Protein AF-A0A6P8ZLG2-F1 (afdb_monomer)

Solvent-accessible surface area (backbone atoms only — not comparable to full-atom values): 28778 Å² total; per-residue (Å²): 115,68,67,64,52,51,53,49,51,56,54,47,54,35,44,75,74,67,34,45,73,38,71,68,29,48,55,53,50,49,66,72,44,62,87,50,52,80,67,57,43,50,56,52,48,52,53,36,51,54,41,48,71,35,45,96,69,93,56,60,61,41,47,44,72,56,53,52,49,26,50,49,54,67,61,43,77,70,59,69,83,78,61,70,59,68,44,84,28,47,35,93,60,40,51,46,69,45,76,40,76,92,78,70,31,61,42,76,68,82,75,83,78,72,53,76,82,52,58,77,66,31,54,56,45,40,57,50,51,54,47,50,60,47,49,58,48,36,49,62,36,80,51,40,36,86,68,98,64,87,86,60,72,72,51,45,101,84,70,47,77,55,78,83,68,48,65,78,44,60,50,44,61,57,76,72,46,92,63,73,40,76,82,41,32,34,69,25,30,30,37,69,87,45,93,96,40,42,30,40,32,45,100,68,37,72,40,40,48,40,65,92,70,44,40,76,49,87,32,59,52,21,44,53,22,60,32,33,40,34,24,31,34,49,95,76,32,35,42,30,50,33,39,34,62,39,66,64,70,44,36,74,65,50,36,69,56,52,35,53,54,36,68,80,42,59,91,56,83,45,44,46,66,74,37,67,65,37,44,50,54,39,56,69,36,64,85,38,28,38,38,37,39,18,33,52,25,54,76,38,67,68,50,55,54,51,51,49,54,50,54,62,68,33,67,87,59,62,36,54,27,44,37,43,24,23,26,49,47,86,66,86,56,72,92,50,36,60,61,52,50,21,55,36,35,31,52,50,22,62,55,48,60,75,40,56,69,47,65,72,66,31,37,42,34,39,29,43,15,80,77,35,86,35,59,72,87,37,38,64,28,53,32,62,46,65,83,34,46,45,54,21,42,75,58,39,72,72,52,42,71,33,18,23,37,26,37,39,37,46,42,40,42,39,33,40,39,35,41,48,58,51,70,64,52,44,64,76,42,30,80,57,81,74,91,73,83,58,67,70,58,25,48,49,47,28,32,55,30,58,31,19,74,72,58,48,40,59,93,81,51,37,56,36,38,54,47,52,62,47,45,48,38,71,62,47,48,48,32,37,39,43,34,23,79,52,78,59,47,76,49,74,56,72,84,19,39,35,34,22,37,9,29,18,84,79,48,68,45,21,28,30,37,36,28,69,48,80,69,45,77,44,87,44,66,57,79,63,99,87,116

Structure (mmCIF, N/CA/C/O backbone):
data_AF-A0A6P8ZLG2-F1
#
_entry.id   AF-A0A6P8ZLG2-F1
#
loop_
_atom_site.group_PDB
_atom_site.id
_atom_site.type_symbol
_atom_site.label_atom_id
_atom_site.label_alt_id
_atom_site.label_comp_id
_atom_site.label_asym_id
_atom_site.label_entity_id
_atom_site.label_seq_id
_atom_site.pdbx_PDB_ins_code
_atom_site.Cartn_x
_atom_site.Cartn_y
_atom_site.Cartn_z
_atom_site.occupancy
_atom_site.B_iso_or_equiv
_atom_site.auth_seq_id
_atom_site.auth_comp_id
_atom_site.auth_asym_id
_atom_site.auth_atom_id
_atom_site.pdbx_PDB_model_num
ATOM 1 N N . MET A 1 1 ? 17.086 -54.831 17.178 1.00 48.56 1 MET A N 1
ATOM 2 C CA . MET A 1 1 ? 16.498 -54.840 15.813 1.00 48.56 1 MET A CA 1
ATOM 3 C C . MET A 1 1 ? 15.581 -53.644 15.550 1.00 48.56 1 MET A C 1
ATOM 5 O O . MET A 1 1 ? 15.692 -53.076 14.471 1.00 48.56 1 MET A O 1
ATOM 9 N N . ALA A 1 2 ? 14.731 -53.226 16.500 1.00 56.53 2 ALA A N 1
ATOM 10 C CA . ALA A 1 2 ? 13.844 -52.063 16.341 1.00 56.53 2 ALA A CA 1
ATOM 11 C C . ALA A 1 2 ? 14.592 -50.730 16.101 1.00 56.53 2 ALA A C 1
ATOM 13 O O . ALA A 1 2 ? 14.244 -49.990 15.185 1.00 56.53 2 ALA A O 1
ATOM 14 N N . ASP A 1 3 ? 15.687 -50.496 16.828 1.00 65.12 3 ASP A N 1
ATOM 15 C CA . ASP A 1 3 ? 16.512 -49.278 16.745 1.00 65.12 3 ASP A CA 1
ATOM 16 C C . ASP A 1 3 ? 17.126 -49.034 15.342 1.00 65.12 3 ASP A C 1
ATOM 18 O O . ASP A 1 3 ? 17.055 -47.950 14.763 1.00 65.12 3 ASP A O 1
ATOM 22 N N . LEU A 1 4 ? 17.613 -50.100 14.696 1.00 73.44 4 LEU A N 1
ATOM 23 C CA . LEU A 1 4 ? 18.131 -50.062 13.319 1.00 73.44 4 LEU A CA 1
ATOM 24 C C . LEU A 1 4 ? 17.042 -49.789 12.267 1.00 73.44 4 LEU A C 1
ATOM 26 O O . LEU A 1 4 ? 17.329 -49.188 11.229 1.00 73.44 4 LEU A O 1
ATOM 30 N N . LYS A 1 5 ? 15.804 -50.235 12.518 1.00 78.94 5 LYS A N 1
ATOM 31 C CA . LYS A 1 5 ? 14.656 -49.996 11.631 1.00 78.94 5 LYS A CA 1
ATOM 32 C C . LYS A 1 5 ? 14.221 -48.530 11.709 1.00 78.94 5 LYS A C 1
ATOM 34 O O . LYS A 1 5 ? 14.048 -47.904 10.665 1.00 78.94 5 LYS A O 1
ATOM 39 N N . LEU A 1 6 ? 14.145 -47.972 12.921 1.00 81.00 6 LEU A N 1
ATOM 40 C CA . LEU A 1 6 ? 13.813 -46.564 13.148 1.00 81.00 6 LEU A CA 1
ATOM 41 C C . LEU A 1 6 ? 14.874 -45.629 12.549 1.00 81.00 6 LEU A C 1
ATOM 43 O O . LEU A 1 6 ? 14.537 -44.699 11.818 1.00 81.00 6 LEU A O 1
ATOM 47 N N . ARG A 1 7 ? 16.165 -45.933 12.734 1.00 84.50 7 ARG A N 1
ATOM 48 C CA . ARG A 1 7 ? 17.264 -45.153 12.138 1.00 84.50 7 ARG A CA 1
ATOM 49 C C . ARG A 1 7 ? 17.200 -45.087 10.613 1.00 84.50 7 ARG A C 1
ATOM 51 O O . ARG A 1 7 ? 17.468 -44.038 10.021 1.00 84.50 7 ARG A O 1
ATOM 58 N N . ARG A 1 8 ? 16.851 -46.206 9.966 1.00 85.44 8 ARG A N 1
ATOM 59 C CA . ARG A 1 8 ? 16.664 -46.270 8.508 1.00 85.44 8 ARG A CA 1
ATOM 60 C C . ARG A 1 8 ? 15.456 -45.459 8.057 1.00 85.44 8 ARG A C 1
ATOM 62 O O . ARG A 1 8 ? 15.578 -44.770 7.050 1.00 85.44 8 ARG A O 1
ATOM 69 N N . LEU A 1 9 ? 14.343 -45.508 8.791 1.00 86.12 9 LEU A N 1
ATOM 70 C CA . LEU A 1 9 ? 13.144 -44.713 8.508 1.00 86.12 9 LEU A CA 1
ATOM 71 C C . LEU A 1 9 ? 13.467 -43.211 8.528 1.00 86.12 9 LEU A C 1
ATOM 73 O O . LEU A 1 9 ? 13.276 -42.537 7.520 1.00 86.12 9 LEU A O 1
ATOM 77 N N . VAL A 1 10 ? 14.058 -42.726 9.627 1.00 87.00 10 VAL A N 1
ATOM 78 C CA . VAL A 1 10 ? 14.466 -41.321 9.801 1.00 87.00 10 VAL A CA 1
ATOM 79 C C . VAL A 1 10 ? 15.423 -40.884 8.692 1.00 87.00 10 VAL A C 1
ATOM 81 O O . VAL A 1 10 ? 15.199 -39.881 8.020 1.00 87.00 10 VAL A O 1
ATOM 84 N N . SER A 1 11 ? 16.476 -41.669 8.449 1.00 85.81 11 SER A N 1
ATOM 85 C CA . SER A 1 11 ? 17.472 -41.330 7.426 1.00 85.81 11 SER A CA 1
ATOM 86 C C . SER A 1 11 ? 16.884 -41.332 6.013 1.00 85.81 11 SER A C 1
ATOM 88 O O . SER A 1 11 ? 17.329 -40.556 5.174 1.00 85.81 11 SER A O 1
ATOM 90 N N . SER A 1 12 ? 15.917 -42.209 5.732 1.00 86.44 12 SER A N 1
ATOM 91 C CA . SER A 1 12 ? 15.281 -42.295 4.413 1.00 86.44 12 SER A CA 1
ATOM 92 C C . SER A 1 12 ? 14.312 -41.140 4.187 1.00 86.44 12 SER A C 1
ATOM 94 O O . SER A 1 12 ? 14.366 -40.544 3.118 1.00 86.44 12 SER A O 1
ATOM 96 N N . ALA A 1 13 ? 13.500 -40.781 5.187 1.00 86.38 13 ALA A N 1
ATOM 97 C CA . ALA A 1 13 ? 12.575 -39.649 5.113 1.00 86.38 13 ALA A CA 1
ATOM 98 C C . ALA A 1 13 ? 13.320 -38.338 4.820 1.00 86.38 13 ALA A C 1
ATOM 100 O O . ALA A 1 13 ? 13.015 -37.639 3.861 1.00 86.38 13 ALA A O 1
ATOM 101 N N . PHE A 1 14 ? 14.395 -38.063 5.560 1.00 87.31 14 PHE A N 1
ATOM 102 C CA . PHE A 1 14 ? 15.182 -36.854 5.329 1.00 87.31 14 PHE A CA 1
ATOM 103 C C . PHE A 1 14 ? 15.941 -36.861 4.001 1.00 87.31 14 PHE A C 1
ATOM 105 O O . PHE A 1 14 ? 16.020 -35.820 3.354 1.00 87.31 14 PHE A O 1
ATOM 112 N N . LYS A 1 15 ? 16.447 -38.018 3.551 1.00 85.94 15 LYS A N 1
ATOM 113 C CA . LYS A 1 15 ? 17.071 -38.135 2.222 1.00 85.94 15 LYS A CA 1
ATOM 114 C C . LYS A 1 15 ? 16.070 -37.924 1.088 1.00 85.94 15 LYS A C 1
ATOM 116 O O . LYS A 1 15 ? 16.422 -37.269 0.112 1.00 85.94 15 LYS A O 1
ATOM 121 N N . LEU A 1 16 ? 14.851 -38.453 1.217 1.00 84.00 16 LEU A N 1
ATOM 122 C CA . LEU A 1 16 ? 13.754 -38.228 0.268 1.00 84.00 16 LEU A CA 1
ATOM 123 C C . LEU A 1 16 ? 13.415 -36.736 0.167 1.00 84.00 16 LEU A C 1
ATOM 125 O O . LEU A 1 16 ? 13.219 -36.232 -0.934 1.00 84.00 16 LEU A O 1
ATOM 129 N N . SER A 1 17 ? 13.459 -36.023 1.292 1.00 79.94 17 SER A N 1
ATOM 130 C CA . SER A 1 17 ? 13.238 -34.574 1.361 1.00 79.94 17 SER A CA 1
ATOM 131 C C . SER A 1 17 ? 14.482 -33.723 1.040 1.00 79.94 17 SER A C 1
ATOM 133 O O . SER A 1 17 ? 14.437 -32.504 1.199 1.00 79.94 17 SER A O 1
ATOM 135 N N . GLY A 1 18 ? 15.583 -34.332 0.572 1.00 82.81 18 GLY A N 1
ATOM 136 C CA . GLY A 1 18 ? 16.786 -33.633 0.092 1.00 82.81 18 GLY A CA 1
ATOM 137 C C . GLY A 1 18 ? 17.822 -33.254 1.160 1.00 82.81 18 GLY A C 1
ATOM 138 O O . GLY A 1 18 ? 18.724 -32.464 0.882 1.00 82.81 18 GLY A O 1
ATOM 139 N N . PHE A 1 19 ? 17.729 -33.811 2.369 1.00 87.38 19 PHE A N 1
ATOM 140 C CA . PHE A 1 19 ? 18.578 -33.472 3.512 1.00 87.38 19 PHE A CA 1
ATOM 141 C C . PHE A 1 19 ? 19.477 -34.619 3.974 1.00 87.38 19 PHE A C 1
ATOM 143 O O . PHE A 1 19 ? 19.161 -35.802 3.840 1.00 87.38 19 PHE A O 1
ATOM 150 N N . THR A 1 20 ? 20.596 -34.259 4.607 1.00 87.75 20 THR A N 1
ATOM 151 C CA . THR A 1 20 ? 21.478 -35.213 5.294 1.00 87.75 20 THR A CA 1
ATOM 152 C C . THR A 1 20 ? 21.537 -34.892 6.784 1.00 87.75 20 THR A C 1
ATOM 154 O O . THR A 1 20 ? 22.024 -33.833 7.167 1.00 87.75 20 THR A O 1
ATOM 157 N N . LEU A 1 21 ? 21.075 -35.800 7.649 1.00 88.00 21 LEU A N 1
ATOM 158 C CA . LEU A 1 21 ? 21.219 -35.626 9.099 1.00 88.00 21 LEU A CA 1
ATOM 159 C C . LEU A 1 21 ? 22.636 -35.944 9.575 1.00 88.00 21 LEU A C 1
ATOM 161 O O . LEU A 1 21 ? 23.194 -36.993 9.237 1.00 88.00 21 LEU A O 1
ATOM 165 N N . ARG A 1 22 ? 23.173 -35.104 10.468 1.00 89.25 22 ARG A N 1
ATOM 166 C CA . ARG A 1 22 ? 24.331 -35.490 11.286 1.00 89.25 22 ARG A CA 1
ATOM 167 C C . ARG A 1 22 ? 23.954 -36.564 12.307 1.00 89.25 22 ARG A C 1
ATOM 169 O O . ARG A 1 22 ? 22.810 -36.658 12.746 1.00 89.25 22 ARG A O 1
ATOM 176 N N . SER A 1 23 ? 24.950 -37.347 12.732 1.00 84.81 23 SER A N 1
ATOM 177 C CA . SER A 1 23 ? 24.742 -38.460 13.669 1.00 84.81 23 SER A CA 1
ATOM 178 C C . SER A 1 23 ? 24.074 -38.025 14.974 1.00 84.81 23 SER A C 1
ATOM 180 O O . SER A 1 23 ? 23.206 -38.735 15.464 1.00 84.81 23 SER A O 1
ATOM 182 N N . GLU A 1 24 ? 24.447 -36.867 15.519 1.00 85.75 24 GLU A N 1
ATOM 183 C CA . GLU A 1 24 ? 23.885 -36.364 16.776 1.00 85.75 24 GLU A CA 1
ATOM 184 C C . GLU A 1 24 ? 22.405 -35.977 16.640 1.00 85.75 24 GLU A C 1
ATOM 186 O O . GLU A 1 24 ? 21.582 -36.368 17.464 1.00 85.75 24 GLU A O 1
ATOM 191 N N . ALA A 1 25 ? 22.049 -35.293 15.550 1.00 85.94 25 ALA A N 1
ATOM 192 C CA . ALA A 1 25 ? 20.668 -34.945 15.227 1.00 85.94 25 ALA A CA 1
ATOM 193 C C . ALA A 1 25 ? 19.805 -36.201 15.007 1.00 85.94 25 ALA A C 1
ATOM 195 O O . ALA A 1 25 ? 18.656 -36.255 15.435 1.00 85.94 25 ALA A O 1
ATOM 196 N N . CYS A 1 26 ? 20.374 -37.233 14.372 1.00 86.94 26 CYS A N 1
ATOM 197 C CA . CYS A 1 26 ? 19.677 -38.490 14.112 1.00 86.94 26 CYS A CA 1
ATOM 198 C C . CYS A 1 26 ? 19.396 -39.244 15.412 1.00 86.94 26 CYS A C 1
ATOM 200 O O . CYS A 1 26 ? 18.277 -39.707 15.609 1.00 86.94 26 CYS A O 1
ATOM 202 N N . SER A 1 27 ? 20.388 -39.338 16.303 1.00 85.25 27 SER A N 1
ATOM 203 C CA . SER A 1 27 ? 20.208 -39.963 17.615 1.00 85.25 27 SER A CA 1
ATOM 204 C C . SER A 1 27 ? 19.171 -39.215 18.453 1.00 85.25 27 SER A C 1
ATOM 206 O O . SER A 1 27 ? 18.314 -39.846 19.061 1.00 85.25 27 SER A O 1
ATOM 208 N N . PHE A 1 28 ? 19.202 -37.879 18.440 1.00 85.94 28 PHE A N 1
ATOM 209 C CA . PHE A 1 28 ? 18.218 -37.057 19.143 1.00 85.94 28 PHE A CA 1
ATOM 210 C C . PHE A 1 28 ? 16.790 -37.297 18.631 1.00 85.94 28 PHE A C 1
ATOM 212 O O . PHE A 1 28 ? 15.891 -37.559 19.428 1.00 85.94 28 PHE A O 1
ATOM 219 N N . LEU A 1 29 ? 16.587 -37.282 17.309 1.00 85.06 29 LEU A N 1
ATOM 220 C CA . LEU A 1 29 ? 15.271 -37.507 16.711 1.00 85.06 29 LEU A CA 1
ATOM 221 C C . LEU A 1 29 ? 14.721 -38.907 17.021 1.00 85.06 29 LEU A C 1
ATOM 223 O O . LEU A 1 29 ? 13.531 -39.069 17.274 1.00 85.06 29 LEU A O 1
ATOM 227 N N . MET A 1 30 ? 15.586 -39.923 17.018 1.00 83.19 30 MET A N 1
ATOM 228 C CA . MET A 1 30 ? 15.184 -41.297 17.316 1.00 83.19 30 MET A CA 1
ATOM 229 C C . MET A 1 30 ? 14.627 -41.442 18.733 1.00 83.19 30 MET A C 1
ATOM 231 O O . MET A 1 30 ? 13.602 -42.096 18.895 1.00 83.19 30 MET A O 1
ATOM 235 N N . VAL A 1 31 ? 15.239 -40.781 19.722 1.00 83.62 31 VAL A N 1
ATOM 236 C CA . VAL A 1 31 ? 14.747 -40.774 21.111 1.00 83.62 31 VAL A CA 1
ATOM 237 C C . VAL A 1 31 ? 13.359 -40.132 21.206 1.00 83.62 31 VAL A C 1
ATOM 239 O O . VAL A 1 31 ? 12.503 -40.629 21.929 1.00 83.62 31 VAL A O 1
ATOM 242 N N . GLN A 1 32 ? 13.105 -39.061 20.449 1.00 79.19 32 GLN A N 1
ATOM 243 C CA . GLN A 1 32 ? 11.803 -38.377 20.459 1.00 79.19 32 GLN A CA 1
ATOM 244 C C . GLN A 1 32 ? 10.694 -39.181 19.761 1.00 79.19 32 GLN A C 1
ATOM 246 O O . GLN A 1 32 ? 9.530 -39.080 20.133 1.00 79.19 32 GLN A O 1
ATOM 251 N N . LEU A 1 33 ? 11.045 -39.990 18.758 1.00 81.12 33 LEU A N 1
ATOM 252 C CA . LEU A 1 33 ? 10.097 -40.802 17.984 1.00 81.12 33 LEU A CA 1
ATOM 253 C C . LEU A 1 33 ? 9.872 -42.207 18.568 1.00 81.12 33 LEU A C 1
ATOM 255 O O . LEU A 1 33 ? 8.931 -42.895 18.164 1.00 81.12 33 LEU A O 1
ATOM 259 N N . GLU A 1 34 ? 10.720 -42.658 19.495 1.00 81.00 34 GLU A N 1
ATOM 260 C CA . GLU A 1 34 ? 10.618 -43.971 20.143 1.00 81.00 34 GLU A CA 1
ATOM 261 C C . GLU A 1 34 ? 9.255 -44.229 20.822 1.00 81.00 34 GLU A C 1
ATOM 263 O O . GLU A 1 34 ? 8.717 -45.320 20.612 1.00 81.00 34 GLU A O 1
ATOM 268 N N . PRO A 1 35 ? 8.625 -43.262 21.524 1.00 76.94 35 PRO A N 1
ATOM 269 C CA . PRO A 1 35 ? 7.333 -43.470 22.187 1.00 76.94 35 PRO A CA 1
ATOM 270 C C . PRO A 1 35 ? 6.136 -43.592 21.231 1.00 76.94 35 PRO A C 1
ATOM 272 O O . PRO A 1 35 ? 5.073 -44.042 21.650 1.00 76.94 35 PRO A O 1
ATOM 275 N N . LEU A 1 36 ? 6.284 -43.165 19.972 1.00 77.25 36 LEU A N 1
ATOM 276 C CA . LEU A 1 36 ? 5.188 -43.049 19.004 1.00 77.25 36 LEU A CA 1
ATOM 277 C C . LEU A 1 36 ? 4.950 -44.355 18.230 1.00 77.25 36 LEU A C 1
ATOM 279 O O . LEU A 1 36 ? 5.874 -45.147 18.015 1.00 77.25 36 LEU A O 1
ATOM 283 N N . SER A 1 37 ? 3.720 -44.565 17.756 1.00 80.38 37 SER A N 1
ATOM 284 C CA . SER A 1 37 ? 3.381 -45.679 16.860 1.00 80.38 37 SER A CA 1
ATOM 285 C C . SER A 1 37 ? 3.959 -45.486 15.449 1.00 80.38 37 SER A C 1
ATOM 287 O O . SER A 1 37 ? 4.308 -44.380 15.042 1.00 80.38 37 SER A O 1
ATOM 289 N N . ASP A 1 38 ? 4.060 -46.558 14.655 1.00 78.44 38 ASP A N 1
ATOM 290 C CA . ASP A 1 38 ? 4.648 -46.487 13.303 1.00 78.44 38 ASP A CA 1
ATOM 291 C C . ASP A 1 38 ? 3.886 -45.540 12.346 1.00 78.44 38 ASP A C 1
ATOM 293 O O . ASP A 1 38 ? 4.505 -44.953 11.458 1.00 78.44 38 ASP A O 1
ATOM 297 N N . GLY A 1 39 ? 2.571 -45.365 12.536 1.00 73.31 39 GLY A N 1
ATOM 298 C CA . GLY A 1 39 ? 1.761 -44.406 11.775 1.00 73.31 39 GLY A CA 1
ATOM 299 C C . GLY A 1 39 ? 2.067 -42.958 12.158 1.00 73.31 39 GLY A C 1
ATOM 300 O O . GLY A 1 39 ? 2.390 -42.148 11.290 1.00 73.31 39 GLY A O 1
ATOM 301 N N . GLU A 1 40 ? 2.074 -42.668 13.461 1.00 73.56 40 GLU A N 1
ATOM 302 C CA . GLU A 1 40 ? 2.394 -41.341 14.004 1.00 73.56 40 GLU A CA 1
ATOM 303 C C . GLU A 1 40 ? 3.825 -40.926 13.657 1.00 73.56 40 GLU A C 1
ATOM 305 O O . GLU A 1 40 ? 4.057 -39.789 13.266 1.00 73.56 40 GLU A O 1
ATOM 310 N N . ARG A 1 41 ? 4.792 -41.855 13.709 1.00 82.81 41 ARG A N 1
ATOM 311 C CA . ARG A 1 41 ? 6.188 -41.589 13.321 1.00 82.81 41 ARG A CA 1
ATOM 312 C C . ARG A 1 41 ? 6.313 -41.085 11.889 1.00 82.81 41 ARG A C 1
ATOM 314 O O . ARG A 1 41 ? 7.162 -40.238 11.628 1.00 82.81 41 ARG A O 1
ATOM 321 N N . LYS A 1 42 ? 5.518 -41.623 10.961 1.00 81.56 42 LYS A N 1
ATOM 322 C CA . LYS A 1 42 ? 5.561 -41.213 9.554 1.00 81.56 42 LYS A CA 1
ATOM 323 C C . LYS A 1 42 ? 4.992 -39.807 9.382 1.00 81.56 42 LYS A C 1
ATOM 325 O O . LYS A 1 42 ? 5.657 -38.968 8.792 1.00 81.56 42 LYS A O 1
ATOM 330 N N . GLU A 1 43 ? 3.829 -39.546 9.971 1.00 76.50 43 GLU A N 1
ATOM 331 C CA . GLU A 1 43 ? 3.198 -38.223 9.958 1.00 76.50 43 GLU A CA 1
ATOM 332 C C . GLU A 1 43 ? 4.104 -37.155 10.588 1.00 76.50 43 GLU A C 1
ATOM 334 O O . GLU A 1 43 ? 4.288 -36.071 10.038 1.00 76.50 43 GLU A O 1
ATOM 339 N N . TRP A 1 44 ? 4.751 -37.485 11.707 1.00 81.31 44 TRP A N 1
ATOM 340 C CA . TRP A 1 44 ? 5.682 -36.583 12.376 1.00 81.31 44 TRP A CA 1
ATOM 341 C C . TRP A 1 44 ? 6.951 -36.327 11.559 1.00 81.31 44 TRP A C 1
ATOM 343 O O . TRP A 1 44 ? 7.452 -35.206 11.541 1.00 81.31 44 TRP A O 1
ATOM 353 N N . LEU A 1 45 ? 7.472 -37.339 10.860 1.00 86.38 45 LEU A N 1
ATOM 354 C CA . LEU A 1 45 ? 8.614 -37.174 9.959 1.00 86.38 45 LEU A CA 1
ATOM 355 C C . LEU A 1 45 ? 8.268 -36.312 8.745 1.00 86.38 45 LEU A C 1
ATOM 357 O O . LEU A 1 45 ? 9.064 -35.442 8.397 1.00 86.38 45 LEU A O 1
ATOM 361 N N . ASP A 1 46 ? 7.093 -36.509 8.148 1.00 80.56 46 ASP A N 1
ATOM 362 C CA . ASP A 1 46 ? 6.617 -35.692 7.030 1.00 80.56 46 ASP A CA 1
ATOM 363 C C . ASP A 1 46 ? 6.487 -34.223 7.487 1.00 80.56 46 ASP A C 1
ATOM 365 O O . ASP A 1 46 ? 7.153 -33.346 6.930 1.00 80.56 46 ASP A O 1
ATOM 369 N N . ASN A 1 47 ? 5.796 -33.974 8.610 1.00 78.12 47 ASN A N 1
ATOM 370 C CA . ASN A 1 47 ? 5.654 -32.643 9.220 1.00 78.12 47 ASN A CA 1
ATOM 371 C C . ASN A 1 47 ? 6.998 -31.990 9.587 1.00 78.12 47 ASN A C 1
ATOM 373 O O . ASN A 1 47 ? 7.188 -30.786 9.398 1.00 78.12 47 ASN A O 1
ATOM 377 N N . LEU A 1 48 ? 7.950 -32.762 10.116 1.00 84.25 48 LEU A N 1
ATOM 378 C CA . LEU A 1 48 ? 9.278 -32.253 10.451 1.00 84.25 48 LEU A CA 1
ATOM 379 C C . LEU A 1 48 ? 10.084 -31.891 9.215 1.00 84.25 48 LEU A C 1
ATOM 381 O O . LEU A 1 48 ? 10.733 -30.847 9.205 1.00 84.25 48 LEU A O 1
ATOM 385 N N . THR A 1 49 ? 10.082 -32.743 8.189 1.00 84.62 49 THR A N 1
ATOM 386 C CA . THR A 1 49 ? 10.823 -32.442 6.961 1.00 84.62 49 THR A CA 1
ATOM 387 C C . THR A 1 49 ? 10.240 -31.225 6.251 1.00 84.62 49 THR A C 1
ATOM 389 O O . THR A 1 49 ? 11.013 -30.370 5.818 1.00 84.62 49 THR A O 1
ATOM 392 N N . ASP A 1 50 ? 8.915 -31.070 6.255 1.00 78.75 50 ASP A N 1
ATOM 393 C CA . ASP A 1 50 ? 8.224 -29.879 5.760 1.00 78.75 50 ASP A CA 1
ATOM 394 C C . ASP A 1 50 ? 8.600 -28.620 6.552 1.00 78.75 50 ASP A C 1
ATOM 396 O O . ASP A 1 50 ? 8.913 -27.584 5.960 1.00 78.75 50 ASP A O 1
ATOM 400 N N . ASN A 1 51 ? 8.626 -28.683 7.887 1.00 77.25 51 ASN A N 1
ATOM 401 C CA . ASN A 1 51 ? 9.036 -27.540 8.709 1.00 77.25 51 ASN A CA 1
ATOM 402 C C . ASN A 1 51 ? 10.517 -27.195 8.519 1.00 77.25 51 ASN A C 1
ATOM 404 O O . ASN A 1 51 ? 10.871 -26.025 8.388 1.00 77.25 51 ASN A O 1
ATOM 408 N N . ILE A 1 52 ? 11.391 -28.193 8.398 1.00 83.19 52 ILE A N 1
ATOM 409 C CA . ILE A 1 52 ? 12.820 -27.974 8.147 1.00 83.19 52 ILE A CA 1
ATOM 410 C C . ILE A 1 52 ? 13.045 -27.335 6.772 1.00 83.19 52 ILE A C 1
ATOM 412 O O . ILE A 1 52 ? 13.881 -26.440 6.653 1.00 83.19 52 ILE A O 1
ATOM 416 N N . GLN A 1 53 ? 12.258 -27.683 5.748 1.00 78.12 53 GLN A N 1
ATOM 417 C CA . GLN A 1 53 ? 12.292 -26.980 4.455 1.00 78.12 53 GLN A CA 1
ATOM 418 C C . GLN A 1 53 ? 11.928 -25.493 4.572 1.00 78.12 53 GLN A C 1
ATOM 420 O O . GLN A 1 53 ? 12.479 -24.666 3.834 1.00 78.12 53 GLN A O 1
ATOM 425 N N . ARG A 1 54 ? 11.031 -25.151 5.505 1.00 68.88 54 ARG A N 1
ATOM 426 C CA . ARG A 1 54 ? 10.563 -23.778 5.765 1.00 68.88 54 ARG A CA 1
ATOM 427 C C . ARG A 1 54 ? 11.522 -22.966 6.636 1.00 68.88 54 ARG A C 1
ATOM 429 O O . ARG A 1 54 ? 11.380 -21.745 6.698 1.00 68.88 54 ARG A O 1
ATOM 436 N N . GLN A 1 55 ? 12.512 -23.599 7.263 1.00 74.50 55 GLN A N 1
ATOM 437 C CA . GLN A 1 55 ? 13.490 -22.918 8.105 1.00 74.50 55 GLN A CA 1
ATOM 438 C C . GLN A 1 55 ? 14.611 -22.230 7.306 1.00 74.50 55 GLN A C 1
ATOM 440 O O . GLN A 1 55 ? 14.964 -22.634 6.189 1.00 74.50 55 GLN A O 1
ATOM 445 N N . PRO A 1 56 ? 15.242 -21.191 7.885 1.00 60.50 56 PRO A N 1
ATOM 446 C CA . PRO A 1 56 ? 16.435 -20.572 7.321 1.00 60.50 56 PRO A CA 1
ATOM 447 C C . PRO A 1 56 ? 17.659 -21.483 7.533 1.00 60.50 56 PRO A C 1
ATOM 449 O O . PRO A 1 56 ? 18.440 -21.315 8.470 1.00 60.50 56 PRO A O 1
ATOM 452 N N . LEU A 1 57 ? 17.825 -22.480 6.662 1.00 75.06 57 LEU A N 1
ATOM 453 C CA . LEU A 1 57 ? 18.955 -23.411 6.709 1.00 75.06 57 LEU A CA 1
ATOM 454 C C . LEU A 1 57 ? 20.211 -22.808 6.066 1.00 75.06 57 LEU A C 1
ATOM 456 O O . LEU A 1 57 ? 20.148 -22.175 5.009 1.00 75.06 57 LEU A O 1
ATOM 460 N N . ASN A 1 58 ? 21.373 -23.054 6.679 1.00 70.19 58 ASN A N 1
ATOM 461 C CA . ASN A 1 58 ? 22.664 -22.645 6.123 1.00 70.19 58 ASN A CA 1
ATOM 462 C C . ASN A 1 58 ? 23.314 -23.699 5.219 1.00 70.19 58 ASN A C 1
ATOM 464 O O . ASN A 1 58 ? 24.198 -23.356 4.434 1.00 70.19 58 ASN A O 1
ATOM 468 N N . SER A 1 59 ? 22.876 -24.955 5.312 1.00 79.56 59 SER A N 1
ATOM 469 C CA . SER A 1 59 ? 23.354 -26.071 4.497 1.00 79.56 59 SER A CA 1
ATOM 470 C C . SER A 1 59 ? 22.275 -27.155 4.381 1.00 79.56 59 SER A C 1
ATOM 472 O O . SER A 1 59 ? 21.332 -27.164 5.168 1.00 79.56 59 SER A O 1
ATOM 474 N N . ALA A 1 60 ? 22.424 -28.084 3.430 1.00 79.69 60 ALA A N 1
ATOM 475 C CA . ALA A 1 60 ? 21.575 -29.282 3.333 1.00 79.69 60 ALA A CA 1
ATOM 476 C C . ALA A 1 60 ? 21.888 -30.335 4.421 1.00 79.69 60 ALA A C 1
ATOM 478 O O . ALA A 1 60 ? 21.212 -31.364 4.519 1.00 79.69 60 ALA A O 1
ATOM 479 N N . THR A 1 61 ? 22.921 -30.087 5.231 1.00 86.88 61 THR A N 1
ATOM 480 C CA . THR A 1 61 ? 23.268 -30.894 6.395 1.00 86.88 61 THR A CA 1
ATOM 481 C C . THR A 1 61 ? 22.516 -30.359 7.606 1.00 86.88 61 THR A C 1
ATOM 483 O O . THR A 1 61 ? 22.735 -29.224 8.028 1.00 86.88 61 THR A O 1
ATOM 486 N N . ILE A 1 62 ? 21.639 -31.187 8.167 1.00 87.44 62 ILE A N 1
ATOM 487 C CA . ILE A 1 62 ? 20.788 -30.819 9.295 1.00 87.44 62 ILE A CA 1
ATOM 488 C C . ILE A 1 62 ? 21.494 -31.182 10.600 1.00 87.44 62 ILE A C 1
ATOM 490 O O . ILE A 1 62 ? 21.861 -32.339 10.843 1.00 87.44 62 ILE A O 1
ATOM 494 N N . GLU A 1 63 ? 21.684 -30.163 11.431 1.00 89.06 63 GLU A N 1
ATOM 495 C CA . GLU A 1 63 ? 22.280 -30.264 12.760 1.00 89.06 63 GLU A CA 1
ATOM 496 C C . GLU A 1 63 ? 21.194 -30.303 13.840 1.00 89.06 63 GLU A C 1
ATOM 498 O O . GLU A 1 63 ? 20.021 -30.018 13.581 1.00 89.06 63 GLU A O 1
ATOM 503 N N . LYS A 1 64 ? 21.581 -30.699 15.057 1.00 84.81 64 LYS A N 1
ATOM 504 C CA . LYS A 1 64 ? 20.649 -30.963 16.161 1.00 84.81 64 LYS A CA 1
ATOM 505 C C . LYS A 1 64 ? 19.761 -29.754 16.463 1.00 84.81 64 LYS A C 1
ATOM 507 O O . LYS A 1 64 ? 18.554 -29.913 16.584 1.00 84.81 64 LYS A O 1
ATOM 512 N N . GLU A 1 65 ? 20.340 -28.557 16.462 1.00 83.12 65 GLU A N 1
ATOM 513 C CA . GLU A 1 65 ? 19.629 -27.298 16.715 1.00 83.12 65 GLU A CA 1
ATOM 514 C C . GLU A 1 65 ? 18.464 -27.057 15.743 1.00 83.12 65 GLU A C 1
ATOM 516 O O . GLU A 1 65 ? 17.439 -26.497 16.120 1.00 83.12 65 GLU A O 1
ATOM 521 N N . GLN A 1 66 ? 18.599 -27.470 14.479 1.00 82.00 66 GLN A N 1
ATOM 522 C CA . GLN A 1 66 ? 17.554 -27.262 13.469 1.00 82.00 66 GLN A CA 1
ATOM 523 C C . GLN A 1 66 ? 16.423 -28.275 13.617 1.00 82.00 66 GLN A C 1
ATOM 525 O O . GLN A 1 66 ? 15.253 -27.929 13.469 1.00 82.00 66 GLN A O 1
ATOM 530 N N . VAL A 1 67 ? 16.764 -29.507 14.003 1.00 83.56 67 VAL A N 1
ATOM 531 C CA . VAL A 1 67 ? 15.771 -30.507 14.402 1.00 83.56 67 VAL A CA 1
ATOM 532 C C . VAL A 1 67 ? 15.017 -30.047 15.648 1.00 83.56 67 VAL A C 1
ATOM 534 O O . VAL A 1 67 ? 13.795 -30.104 15.664 1.00 83.56 67 VAL A O 1
ATOM 537 N N . GLU A 1 68 ? 15.711 -29.536 16.665 1.00 80.62 68 GLU A N 1
ATOM 538 C CA . GLU A 1 68 ? 15.085 -29.003 17.881 1.00 80.62 68 GLU A CA 1
ATOM 539 C C . GLU A 1 68 ? 14.135 -27.844 17.578 1.00 80.62 68 GLU A C 1
ATOM 541 O O . GLU A 1 68 ? 13.011 -27.846 18.073 1.00 80.62 68 GLU A O 1
ATOM 546 N N . ARG A 1 69 ? 14.531 -26.900 16.713 1.00 74.00 69 ARG A N 1
ATOM 547 C CA . ARG A 1 69 ? 13.640 -25.818 16.263 1.00 74.00 69 ARG A CA 1
ATOM 548 C C . ARG A 1 69 ? 12.431 -26.352 15.510 1.00 74.00 69 ARG A C 1
ATOM 550 O O . ARG A 1 69 ? 11.328 -25.898 15.77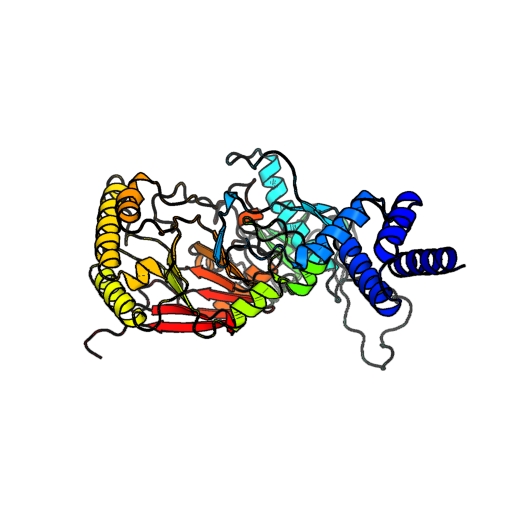0 1.00 74.00 69 ARG A O 1
ATOM 557 N N . ALA A 1 70 ? 12.617 -27.324 14.616 1.00 78.19 70 ALA A N 1
ATOM 558 C CA . ALA A 1 70 ? 11.513 -27.909 13.855 1.00 78.19 70 ALA A CA 1
ATOM 559 C C . ALA A 1 70 ? 10.529 -28.657 14.751 1.00 78.19 70 ALA A C 1
ATOM 561 O O . ALA A 1 70 ? 9.324 -28.537 14.567 1.00 78.19 70 ALA A O 1
ATOM 562 N N . ILE A 1 71 ? 11.039 -29.373 15.752 1.00 76.12 71 ILE A N 1
ATOM 563 C CA . ILE A 1 71 ? 10.235 -30.014 16.792 1.00 76.12 71 ILE A CA 1
ATOM 564 C C . ILE A 1 71 ? 9.486 -28.964 17.605 1.00 76.12 71 ILE A C 1
ATOM 566 O O . ILE A 1 71 ? 8.279 -29.083 17.782 1.00 76.12 71 ILE A O 1
ATOM 570 N N . GLN A 1 72 ? 10.173 -27.921 18.072 1.00 68.94 72 GLN A N 1
ATOM 571 C CA . GLN A 1 72 ? 9.539 -26.828 18.803 1.00 68.94 72 GLN A CA 1
ATOM 572 C C . GLN A 1 72 ? 8.460 -26.148 17.964 1.00 68.94 72 GLN A C 1
ATOM 574 O O . GLN A 1 72 ? 7.418 -25.826 18.506 1.00 68.94 72 GLN A O 1
ATOM 579 N N . GLU A 1 73 ? 8.667 -25.970 16.664 1.00 67.25 73 GLU A N 1
ATOM 580 C CA . GLU A 1 73 ? 7.702 -25.383 15.733 1.00 67.25 73 GLU A CA 1
ATOM 581 C C . GLU A 1 73 ? 6.496 -26.309 15.497 1.00 67.25 73 GLU A C 1
ATOM 583 O O . GLU A 1 73 ? 5.357 -25.856 15.580 1.00 67.25 73 GLU A O 1
ATOM 588 N N . CYS A 1 74 ? 6.720 -27.622 15.348 1.00 67.00 74 CYS A N 1
ATOM 589 C CA . CYS A 1 74 ? 5.649 -28.628 15.326 1.00 67.00 74 CYS A CA 1
ATOM 590 C C . CYS A 1 74 ? 4.844 -28.630 16.640 1.00 67.00 74 CYS A C 1
ATOM 592 O O . CYS A 1 74 ? 3.621 -28.772 16.627 1.00 67.00 74 CYS A O 1
ATOM 594 N N . CYS A 1 75 ? 5.513 -28.439 17.779 1.00 57.31 75 CYS A N 1
ATOM 595 C CA . CYS A 1 75 ? 4.889 -28.376 19.102 1.00 57.31 75 CYS A CA 1
ATOM 596 C C . CYS A 1 75 ? 4.255 -27.003 19.412 1.00 57.31 75 CYS A C 1
ATOM 598 O O . CYS A 1 75 ? 3.310 -26.929 20.195 1.00 57.31 75 CYS A O 1
ATOM 600 N N . ARG A 1 76 ? 4.730 -25.916 18.786 1.00 55.31 76 ARG A N 1
ATOM 601 C CA . ARG A 1 76 ? 4.203 -24.542 18.908 1.00 55.31 76 ARG A CA 1
ATOM 602 C C . ARG A 1 76 ? 2.859 -24.351 18.212 1.00 55.31 76 ARG A C 1
ATOM 604 O O . ARG A 1 76 ? 2.261 -23.299 18.387 1.00 55.31 76 ARG A O 1
ATOM 611 N N . SER A 1 77 ? 2.314 -25.384 17.572 1.00 50.47 77 SER A N 1
ATOM 612 C CA . SER A 1 77 ? 0.891 -25.475 17.209 1.00 50.47 77 SER A CA 1
ATOM 613 C C . SER A 1 77 ? -0.071 -25.138 18.371 1.00 50.47 77 SER A C 1
ATOM 615 O O . SER A 1 77 ? -1.249 -24.897 18.132 1.00 50.47 77 SER A O 1
ATOM 617 N N . GLY A 1 78 ? 0.412 -25.132 19.626 1.00 43.16 78 GLY A N 1
ATOM 618 C CA . GLY A 1 78 ? -0.309 -24.685 20.826 1.00 43.16 78 GLY A CA 1
ATOM 619 C C . GLY A 1 78 ? 0.156 -23.361 21.467 1.00 43.16 78 GLY A C 1
ATOM 620 O O . GLY A 1 78 ? -0.297 -23.058 22.563 1.00 43.16 78 GLY A O 1
ATOM 621 N N . ALA A 1 79 ? 1.049 -22.575 20.849 1.00 44.41 79 ALA A N 1
ATOM 622 C CA . ALA A 1 79 ? 1.481 -21.262 21.364 1.00 44.41 79 ALA A CA 1
ATOM 623 C C . ALA A 1 79 ? 0.526 -20.104 20.988 1.00 44.41 79 ALA A C 1
ATOM 625 O O . ALA A 1 79 ? 0.696 -18.981 21.457 1.00 44.41 79 ALA A O 1
ATOM 626 N N . ASP A 1 80 ? -0.516 -20.386 20.201 1.00 52.97 80 ASP A N 1
ATOM 627 C CA . ASP A 1 80 ? -1.497 -19.415 19.691 1.00 52.97 80 ASP A CA 1
ATOM 628 C C . ASP A 1 80 ? -2.441 -18.825 20.772 1.00 52.97 80 ASP A C 1
ATOM 630 O O . ASP A 1 80 ? -3.388 -18.103 20.451 1.00 52.97 80 ASP A O 1
ATOM 634 N N . ASP A 1 81 ? -2.272 -19.150 22.058 1.00 53.12 81 ASP A N 1
ATOM 635 C CA . ASP A 1 81 ? -3.105 -18.613 23.151 1.00 53.12 81 ASP A CA 1
ATOM 636 C C . ASP A 1 81 ? -2.757 -17.171 23.537 1.00 53.12 81 ASP A C 1
ATOM 638 O O . ASP A 1 81 ? -3.623 -16.461 24.045 1.00 53.12 81 ASP A O 1
ATOM 642 N N . SER A 1 82 ? -1.537 -16.711 23.246 1.00 66.12 82 SER A N 1
ATOM 643 C CA . SER A 1 82 ? -1.100 -15.335 23.520 1.00 66.12 82 SER A CA 1
ATOM 644 C C . SER A 1 82 ? -1.134 -14.403 22.307 1.00 66.12 82 SER A C 1
ATOM 646 O O . SER A 1 82 ? -0.805 -13.227 22.450 1.00 66.12 82 SER A O 1
ATOM 648 N N . GLU A 1 83 ? -1.483 -14.904 21.118 1.00 81.50 83 GLU A N 1
ATOM 649 C CA . GLU A 1 83 ? -1.469 -14.089 19.901 1.00 81.50 83 GLU A CA 1
ATOM 650 C C . GLU A 1 83 ? -2.679 -13.138 19.859 1.00 81.50 83 GLU A C 1
ATOM 652 O O . GLU A 1 83 ? -3.824 -13.574 20.033 1.00 81.50 83 GLU A O 1
ATOM 657 N N . PRO A 1 84 ? -2.467 -11.831 19.627 1.00 83.62 84 PRO A N 1
ATOM 658 C CA . PRO A 1 84 ? -3.559 -10.872 19.542 1.00 83.62 84 PRO A CA 1
ATOM 659 C C . PRO A 1 84 ? -4.414 -11.108 18.290 1.00 83.62 84 PRO A C 1
ATOM 661 O O . PRO A 1 84 ? -3.900 -11.279 17.185 1.00 83.62 84 PRO A O 1
ATOM 664 N N . ILE A 1 85 ? -5.738 -11.036 18.460 1.00 91.38 85 ILE A N 1
ATOM 665 C CA . ILE A 1 85 ? -6.711 -11.161 17.361 1.00 91.38 85 ILE A CA 1
ATOM 666 C C . ILE A 1 85 ? -6.555 -10.010 16.359 1.00 91.38 85 ILE A C 1
ATOM 668 O O . ILE A 1 85 ? -6.591 -10.245 15.155 1.00 91.38 85 ILE A O 1
ATOM 672 N N . LEU A 1 86 ? -6.364 -8.781 16.850 1.00 94.88 86 LEU A N 1
ATOM 673 C CA . LEU A 1 86 ? -6.093 -7.594 16.042 1.00 94.88 86 LEU A CA 1
ATOM 674 C C . LEU A 1 86 ? -4.787 -6.941 16.501 1.00 94.88 86 LEU A C 1
ATOM 676 O O . LEU A 1 86 ? -4.634 -6.615 17.677 1.00 94.88 86 LEU A O 1
ATOM 680 N N . SER A 1 87 ? -3.876 -6.695 15.562 1.00 95.88 87 SER A N 1
ATOM 681 C CA . SER A 1 87 ? -2.659 -5.907 15.777 1.00 95.88 87 SER A CA 1
ATOM 682 C C . SER A 1 87 ? -2.560 -4.763 14.780 1.00 95.88 87 SER A C 1
ATOM 684 O O . SER A 1 87 ? -2.765 -4.952 13.581 1.00 95.88 87 SER A O 1
ATOM 686 N N . VAL A 1 88 ? -2.187 -3.582 15.274 1.00 97.75 88 VAL A N 1
ATOM 687 C CA . VAL A 1 88 ? -1.865 -2.407 14.455 1.00 97.75 88 VAL A CA 1
ATOM 688 C C . VAL A 1 88 ? -0.353 -2.241 14.444 1.00 97.75 88 VAL A C 1
ATOM 690 O O . VAL A 1 88 ? 0.257 -1.941 15.467 1.00 97.75 88 VAL A O 1
ATOM 693 N N . ILE A 1 89 ? 0.251 -2.458 13.285 1.00 97.50 89 ILE A N 1
ATOM 694 C CA . ILE A 1 89 ? 1.695 -2.543 13.102 1.00 97.50 89 ILE A CA 1
ATOM 695 C C . ILE A 1 89 ? 2.195 -1.237 12.488 1.00 97.50 89 ILE A C 1
ATOM 697 O O . ILE A 1 89 ? 1.714 -0.777 11.442 1.00 97.50 89 ILE A O 1
ATOM 701 N N . SER A 1 90 ? 3.189 -0.650 13.150 1.00 96.75 90 SER A N 1
ATOM 702 C CA . SER A 1 90 ? 3.862 0.565 12.709 1.00 96.75 90 SER A CA 1
ATOM 703 C C . SER A 1 90 ? 4.673 0.319 11.435 1.00 96.75 90 SER A C 1
ATOM 705 O O . SER A 1 90 ? 5.414 -0.660 11.313 1.00 96.75 90 SER A O 1
ATOM 707 N N . ALA A 1 91 ? 4.625 1.266 10.500 1.00 96.06 91 ALA A N 1
ATOM 708 C CA . ALA A 1 91 ? 5.503 1.263 9.332 1.00 96.06 91 ALA A CA 1
ATOM 709 C C . ALA A 1 91 ? 6.996 1.273 9.713 1.00 96.06 91 ALA A C 1
ATOM 711 O O . ALA A 1 91 ? 7.817 0.703 8.998 1.00 96.06 91 ALA A O 1
ATOM 712 N N . PHE A 1 92 ? 7.356 1.860 10.859 1.00 93.50 92 PHE A N 1
ATOM 713 C CA . PHE A 1 92 ? 8.742 1.904 11.346 1.00 93.50 92 PHE A CA 1
ATOM 714 C C . PHE A 1 92 ? 9.223 0.573 11.943 1.00 93.50 92 PHE A C 1
ATOM 716 O O . PHE A 1 92 ? 10.417 0.404 12.174 1.00 93.50 92 PHE A O 1
ATOM 723 N N . GLU A 1 93 ? 8.310 -0.375 12.161 1.00 91.00 93 GLU A N 1
ATOM 724 C CA . GLU A 1 93 ? 8.581 -1.704 12.726 1.00 91.00 93 GLU A CA 1
ATOM 725 C C . GLU A 1 93 ? 8.461 -2.810 11.670 1.00 91.00 93 GLU A C 1
ATOM 727 O O . GLU A 1 93 ? 8.581 -3.996 11.974 1.00 91.00 93 GLU A O 1
ATOM 732 N N . THR A 1 94 ? 8.231 -2.437 10.408 1.00 91.62 94 THR A N 1
ATOM 733 C CA . THR A 1 94 ? 8.090 -3.403 9.320 1.00 91.62 94 THR A CA 1
ATOM 734 C C . THR A 1 94 ? 9.399 -4.182 9.114 1.00 91.62 94 THR A C 1
ATOM 736 O O . THR A 1 94 ? 10.451 -3.560 8.908 1.00 91.62 94 THR A O 1
ATOM 739 N N . PRO A 1 95 ? 9.362 -5.530 9.114 1.00 89.94 95 PRO A N 1
ATOM 740 C CA . PRO A 1 95 ? 10.544 -6.350 8.889 1.00 89.94 95 PRO A CA 1
ATOM 741 C C . PRO A 1 95 ? 11.202 -6.049 7.541 1.00 89.94 95 PRO A C 1
ATOM 743 O O . PRO A 1 95 ? 10.539 -5.861 6.520 1.00 89.94 95 PRO A O 1
ATOM 746 N N . ARG A 1 96 ? 12.537 -6.011 7.534 1.00 89.56 96 ARG A N 1
ATOM 747 C CA . ARG A 1 96 ? 13.335 -5.699 6.344 1.00 89.56 96 ARG A CA 1
ATOM 748 C C . ARG A 1 96 ? 13.993 -6.953 5.811 1.00 89.56 96 ARG A C 1
ATOM 750 O O . ARG A 1 96 ? 14.689 -7.643 6.551 1.00 89.56 96 ARG A O 1
ATOM 757 N N . PHE A 1 97 ? 13.856 -7.193 4.516 1.00 86.81 97 PHE A N 1
ATOM 758 C CA . PHE A 1 97 ? 14.456 -8.345 3.856 1.00 86.81 97 PHE A CA 1
ATOM 759 C C . PHE A 1 97 ? 15.410 -7.908 2.755 1.00 86.81 97 PHE A C 1
ATOM 761 O O . PHE A 1 97 ? 15.216 -6.883 2.104 1.00 86.81 97 PHE A O 1
ATOM 768 N N . THR A 1 98 ? 16.433 -8.723 2.534 1.00 84.94 98 THR A N 1
ATOM 769 C CA . THR A 1 98 ? 17.288 -8.644 1.351 1.00 84.94 98 THR A CA 1
ATOM 770 C C . THR A 1 98 ? 17.216 -9.961 0.596 1.00 84.94 98 THR A C 1
ATOM 772 O O . THR A 1 98 ? 17.100 -11.027 1.208 1.00 84.94 98 THR A O 1
ATOM 775 N N . TYR A 1 99 ? 17.248 -9.901 -0.731 1.00 84.69 99 TYR A N 1
ATOM 776 C CA . TYR A 1 99 ? 17.256 -11.100 -1.553 1.00 84.69 99 TYR A CA 1
ATOM 777 C C . TYR A 1 99 ? 18.693 -11.573 -1.765 1.00 84.69 99 TYR A C 1
ATOM 779 O O . TYR A 1 99 ? 19.529 -10.857 -2.321 1.00 84.69 99 TYR A O 1
ATOM 787 N N . ASN A 1 100 ? 18.981 -12.800 -1.339 1.00 80.06 100 ASN A N 1
ATOM 788 C CA . ASN A 1 100 ? 20.248 -13.454 -1.615 1.00 80.06 100 ASN A CA 1
ATOM 789 C C . ASN A 1 100 ? 20.145 -14.181 -2.964 1.00 80.06 100 ASN A C 1
ATOM 791 O O . ASN A 1 100 ? 19.387 -15.145 -3.098 1.00 80.06 100 ASN A O 1
ATOM 795 N N . VAL A 1 101 ? 20.897 -13.700 -3.957 1.00 79.38 101 VAL A N 1
ATOM 796 C CA . VAL A 1 101 ? 20.860 -14.213 -5.336 1.00 79.38 101 VAL A CA 1
ATOM 797 C C . VAL A 1 101 ? 21.342 -15.663 -5.407 1.00 79.38 101 VAL A C 1
ATOM 799 O O . VAL A 1 101 ? 20.689 -16.478 -6.057 1.00 79.38 101 VAL A O 1
ATOM 802 N N . ASP A 1 102 ? 22.408 -16.007 -4.681 1.00 77.25 102 ASP A N 1
ATOM 803 C CA . ASP A 1 102 ? 23.004 -17.351 -4.693 1.00 77.25 102 ASP A CA 1
ATOM 804 C C . ASP A 1 102 ? 22.051 -18.396 -4.103 1.00 77.25 102 ASP A C 1
ATOM 806 O O . ASP A 1 102 ? 21.832 -19.466 -4.670 1.00 77.25 102 ASP A O 1
ATOM 810 N N . ARG A 1 103 ? 21.427 -18.062 -2.968 1.00 72.44 103 ARG A N 1
ATOM 811 C CA . ARG A 1 103 ? 20.457 -18.923 -2.275 1.00 72.44 103 ARG A CA 1
ATOM 812 C C . ARG A 1 103 ? 19.065 -18.871 -2.886 1.00 72.44 103 ARG A C 1
ATOM 814 O O . ARG A 1 103 ? 18.218 -19.684 -2.527 1.00 72.44 103 ARG A O 1
ATOM 821 N N . LYS A 1 104 ? 18.806 -17.884 -3.743 1.00 74.94 104 LYS A N 1
ATOM 822 C CA . LYS A 1 104 ? 17.485 -17.543 -4.271 1.00 74.94 104 LYS A CA 1
ATOM 823 C C . LYS A 1 104 ? 16.410 -17.373 -3.185 1.00 74.94 104 LYS A C 1
ATOM 825 O O . LYS A 1 104 ? 15.235 -17.633 -3.441 1.00 74.94 104 LYS A O 1
ATOM 830 N N . LYS A 1 105 ? 16.791 -16.907 -1.992 1.00 74.69 105 LYS A N 1
ATOM 831 C CA . LYS A 1 105 ? 15.908 -16.745 -0.823 1.00 74.69 105 LYS A CA 1
ATOM 832 C C . LYS A 1 105 ? 15.998 -15.335 -0.252 1.00 74.69 105 LYS A C 1
ATOM 834 O O . LYS A 1 105 ? 17.032 -14.678 -0.356 1.00 74.69 105 LYS A O 1
ATOM 839 N N . PHE A 1 106 ? 14.916 -14.894 0.382 1.00 80.06 106 PHE A N 1
ATOM 840 C CA . PHE A 1 106 ? 14.921 -13.674 1.179 1.00 80.06 106 PHE A CA 1
ATOM 841 C C . PHE A 1 106 ? 15.458 -13.971 2.574 1.00 80.06 106 PHE A C 1
ATOM 843 O O . PHE A 1 106 ? 15.081 -14.957 3.203 1.00 80.06 106 PHE A O 1
ATOM 850 N N . THR A 1 107 ? 16.346 -13.111 3.053 1.00 80.94 107 THR A N 1
ATOM 851 C CA . THR A 1 107 ? 16.907 -13.192 4.400 1.00 80.94 107 THR A CA 1
ATOM 852 C C . THR A 1 107 ? 16.554 -11.933 5.167 1.00 80.94 107 THR A C 1
ATOM 854 O O . THR A 1 107 ? 16.687 -10.826 4.635 1.00 80.94 107 THR A O 1
ATOM 857 N N . LEU A 1 108 ? 16.107 -12.108 6.411 1.00 84.19 108 LEU A N 1
ATOM 858 C CA . LEU A 1 108 ? 15.833 -11.004 7.322 1.00 84.19 108 LEU A CA 1
ATOM 859 C C . LEU A 1 108 ? 17.123 -10.216 7.571 1.00 84.19 108 LEU A C 1
ATOM 861 O O . LEU A 1 108 ? 18.171 -10.794 7.863 1.00 84.19 108 LEU A O 1
ATOM 865 N N . ILE A 1 109 ? 17.046 -8.894 7.457 1.00 84.62 109 ILE A N 1
ATOM 866 C CA . ILE A 1 109 ? 18.143 -7.999 7.814 1.00 84.62 109 ILE A CA 1
ATOM 867 C C . ILE A 1 109 ? 18.126 -7.843 9.334 1.00 84.62 109 ILE A C 1
ATOM 869 O O . ILE A 1 109 ? 17.341 -7.074 9.887 1.00 84.62 109 ILE A O 1
ATOM 873 N N . THR A 1 110 ? 18.999 -8.590 10.005 1.00 77.19 110 THR A N 1
ATOM 874 C CA . THR A 1 110 ? 19.224 -8.505 11.451 1.00 77.19 110 THR A CA 1
ATOM 875 C C . THR A 1 110 ? 20.294 -7.461 11.758 1.00 77.19 110 THR A C 1
ATOM 877 O O . THR A 1 110 ? 21.338 -7.447 11.105 1.00 77.19 110 THR A O 1
ATOM 880 N N . GLY A 1 111 ? 20.074 -6.602 12.752 1.00 73.25 111 GLY A N 1
ATOM 881 C CA . GLY A 1 111 ? 21.051 -5.591 13.160 1.00 73.25 111 GLY A CA 1
ATOM 882 C C . GLY A 1 111 ? 20.392 -4.308 13.652 1.00 73.25 111 GLY A C 1
ATOM 883 O O . GLY A 1 111 ? 19.258 -4.330 14.126 1.00 73.25 111 GLY A O 1
ATOM 884 N N . GLN A 1 112 ? 21.110 -3.189 13.535 1.00 71.19 112 GLN A N 1
ATOM 885 C CA . GLN A 1 112 ? 20.610 -1.888 13.974 1.00 71.19 112 GLN A CA 1
ATOM 886 C C . GLN A 1 112 ? 19.363 -1.449 13.178 1.00 71.19 112 GLN A C 1
ATOM 888 O O . GLN A 1 112 ? 19.267 -1.707 11.965 1.00 71.19 112 GLN A O 1
ATOM 893 N N . PRO A 1 113 ? 18.396 -0.796 13.851 1.00 78.94 113 PRO A N 1
ATOM 894 C CA . PRO A 1 113 ? 17.207 -0.262 13.200 1.00 78.94 113 PRO A CA 1
ATOM 895 C C . PRO A 1 113 ? 17.596 0.763 12.122 1.00 78.94 113 PRO A C 1
ATOM 897 O O . PRO A 1 113 ? 18.653 1.388 12.222 1.00 78.94 113 PRO A O 1
ATOM 900 N N . PRO A 1 114 ? 16.784 0.923 11.061 1.00 83.94 114 PRO A N 1
ATOM 901 C CA . PRO A 1 114 ? 17.066 1.912 10.030 1.00 83.94 114 PRO A CA 1
ATOM 902 C C . PRO A 1 114 ? 17.050 3.321 10.626 1.00 83.94 114 PRO A C 1
ATOM 904 O O . PRO A 1 114 ? 16.099 3.706 11.305 1.00 83.94 114 PRO A O 1
ATOM 907 N N . GLU A 1 115 ? 18.074 4.110 10.322 1.00 87.38 115 GLU A N 1
ATOM 908 C CA . GLU A 1 115 ? 18.059 5.538 10.619 1.00 87.38 115 GLU A CA 1
ATOM 909 C C . GLU A 1 115 ? 17.103 6.262 9.663 1.00 87.38 115 GLU A C 1
ATOM 911 O O . GLU A 1 115 ? 16.994 5.919 8.487 1.00 87.38 115 GLU A O 1
ATOM 916 N N . ILE A 1 116 ? 16.404 7.285 10.156 1.00 87.69 116 ILE A N 1
ATOM 917 C CA . ILE A 1 116 ? 15.518 8.113 9.319 1.00 87.69 116 ILE A CA 1
ATOM 918 C C . ILE A 1 116 ? 16.342 8.881 8.271 1.00 87.69 116 ILE A C 1
ATOM 920 O O . ILE A 1 116 ? 15.925 9.032 7.121 1.00 87.69 116 ILE A O 1
ATOM 924 N N . LEU A 1 117 ? 17.531 9.351 8.662 1.00 90.94 117 LEU A N 1
ATOM 925 C CA . LEU A 1 117 ? 18.448 10.112 7.817 1.00 90.94 117 LEU A CA 1
ATOM 926 C C . LEU A 1 117 ? 19.498 9.181 7.201 1.00 90.94 117 LEU A C 1
ATOM 928 O O . LEU A 1 117 ? 20.621 9.085 7.680 1.00 90.94 117 LEU A O 1
ATOM 932 N N . GLY A 1 118 ? 19.109 8.484 6.134 1.00 90.56 118 GLY A N 1
ATOM 933 C CA . GLY A 1 118 ? 20.003 7.581 5.410 1.00 90.56 118 GLY A CA 1
ATOM 934 C C . GLY A 1 118 ? 21.155 8.280 4.680 1.00 90.56 118 GLY A C 1
ATOM 935 O O . GLY A 1 118 ? 21.104 9.464 4.342 1.00 90.56 118 GLY A O 1
ATOM 936 N N . CYS A 1 119 ? 22.188 7.506 4.365 1.00 94.00 119 CYS A N 1
ATOM 937 C CA . CYS A 1 119 ? 23.304 7.914 3.522 1.00 94.00 119 CYS A CA 1
ATOM 938 C C . CYS A 1 119 ? 22.972 7.764 2.023 1.00 94.00 119 CYS A C 1
ATOM 940 O O . CYS A 1 119 ? 21.988 7.134 1.630 1.00 94.00 119 CYS A O 1
ATOM 942 N N . ALA A 1 120 ? 23.832 8.289 1.142 1.00 95.69 120 ALA A N 1
ATOM 943 C CA . ALA A 1 120 ? 23.634 8.198 -0.310 1.00 95.69 120 ALA A CA 1
ATOM 944 C C . ALA A 1 120 ? 23.507 6.748 -0.829 1.00 95.69 120 ALA A C 1
ATOM 946 O O . ALA A 1 120 ? 22.776 6.493 -1.788 1.00 95.69 120 ALA A O 1
ATOM 947 N N . ALA A 1 121 ? 24.173 5.788 -0.176 1.00 94.69 121 ALA A N 1
ATOM 948 C CA . ALA A 1 121 ? 24.072 4.374 -0.534 1.00 94.69 121 ALA A CA 1
ATOM 949 C C . ALA A 1 121 ? 22.661 3.811 -0.298 1.00 94.69 121 ALA A C 1
ATOM 951 O O . ALA A 1 121 ? 22.219 2.937 -1.046 1.00 94.69 121 ALA A O 1
ATOM 952 N N . ASP A 1 122 ? 21.925 4.336 0.685 1.00 94.50 122 ASP A N 1
ATOM 953 C CA . ASP A 1 122 ? 20.560 3.898 0.977 1.00 94.50 122 ASP A CA 1
ATOM 954 C C . ASP A 1 122 ? 19.601 4.293 -0.150 1.00 94.50 122 ASP A C 1
ATOM 956 O O . ASP A 1 122 ? 18.745 3.494 -0.531 1.00 94.50 122 ASP A O 1
ATOM 960 N N . LYS A 1 123 ? 19.805 5.468 -0.766 1.00 96.12 123 LYS A N 1
ATOM 961 C CA . LYS A 1 123 ? 19.045 5.898 -1.951 1.00 96.12 123 LYS A CA 1
ATOM 962 C C . LYS A 1 123 ? 19.242 4.947 -3.130 1.00 96.12 123 LYS A C 1
ATOM 964 O O . LYS A 1 123 ? 18.277 4.573 -3.787 1.00 96.12 123 LYS A O 1
ATOM 969 N N . ALA A 1 124 ? 20.483 4.542 -3.400 1.00 95.19 124 ALA A N 1
ATOM 970 C CA . ALA A 1 124 ? 20.771 3.588 -4.471 1.00 95.19 124 ALA A CA 1
ATOM 971 C C . ALA A 1 124 ? 20.195 2.196 -4.156 1.00 95.19 124 ALA A C 1
ATOM 973 O O . ALA A 1 124 ? 19.636 1.533 -5.032 1.00 95.19 124 ALA A O 1
ATOM 974 N N . ARG A 1 125 ? 20.302 1.758 -2.895 1.00 93.75 125 ARG A N 1
ATOM 975 C CA . ARG A 1 125 ? 19.775 0.467 -2.441 1.00 93.75 125 ARG A CA 1
ATOM 976 C C . ARG A 1 125 ? 18.251 0.394 -2.544 1.00 93.75 125 ARG A C 1
ATOM 978 O O . ARG A 1 125 ? 17.750 -0.668 -2.888 1.00 93.75 125 ARG A O 1
ATOM 985 N N . LEU A 1 126 ? 17.536 1.499 -2.326 1.00 95.25 126 LEU A N 1
ATOM 986 C CA . LEU A 1 126 ? 16.082 1.584 -2.507 1.00 95.25 126 LEU A CA 1
ATOM 987 C C . LEU A 1 126 ? 15.653 1.089 -3.897 1.00 95.25 126 LEU A C 1
ATOM 989 O O . LEU A 1 126 ? 14.909 0.115 -4.003 1.00 95.25 126 LEU A O 1
ATOM 993 N N . PHE A 1 127 ? 16.175 1.695 -4.969 1.00 95.94 127 PHE A N 1
ATOM 994 C CA . PHE A 1 127 ? 15.796 1.320 -6.338 1.00 95.94 127 PHE A CA 1
ATOM 995 C C . PHE A 1 127 ? 16.271 -0.087 -6.711 1.00 95.94 127 PHE A C 1
ATOM 997 O O . PHE A 1 127 ? 15.529 -0.846 -7.335 1.00 95.94 127 PHE A O 1
ATOM 1004 N N . ARG A 1 128 ? 17.471 -0.477 -6.259 1.00 95.31 128 ARG A N 1
ATOM 1005 C CA . ARG A 1 128 ? 17.988 -1.840 -6.457 1.00 95.31 128 ARG A CA 1
ATOM 1006 C C . ARG A 1 128 ? 17.098 -2.890 -5.800 1.00 95.31 128 ARG A C 1
ATOM 1008 O O . ARG A 1 128 ? 16.816 -3.901 -6.428 1.00 95.31 128 ARG A O 1
ATOM 1015 N N . ASN A 1 129 ? 16.623 -2.642 -4.580 1.00 94.00 129 ASN A N 1
ATOM 1016 C CA . ASN A 1 129 ? 15.744 -3.563 -3.865 1.00 94.00 129 ASN A CA 1
ATOM 1017 C C . ASN A 1 129 ? 14.389 -3.704 -4.570 1.00 94.00 129 ASN A C 1
ATOM 1019 O O . ASN A 1 129 ? 13.927 -4.829 -4.763 1.00 94.00 129 ASN A O 1
ATOM 1023 N N . ARG A 1 130 ? 13.782 -2.586 -5.003 1.00 96.25 130 ARG A N 1
ATOM 1024 C CA . ARG A 1 130 ? 12.537 -2.606 -5.793 1.00 96.25 130 ARG A CA 1
ATOM 1025 C C . ARG A 1 130 ? 12.705 -3.439 -7.066 1.00 96.25 130 ARG A C 1
ATOM 1027 O O . ARG A 1 130 ? 11.922 -4.356 -7.307 1.00 96.25 130 ARG A O 1
ATOM 1034 N N . PHE A 1 131 ? 13.777 -3.191 -7.823 1.00 96.94 131 PHE A N 1
ATOM 1035 C CA . PHE A 1 131 ? 14.101 -3.972 -9.018 1.00 96.94 131 PHE A CA 1
ATOM 1036 C C . PHE A 1 131 ? 14.313 -5.451 -8.701 1.00 96.94 131 PHE A C 1
ATOM 1038 O O . PHE A 1 131 ? 13.738 -6.310 -9.361 1.00 96.94 131 PHE A O 1
ATOM 1045 N N . GLN A 1 132 ? 15.093 -5.770 -7.670 1.00 94.69 132 GLN A N 1
ATOM 1046 C CA . GLN A 1 132 ? 15.456 -7.144 -7.339 1.00 94.69 132 GLN A CA 1
ATOM 1047 C C . GLN A 1 132 ? 14.237 -7.996 -6.959 1.00 94.69 132 GLN A C 1
ATOM 1049 O O . GLN A 1 132 ? 14.162 -9.146 -7.395 1.00 94.69 132 GLN A O 1
ATOM 1054 N N . ILE A 1 133 ? 13.273 -7.439 -6.211 1.00 94.12 133 ILE A N 1
ATOM 1055 C CA . ILE A 1 133 ? 12.008 -8.113 -5.855 1.00 94.12 133 ILE A CA 1
ATOM 1056 C C . ILE A 1 133 ? 11.195 -8.451 -7.108 1.00 94.12 133 ILE A C 1
ATOM 1058 O O . ILE A 1 133 ? 10.684 -9.567 -7.233 1.00 94.12 133 ILE A O 1
ATOM 1062 N N . ILE A 1 134 ? 11.092 -7.519 -8.052 1.00 96.69 134 ILE A N 1
ATOM 1063 C CA . ILE A 1 134 ? 10.322 -7.730 -9.280 1.00 96.69 134 ILE A CA 1
ATOM 1064 C C . ILE A 1 134 ? 11.063 -8.659 -10.244 1.00 96.69 134 ILE A C 1
ATOM 1066 O O . ILE A 1 134 ? 10.452 -9.552 -10.830 1.00 96.69 134 ILE A O 1
ATOM 1070 N N . HIS A 1 135 ? 12.379 -8.505 -10.376 1.00 95.50 135 HIS A N 1
ATOM 1071 C CA . HIS A 1 135 ? 13.213 -9.324 -11.247 1.00 95.50 135 HIS A CA 1
ATOM 1072 C C . HIS A 1 135 ? 13.168 -10.799 -10.850 1.00 95.50 135 HIS A C 1
ATOM 1074 O O . HIS A 1 135 ? 12.889 -11.651 -11.692 1.00 95.50 135 HIS A O 1
ATOM 1080 N N . GLN A 1 136 ? 13.362 -11.120 -9.565 1.00 92.25 136 GLN A N 1
ATOM 1081 C CA . GLN A 1 136 ? 13.291 -12.511 -9.102 1.00 92.25 136 GLN A CA 1
ATOM 1082 C C . GLN A 1 136 ? 11.898 -13.124 -9.296 1.00 92.25 136 GLN A C 1
ATOM 1084 O O . GLN A 1 136 ? 11.806 -14.298 -9.645 1.00 92.25 136 GLN A O 1
ATOM 1089 N N . ARG A 1 137 ? 10.830 -12.334 -9.130 1.00 92.56 137 ARG A N 1
ATOM 1090 C CA . ARG A 1 137 ? 9.444 -12.777 -9.341 1.00 92.56 137 ARG A CA 1
ATOM 1091 C C . ARG A 1 137 ? 9.174 -13.041 -10.822 1.00 92.56 137 ARG A C 1
ATOM 1093 O O . ARG A 1 137 ? 8.661 -14.091 -11.190 1.00 92.56 137 ARG A O 1
ATOM 1100 N N . THR A 1 138 ? 9.612 -12.123 -11.680 1.00 94.94 138 THR A N 1
ATOM 1101 C CA . THR A 1 138 ? 9.471 -12.229 -13.137 1.00 94.94 138 THR A CA 1
ATOM 1102 C C . THR A 1 138 ? 10.241 -13.427 -13.680 1.00 94.94 138 THR A C 1
ATOM 1104 O O . THR A 1 138 ? 9.680 -14.217 -14.429 1.00 94.94 138 THR A O 1
ATOM 1107 N N . ALA A 1 139 ? 11.486 -13.633 -13.243 1.00 91.12 139 ALA A N 1
ATOM 1108 C CA . ALA A 1 139 ? 12.324 -14.750 -13.682 1.00 91.12 139 ALA A CA 1
ATOM 1109 C C . ALA A 1 139 ? 11.771 -16.138 -13.295 1.00 91.12 139 ALA A C 1
ATOM 1111 O O . ALA A 1 139 ? 12.151 -17.142 -13.896 1.00 91.12 139 ALA A O 1
ATOM 1112 N N . ARG A 1 140 ? 10.892 -16.212 -12.288 1.00 87.38 140 ARG A N 1
ATOM 1113 C CA . ARG A 1 140 ? 10.218 -17.453 -11.865 1.00 87.38 140 ARG A CA 1
ATOM 1114 C C . ARG A 1 140 ? 8.922 -17.716 -12.608 1.00 87.38 140 ARG A C 1
ATOM 1116 O O . ARG A 1 140 ? 8.458 -18.853 -12.624 1.00 87.38 140 ARG A O 1
ATOM 1123 N N . HIS A 1 141 ? 8.326 -16.682 -13.189 1.00 90.62 141 HIS A N 1
ATOM 1124 C CA . HIS A 1 141 ? 7.065 -16.821 -13.889 1.00 90.62 141 HIS A CA 1
ATOM 1125 C C . HIS A 1 141 ? 7.231 -17.798 -15.074 1.00 90.62 141 HIS A C 1
ATOM 1127 O O . HIS A 1 141 ? 8.236 -17.706 -15.786 1.00 90.62 141 HIS A O 1
ATOM 1133 N N . PRO A 1 142 ? 6.278 -18.719 -15.334 1.00 88.81 142 PRO A N 1
ATOM 1134 C CA . PRO A 1 142 ? 6.439 -19.793 -16.326 1.00 88.81 142 PRO A CA 1
ATOM 1135 C C . PRO A 1 142 ? 6.856 -19.338 -17.735 1.00 88.81 142 PRO A C 1
ATOM 1137 O O . PRO A 1 142 ? 7.575 -20.059 -18.431 1.00 88.81 142 PRO A O 1
ATOM 1140 N N . LEU A 1 143 ? 6.447 -18.125 -18.128 1.00 89.94 143 LEU A N 1
ATOM 1141 C CA . LEU A 1 143 ? 6.811 -17.492 -19.402 1.00 89.94 143 LEU A CA 1
ATOM 1142 C C . LEU A 1 143 ? 8.304 -17.138 -19.526 1.00 89.94 143 LEU A C 1
ATOM 1144 O O . LEU A 1 143 ? 8.800 -17.052 -20.645 1.00 89.94 143 LEU A O 1
ATOM 1148 N N . PHE A 1 144 ? 9.007 -16.934 -18.410 1.00 90.19 144 PHE A N 1
ATOM 1149 C CA . PHE A 1 144 ? 10.417 -16.514 -18.370 1.00 90.19 144 PHE A CA 1
ATOM 1150 C C . PHE A 1 144 ? 11.345 -17.570 -17.759 1.00 90.19 144 PHE A C 1
ATOM 1152 O O . PHE A 1 144 ? 12.562 -17.504 -17.934 1.00 90.19 144 PHE A O 1
ATOM 1159 N N . ALA A 1 145 ? 10.786 -18.543 -17.037 1.00 84.38 145 ALA A N 1
ATOM 1160 C CA . ALA A 1 145 ? 11.558 -19.608 -16.422 1.00 84.38 145 ALA A CA 1
ATOM 1161 C C . ALA A 1 145 ? 12.227 -20.500 -17.493 1.00 84.38 145 ALA A C 1
ATOM 1163 O O . ALA A 1 145 ? 11.561 -20.912 -18.458 1.00 84.38 145 ALA A O 1
ATOM 1164 N N . PRO A 1 146 ? 13.518 -20.849 -17.325 1.00 72.00 146 PRO A N 1
ATOM 1165 C CA . PRO A 1 146 ? 14.227 -21.716 -18.261 1.00 72.00 146 PRO A CA 1
ATOM 1166 C C . PRO A 1 146 ? 13.547 -23.090 -18.336 1.00 72.00 146 PRO A C 1
ATOM 1168 O O . PRO A 1 146 ? 13.260 -23.707 -17.310 1.00 72.00 146 PRO A O 1
ATOM 1171 N N . SER A 1 147 ? 13.265 -23.566 -19.551 1.00 60.53 147 SER A N 1
ATOM 1172 C CA . SER A 1 147 ? 12.770 -24.930 -19.768 1.00 60.53 147 SER A CA 1
ATOM 1173 C C . SER A 1 147 ? 13.931 -25.919 -19.758 1.00 60.53 147 SER A C 1
ATOM 1175 O O . SER A 1 147 ? 14.938 -25.689 -20.413 1.00 60.53 147 SER A O 1
ATOM 1177 N N . LEU A 1 148 ? 13.758 -27.071 -19.108 1.00 51.94 148 LEU A N 1
ATOM 1178 C CA . LEU A 1 148 ? 14.699 -28.202 -19.199 1.00 51.94 148 LEU A CA 1
ATOM 1179 C C . LEU A 1 148 ? 14.704 -28.881 -20.590 1.00 51.94 148 LEU A C 1
ATOM 1181 O O . LEU A 1 148 ? 15.505 -29.776 -20.828 1.00 51.94 148 LEU A O 1
ATOM 1185 N N . SER A 1 149 ? 13.813 -28.469 -21.501 1.00 49.19 149 SER A N 1
ATOM 1186 C CA . SER A 1 149 ? 13.558 -29.085 -22.810 1.00 49.19 149 SER A CA 1
ATOM 1187 C C . SER A 1 149 ? 13.632 -28.048 -23.941 1.00 49.19 149 SER A C 1
ATOM 1189 O O . SER A 1 149 ? 12.652 -27.781 -24.633 1.00 49.19 149 SER A O 1
ATOM 1191 N N . GLU A 1 150 ? 14.791 -27.408 -24.111 1.00 51.53 150 GLU A N 1
ATOM 1192 C CA . GLU A 1 150 ? 15.095 -26.597 -25.309 1.00 51.53 150 GLU A CA 1
ATOM 1193 C C . GLU A 1 150 ? 15.505 -27.471 -26.522 1.00 51.53 150 GLU A C 1
ATOM 1195 O O . GLU A 1 150 ? 15.826 -26.948 -27.583 1.00 51.53 150 GLU A O 1
ATOM 1200 N N . THR A 1 151 ? 15.472 -28.805 -26.400 1.00 45.78 151 THR A N 1
ATOM 1201 C CA . THR A 1 151 ? 15.937 -29.768 -27.421 1.00 45.78 151 THR A CA 1
ATOM 1202 C C . THR A 1 151 ? 14.839 -30.512 -28.192 1.00 45.78 151 THR A C 1
ATOM 1204 O O . THR A 1 151 ? 15.162 -31.341 -29.039 1.00 45.78 151 THR A O 1
ATOM 1207 N N . LEU A 1 152 ? 13.552 -30.241 -27.958 1.00 46.06 152 LEU A N 1
ATOM 1208 C CA . LEU A 1 152 ? 12.435 -30.888 -28.669 1.00 46.06 152 LEU A CA 1
ATOM 1209 C C . LEU A 1 152 ? 11.481 -29.806 -29.197 1.00 46.06 152 LEU A C 1
ATOM 1211 O O . LEU A 1 152 ? 11.204 -28.867 -28.459 1.00 46.06 152 LEU A O 1
ATOM 1215 N N . GLY A 1 153 ? 11.067 -29.921 -30.467 1.00 54.47 153 GLY A N 1
ATOM 1216 C CA . GLY A 1 153 ? 10.455 -28.872 -31.308 1.00 54.47 153 GLY A CA 1
ATOM 1217 C C . GLY A 1 153 ? 9.163 -28.193 -30.815 1.00 54.47 153 GLY A C 1
ATOM 1218 O O . GLY A 1 153 ? 8.753 -28.333 -29.669 1.00 54.47 153 GLY A O 1
ATOM 1219 N N . ASP A 1 154 ? 8.525 -27.433 -31.712 1.00 54.78 154 ASP A N 1
ATOM 1220 C CA . ASP A 1 154 ? 7.460 -26.440 -31.435 1.00 54.78 154 ASP A CA 1
ATOM 1221 C C . ASP A 1 154 ? 6.124 -26.983 -30.882 1.00 54.78 154 ASP A C 1
ATOM 1223 O O . ASP A 1 154 ? 5.207 -26.207 -30.604 1.00 54.78 154 ASP A O 1
ATOM 1227 N N . LEU A 1 155 ? 6.007 -28.295 -30.681 1.00 56.94 155 LEU A N 1
ATOM 1228 C CA . LEU A 1 155 ? 4.806 -28.958 -30.173 1.00 56.94 155 LEU A CA 1
ATOM 1229 C C . LEU A 1 155 ? 5.038 -29.456 -28.741 1.00 56.94 155 LEU A C 1
ATOM 1231 O O . LEU A 1 155 ? 6.137 -29.898 -28.376 1.00 56.94 155 LEU A O 1
ATOM 1235 N N . ASP A 1 156 ? 4.025 -29.340 -27.889 1.00 61.34 156 ASP A N 1
ATOM 1236 C CA . ASP A 1 156 ? 4.024 -30.003 -26.586 1.00 61.34 156 ASP A CA 1
ATOM 1237 C C . ASP A 1 156 ? 3.737 -31.517 -26.722 1.00 61.34 156 ASP A C 1
ATOM 1239 O O . ASP A 1 156 ? 3.534 -32.030 -27.824 1.00 61.34 156 ASP A O 1
ATOM 1243 N N . GLU A 1 157 ? 3.753 -32.262 -25.610 1.00 60.00 157 GLU A N 1
ATOM 1244 C CA . GLU A 1 157 ? 3.458 -33.710 -25.604 1.00 60.00 157 GLU A CA 1
ATOM 1245 C C . GLU A 1 157 ? 2.030 -34.044 -26.090 1.00 60.00 157 GLU A C 1
ATOM 1247 O O . GLU A 1 157 ? 1.751 -35.199 -26.410 1.00 60.00 157 GLU A O 1
ATOM 1252 N N . ASN A 1 158 ? 1.151 -33.039 -26.199 1.00 64.00 158 ASN A N 1
ATOM 1253 C CA . ASN A 1 158 ? -0.243 -33.154 -26.625 1.00 64.00 158 ASN A CA 1
ATOM 1254 C C . ASN A 1 158 ? -0.489 -32.637 -28.059 1.00 64.00 158 ASN A C 1
ATOM 1256 O O . ASN A 1 158 ? -1.618 -32.717 -28.540 1.00 64.00 158 ASN A O 1
ATOM 1260 N N . GLY A 1 159 ? 0.538 -32.139 -28.759 1.00 59.25 159 GLY A N 1
ATOM 1261 C CA . GLY A 1 159 ? 0.409 -31.585 -30.110 1.00 59.25 159 GLY A CA 1
ATOM 1262 C C . GLY A 1 159 ? -0.126 -30.148 -30.175 1.00 59.25 159 GLY A C 1
ATOM 1263 O O . GLY A 1 159 ? -0.459 -29.687 -31.266 1.00 59.25 159 GLY A O 1
ATOM 1264 N N . GLU A 1 160 ? -0.188 -29.434 -29.051 1.00 62.12 160 GLU A N 1
ATOM 1265 C CA . GLU A 1 160 ? -0.545 -28.015 -28.982 1.00 62.12 160 GLU A CA 1
ATOM 1266 C C . GLU A 1 160 ? 0.698 -27.125 -29.205 1.00 62.12 160 GLU A C 1
ATOM 1268 O O . GLU A 1 160 ? 1.824 -27.505 -28.843 1.00 62.12 160 GLU A O 1
ATOM 1273 N N . PRO A 1 161 ? 0.533 -25.924 -29.796 1.00 57.75 161 PRO A N 1
ATOM 1274 C CA . PRO A 1 161 ? 1.629 -24.981 -29.972 1.00 57.75 161 PRO A CA 1
ATOM 1275 C C . PRO A 1 161 ? 2.186 -24.559 -28.608 1.00 57.75 161 PRO A C 1
ATOM 1277 O O . PRO A 1 161 ? 1.469 -24.021 -27.758 1.00 57.75 161 PRO A O 1
ATOM 1280 N N . ARG A 1 162 ? 3.490 -24.778 -28.395 1.00 63.50 162 ARG A N 1
ATOM 1281 C CA . ARG A 1 162 ? 4.150 -24.396 -27.140 1.00 63.50 162 ARG A CA 1
ATOM 1282 C C . ARG A 1 162 ? 3.982 -22.899 -26.881 1.00 63.50 162 ARG A C 1
ATOM 1284 O O . ARG A 1 162 ? 4.266 -22.064 -27.738 1.00 63.50 162 ARG A O 1
ATOM 1291 N N . VAL A 1 163 ? 3.573 -22.557 -25.659 1.00 65.12 163 VAL A N 1
ATOM 1292 C CA . VAL A 1 163 ? 3.453 -21.165 -25.201 1.00 65.12 163 VAL A CA 1
ATOM 1293 C C . VAL A 1 163 ? 4.774 -20.423 -25.444 1.00 65.12 163 VAL A C 1
ATOM 1295 O O . VAL A 1 163 ? 5.824 -20.869 -24.974 1.00 65.12 163 VAL A O 1
ATOM 1298 N N . LYS A 1 164 ? 4.720 -19.283 -26.156 1.00 72.19 164 LYS A N 1
ATOM 1299 C CA . LYS A 1 164 ? 5.885 -18.424 -26.444 1.00 72.19 164 LYS A CA 1
ATOM 1300 C C . LYS A 1 164 ? 6.602 -18.093 -25.131 1.00 72.19 164 LYS A C 1
ATOM 1302 O O . LYS A 1 164 ? 6.050 -17.412 -24.266 1.00 72.19 164 LYS A O 1
ATOM 1307 N N . LYS A 1 165 ? 7.829 -18.594 -24.980 1.00 82.56 165 LYS A N 1
ATOM 1308 C CA . LYS A 1 165 ? 8.713 -18.254 -23.861 1.00 82.56 165 LYS A CA 1
ATOM 1309 C C . LYS A 1 165 ? 9.534 -17.022 -24.198 1.00 82.56 165 LYS A C 1
ATOM 1311 O O . LYS A 1 165 ? 9.973 -16.843 -25.332 1.00 82.56 165 LYS A O 1
ATOM 1316 N N . TYR A 1 166 ? 9.779 -16.205 -23.188 1.00 88.00 166 TYR A N 1
ATOM 1317 C CA . TYR A 1 166 ? 10.534 -14.969 -23.310 1.00 88.00 166 TYR A CA 1
ATOM 1318 C C . TYR A 1 166 ? 11.829 -15.072 -22.514 1.00 88.00 166 TYR A C 1
ATOM 1320 O O . TYR A 1 166 ? 11.844 -15.517 -21.367 1.00 88.00 166 TYR A O 1
ATOM 1328 N N . LYS A 1 167 ? 12.932 -14.624 -23.114 1.00 91.50 167 LYS A N 1
ATOM 1329 C CA . LYS A 1 167 ? 14.233 -14.563 -22.447 1.00 91.50 167 LYS A CA 1
ATOM 1330 C C . LYS A 1 167 ? 14.551 -13.121 -22.084 1.00 91.50 167 LYS A C 1
ATOM 1332 O O . LYS A 1 167 ? 14.828 -12.312 -22.969 1.00 91.50 167 LYS A O 1
ATOM 1337 N N . LEU A 1 168 ? 14.560 -12.829 -20.783 1.00 94.69 168 LEU A N 1
ATOM 1338 C CA . LEU A 1 168 ? 15.001 -11.530 -20.281 1.00 94.69 168 LEU A CA 1
ATOM 1339 C C . LEU A 1 168 ? 16.451 -11.277 -20.709 1.00 94.69 168 LEU A C 1
ATOM 1341 O O . LEU A 1 168 ? 17.326 -12.133 -20.546 1.00 94.69 168 LEU A O 1
ATOM 1345 N N . SER A 1 169 ? 16.692 -10.105 -21.280 1.00 95.38 169 SER A N 1
ATOM 1346 C CA . SER A 1 169 ? 18.016 -9.625 -21.656 1.00 95.38 169 SER A CA 1
ATOM 1347 C C . SER A 1 169 ? 18.371 -8.428 -20.773 1.00 95.38 169 SER A C 1
ATOM 1349 O O . SER A 1 169 ? 17.604 -7.466 -20.762 1.00 95.38 169 SER A O 1
ATOM 1351 N N . PRO A 1 170 ? 19.495 -8.472 -20.033 1.00 96.50 170 PRO A N 1
ATOM 1352 C CA . PRO A 1 170 ? 19.952 -7.316 -19.273 1.00 96.50 170 PRO A CA 1
ATOM 1353 C C . PRO A 1 170 ? 20.398 -6.203 -20.227 1.00 96.50 170 PRO A C 1
ATOM 1355 O O . PRO A 1 170 ? 20.783 -6.473 -21.373 1.00 96.50 170 PRO A O 1
ATOM 1358 N N . VAL A 1 171 ? 20.372 -4.959 -19.756 1.00 97.56 171 VAL A N 1
ATOM 1359 C CA . VAL A 1 171 ? 20.705 -3.781 -20.570 1.00 97.56 171 VAL A CA 1
ATOM 1360 C C . VAL A 1 171 ? 22.139 -3.856 -21.098 1.00 97.56 171 VAL A C 1
ATOM 1362 O O . VAL A 1 171 ? 22.369 -3.572 -22.273 1.00 97.56 171 VAL A O 1
ATOM 1365 N N . GLU A 1 172 ? 23.098 -4.331 -20.299 1.00 97.19 172 GLU A N 1
ATOM 1366 C CA . GLU A 1 172 ? 24.489 -4.518 -20.738 1.00 97.19 172 GLU A CA 1
ATOM 1367 C C . GLU A 1 172 ? 24.609 -5.408 -21.980 1.00 97.19 172 GLU A C 1
ATOM 1369 O O . GLU A 1 172 ? 25.414 -5.126 -22.865 1.00 97.19 172 GLU A O 1
ATOM 1374 N N . LYS A 1 173 ? 23.768 -6.443 -22.109 1.00 96.19 173 LYS A N 1
ATOM 1375 C CA . LYS A 1 173 ? 23.807 -7.348 -23.263 1.00 96.19 173 LYS A CA 1
ATOM 1376 C C . LYS A 1 173 ? 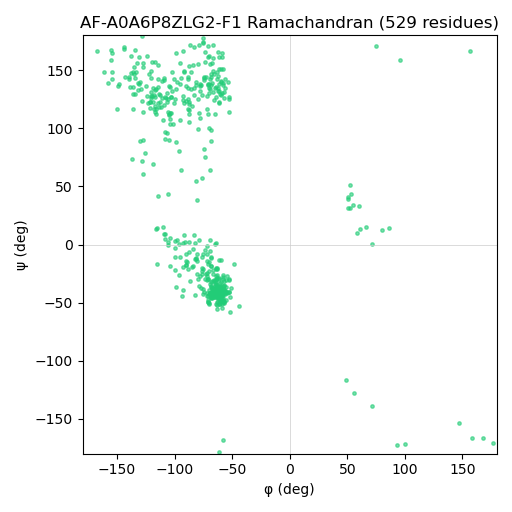23.442 -6.609 -24.547 1.00 96.19 173 LYS A C 1
ATOM 1378 O O . LYS A 1 173 ? 24.055 -6.863 -25.581 1.00 96.19 173 LYS A O 1
ATOM 1383 N N . LEU A 1 174 ? 22.467 -5.702 -24.486 1.00 96.12 174 LEU A N 1
ATOM 1384 C CA . LEU A 1 174 ? 22.109 -4.849 -25.620 1.00 96.12 174 LEU A CA 1
ATOM 1385 C C . LEU A 1 174 ? 23.281 -3.928 -25.965 1.00 96.12 174 LEU A C 1
ATOM 1387 O O . LEU A 1 174 ? 23.748 -3.939 -27.098 1.00 96.12 174 LEU A O 1
ATOM 1391 N N . LEU A 1 175 ? 23.826 -3.225 -24.970 1.00 95.50 175 LEU A N 1
ATOM 1392 C CA . LEU A 1 175 ? 24.922 -2.266 -25.155 1.00 95.50 175 LEU A CA 1
ATOM 1393 C C . LEU A 1 175 ? 26.227 -2.900 -25.669 1.00 95.50 175 LEU A C 1
ATOM 1395 O O . LEU A 1 175 ? 26.998 -2.232 -26.359 1.00 95.50 175 LEU A O 1
ATOM 1399 N N . CYS A 1 176 ? 26.478 -4.171 -25.351 1.00 94.12 176 CYS A N 1
ATOM 1400 C CA . CYS A 1 176 ? 27.622 -4.931 -25.857 1.00 94.12 176 CYS A CA 1
ATOM 1401 C C . CYS A 1 176 ? 27.400 -5.518 -27.259 1.00 94.12 176 CYS A C 1
ATOM 1403 O O . CYS A 1 176 ? 28.359 -5.983 -27.877 1.00 94.12 176 CYS A O 1
ATOM 1405 N N . THR A 1 177 ? 26.167 -5.527 -27.769 1.00 91.81 177 THR A N 1
ATOM 1406 C CA . THR A 1 177 ? 25.855 -6.111 -29.076 1.00 91.81 177 THR A CA 1
ATOM 1407 C C . THR A 1 177 ? 25.980 -5.053 -30.170 1.00 91.81 177 THR A C 1
ATOM 1409 O O . THR A 1 177 ? 25.331 -4.014 -30.125 1.00 91.81 177 THR A O 1
ATOM 1412 N N . SER A 1 178 ? 26.814 -5.320 -31.180 1.00 88.50 178 SER A N 1
ATOM 1413 C CA . SER A 1 178 ? 26.990 -4.422 -32.335 1.00 88.50 178 SER A CA 1
ATOM 1414 C C . SER A 1 178 ? 26.021 -4.698 -33.489 1.00 88.50 178 SER A C 1
ATOM 1416 O O . SER A 1 178 ? 25.898 -3.876 -34.388 1.00 88.50 178 SER A O 1
ATOM 1418 N N . SER A 1 179 ? 25.359 -5.856 -33.494 1.00 92.38 179 SER A N 1
ATOM 1419 C CA . SER A 1 179 ? 24.348 -6.229 -34.486 1.00 92.38 179 SER A CA 1
ATOM 1420 C C . SER A 1 179 ? 22.934 -5.917 -34.002 1.00 92.38 179 SER A C 1
ATOM 1422 O O . SER A 1 179 ? 22.658 -5.944 -32.803 1.00 92.38 179 SER A O 1
ATOM 1424 N N . ARG A 1 180 ? 22.004 -5.738 -34.940 1.00 94.56 180 ARG A N 1
ATOM 1425 C CA . ARG A 1 180 ? 20.578 -5.635 -34.628 1.00 94.56 180 ARG A CA 1
ATOM 1426 C C . ARG A 1 180 ? 20.081 -6.855 -33.844 1.00 94.56 180 ARG A C 1
ATOM 1428 O O . ARG A 1 180 ? 20.349 -7.998 -34.220 1.00 94.56 180 ARG A O 1
ATOM 1435 N N . ILE A 1 181 ? 19.306 -6.615 -32.789 1.00 95.00 181 ILE A N 1
ATOM 1436 C CA . ILE A 1 181 ? 18.560 -7.647 -32.057 1.00 95.00 181 ILE A CA 1
ATOM 1437 C C . ILE A 1 181 ? 17.089 -7.493 -32.434 1.00 95.00 181 ILE A C 1
ATOM 1439 O O . ILE A 1 181 ? 16.476 -6.478 -32.123 1.00 95.00 181 ILE A O 1
ATOM 1443 N N . ALA A 1 182 ? 16.521 -8.490 -33.115 1.00 92.88 182 ALA A N 1
ATOM 1444 C CA . ALA A 1 182 ? 15.144 -8.412 -33.604 1.00 92.88 182 ALA A CA 1
ATOM 1445 C C . ALA A 1 182 ? 14.100 -8.477 -32.479 1.00 92.88 182 ALA A C 1
ATOM 1447 O O . ALA A 1 182 ? 13.156 -7.705 -32.503 1.00 92.88 182 ALA A O 1
ATOM 1448 N N . ASN A 1 183 ? 14.295 -9.371 -31.503 1.00 92.69 183 ASN A N 1
ATOM 1449 C CA . ASN A 1 183 ? 13.356 -9.608 -30.405 1.00 92.69 183 ASN A CA 1
ATOM 1450 C C . ASN A 1 183 ? 14.097 -9.504 -29.067 1.00 92.69 183 ASN A C 1
ATOM 1452 O O . ASN A 1 183 ? 14.663 -10.485 -28.571 1.00 92.69 183 ASN A O 1
ATOM 1456 N N . ALA A 1 184 ? 14.142 -8.302 -28.506 1.00 95.69 184 ALA A N 1
ATOM 1457 C CA . ALA A 1 184 ? 14.662 -8.030 -27.177 1.00 95.69 184 ALA A CA 1
ATOM 1458 C C . ALA A 1 184 ? 13.507 -7.933 -26.178 1.00 95.69 184 ALA A C 1
ATOM 1460 O O . ALA A 1 184 ? 12.524 -7.244 -26.426 1.00 95.69 184 ALA A O 1
ATOM 1461 N N . VAL A 1 185 ? 13.654 -8.597 -25.029 1.00 96.88 185 VAL A N 1
ATOM 1462 C CA . VAL A 1 185 ? 12.744 -8.444 -23.889 1.00 96.88 185 VAL A CA 1
ATOM 1463 C C . VAL A 1 185 ? 13.550 -7.986 -22.690 1.00 96.88 185 VAL A C 1
ATOM 1465 O O . VAL A 1 185 ? 14.445 -8.704 -22.235 1.00 96.88 185 VAL A O 1
ATOM 1468 N N . VAL A 1 186 ? 13.247 -6.795 -22.190 1.00 97.94 186 VAL A N 1
ATOM 1469 C CA . VAL A 1 186 ? 13.994 -6.137 -21.115 1.00 97.94 186 VAL A CA 1
ATOM 1470 C C . VAL A 1 186 ? 13.058 -5.883 -19.947 1.00 97.94 186 VAL A C 1
ATOM 1472 O O . VAL A 1 186 ? 11.963 -5.358 -20.124 1.00 97.94 186 VAL A O 1
ATOM 1475 N N . LEU A 1 187 ? 13.500 -6.252 -18.748 1.00 98.44 187 LEU A N 1
ATOM 1476 C CA . LEU A 1 187 ? 12.887 -5.800 -17.507 1.00 98.44 187 LEU A CA 1
ATOM 1477 C C . LEU A 1 187 ? 13.743 -4.662 -16.961 1.00 98.44 187 LEU A C 1
ATOM 1479 O O . LEU A 1 187 ? 14.935 -4.858 -16.736 1.00 98.44 187 LEU A O 1
ATOM 1483 N N . GLY A 1 188 ? 13.143 -3.508 -16.703 1.00 98.12 188 GLY A N 1
ATOM 1484 C CA . GLY A 1 188 ? 13.878 -2.354 -16.200 1.00 98.12 188 GLY A CA 1
ATOM 1485 C C . GLY A 1 188 ? 12.965 -1.257 -15.688 1.00 98.12 188 GLY A C 1
ATOM 1486 O O . GLY A 1 188 ? 11.754 -1.283 -15.889 1.00 98.12 188 GLY A O 1
ATOM 1487 N N . MET A 1 189 ? 13.556 -0.311 -14.979 1.00 97.94 189 MET A N 1
ATOM 1488 C CA . MET A 1 189 ? 12.904 0.892 -14.493 1.00 97.94 189 MET A CA 1
ATOM 1489 C C . MET A 1 189 ? 12.814 1.911 -15.627 1.00 97.94 189 MET A C 1
ATOM 1491 O O . MET A 1 189 ? 13.825 2.254 -16.236 1.00 97.94 189 MET A O 1
ATOM 1495 N N . LEU A 1 190 ? 11.608 2.383 -15.910 1.00 96.88 190 LEU A N 1
ATOM 1496 C CA . LEU A 1 190 ? 11.365 3.457 -16.860 1.00 96.88 190 LEU A CA 1
ATOM 1497 C C . LEU A 1 190 ? 11.840 4.782 -16.255 1.00 96.88 190 LEU A C 1
ATOM 1499 O O . LEU A 1 190 ? 11.435 5.108 -15.142 1.00 96.88 190 LEU A O 1
ATOM 1503 N N . THR A 1 191 ? 12.674 5.537 -16.967 1.00 94.62 191 THR A N 1
ATOM 1504 C CA . THR A 1 191 ? 13.172 6.840 -16.502 1.00 94.62 191 THR A CA 1
ATOM 1505 C C . THR A 1 191 ? 13.127 7.892 -17.604 1.00 94.62 191 THR A C 1
ATOM 1507 O O . THR A 1 191 ? 13.344 7.606 -18.786 1.00 94.62 191 THR A O 1
ATOM 1510 N N . GLN A 1 192 ? 12.879 9.146 -17.226 1.00 92.88 192 GLN A N 1
ATOM 1511 C CA . GLN A 1 192 ? 13.010 10.295 -18.124 1.00 92.88 192 GLN A CA 1
ATOM 1512 C C . GLN A 1 192 ? 14.229 11.153 -17.748 1.00 92.88 192 GLN A C 1
ATOM 1514 O O . GLN A 1 192 ? 14.149 12.085 -16.952 1.00 92.88 192 GLN A O 1
ATOM 1519 N N . LEU A 1 193 ? 15.389 10.851 -18.343 1.00 86.75 193 LEU A N 1
ATOM 1520 C CA . LEU A 1 193 ? 16.648 11.562 -18.055 1.00 86.75 193 LEU A CA 1
ATOM 1521 C C . LEU A 1 193 ? 16.750 12.933 -18.739 1.00 86.75 193 LEU A C 1
ATOM 1523 O O . LEU A 1 193 ? 17.480 13.815 -18.284 1.00 86.75 193 LEU A O 1
ATOM 1527 N N . LYS A 1 194 ? 16.065 13.096 -19.872 1.00 89.62 194 LYS A N 1
ATOM 1528 C CA . LYS A 1 194 ? 15.955 14.354 -20.618 1.00 89.62 194 LYS A CA 1
ATOM 1529 C C . LYS A 1 194 ? 14.504 14.527 -21.030 1.00 89.62 194 LYS A C 1
ATOM 1531 O O . LYS A 1 194 ? 13.826 13.540 -21.306 1.00 89.62 194 LYS A O 1
ATOM 1536 N N . GLU A 1 195 ? 14.051 15.769 -21.117 1.00 88.25 195 GLU A N 1
ATOM 1537 C CA . GLU A 1 195 ? 12.691 16.074 -21.553 1.00 88.25 195 GLU A CA 1
ATOM 1538 C C . GLU A 1 195 ? 12.380 15.396 -22.898 1.00 88.25 195 GLU A C 1
ATOM 1540 O O . GLU A 1 195 ? 13.164 15.469 -23.849 1.00 88.25 195 GLU A O 1
ATOM 1545 N N . GLY A 1 196 ? 11.277 14.646 -22.933 1.00 87.00 196 GLY A N 1
ATOM 1546 C CA . GLY A 1 196 ? 10.834 13.890 -24.106 1.00 87.00 196 GLY A CA 1
ATOM 1547 C C . GLY A 1 196 ? 11.662 12.647 -24.460 1.00 87.00 196 GLY A C 1
ATOM 1548 O O . GLY A 1 196 ? 11.324 11.973 -25.428 1.00 87.00 196 GLY A O 1
ATOM 1549 N N . LYS A 1 197 ? 12.721 12.305 -23.708 1.00 93.81 197 LYS A N 1
ATOM 1550 C CA . LYS A 1 197 ? 13.545 11.109 -23.961 1.00 93.81 197 LYS A CA 1
ATOM 1551 C C . LYS A 1 197 ? 13.460 10.120 -22.809 1.00 93.81 197 LYS A C 1
ATOM 1553 O O . LYS A 1 197 ? 13.982 10.374 -21.722 1.00 93.81 197 LYS A O 1
ATOM 1558 N N . PHE A 1 198 ? 12.852 8.977 -23.097 1.00 96.38 198 PHE A N 1
ATOM 1559 C CA . PHE A 1 198 ? 12.696 7.879 -22.157 1.00 96.38 198 PHE A CA 1
ATOM 1560 C C . PHE A 1 198 ? 13.844 6.882 -22.268 1.00 96.38 198 PHE A C 1
ATOM 1562 O O . PHE A 1 198 ? 14.419 6.677 -23.339 1.00 96.38 198 PHE A O 1
ATOM 1569 N N . TYR A 1 199 ? 14.171 6.275 -21.138 1.00 97.75 199 TYR A N 1
ATOM 1570 C CA . TYR A 1 199 ? 15.186 5.248 -20.995 1.00 97.75 199 TYR A CA 1
ATOM 1571 C C . TYR A 1 199 ? 14.610 4.095 -20.181 1.00 97.75 199 TYR A C 1
ATOM 1573 O O . TYR A 1 199 ? 13.667 4.265 -19.406 1.00 97.75 199 TYR A O 1
ATOM 1581 N N . ILE A 1 200 ? 15.196 2.919 -20.366 1.00 97.75 200 ILE A N 1
ATOM 1582 C CA . ILE A 1 200 ? 15.011 1.785 -19.469 1.00 97.75 200 ILE A CA 1
ATOM 1583 C C . ILE A 1 200 ? 16.334 1.506 -18.760 1.00 97.75 200 ILE A C 1
ATOM 1585 O O . ILE A 1 200 ? 17.385 1.401 -19.399 1.00 97.75 200 ILE A O 1
ATOM 1589 N N . GLU A 1 201 ? 16.269 1.426 -17.435 1.00 97.69 201 GLU A N 1
ATOM 1590 C CA . GLU A 1 201 ? 17.414 1.239 -16.549 1.00 97.69 201 GLU A CA 1
ATOM 1591 C C . GLU A 1 201 ? 17.317 -0.085 -15.794 1.00 97.69 201 GLU A C 1
ATOM 1593 O O . GLU A 1 201 ? 16.292 -0.420 -15.201 1.00 97.69 201 GLU A O 1
ATOM 1598 N N . ASP A 1 202 ? 18.418 -0.823 -15.754 1.00 97.00 202 ASP A N 1
ATOM 1599 C CA . ASP A 1 202 ? 18.609 -1.941 -14.836 1.00 97.00 202 ASP A CA 1
ATOM 1600 C C . ASP A 1 202 ? 19.949 -1.754 -14.084 1.00 97.00 202 ASP A C 1
ATOM 1602 O O . ASP A 1 202 ? 20.660 -0.769 -14.307 1.00 97.00 202 ASP A O 1
ATOM 1606 N N . PRO A 1 203 ? 20.341 -2.652 -13.162 1.00 96.06 203 PRO A N 1
ATOM 1607 C CA . PRO A 1 203 ? 21.618 -2.524 -12.456 1.00 96.06 203 PRO A CA 1
ATOM 1608 C C . PRO A 1 203 ? 22.873 -2.522 -13.348 1.00 96.06 203 PRO A C 1
ATOM 1610 O O . PRO A 1 203 ? 23.953 -2.211 -12.843 1.00 96.06 203 PRO A O 1
ATOM 1613 N N . THR A 1 204 ? 22.750 -2.898 -14.622 1.00 96.75 204 THR A N 1
ATOM 1614 C CA . THR A 1 204 ? 23.847 -3.070 -15.585 1.00 96.75 204 THR A CA 1
ATOM 1615 C C . THR A 1 204 ? 24.007 -1.875 -16.530 1.00 96.75 204 THR A C 1
ATOM 1617 O O . THR A 1 204 ? 25.098 -1.654 -17.054 1.00 96.75 204 THR A O 1
ATOM 1620 N N . GLY A 1 205 ? 22.967 -1.057 -16.721 1.00 95.88 205 GLY A N 1
ATOM 1621 C CA . GLY A 1 205 ? 23.066 0.161 -17.523 1.00 95.88 205 GLY A CA 1
ATOM 1622 C C . GLY A 1 205 ? 21.726 0.810 -17.860 1.00 95.88 205 GLY A C 1
ATOM 1623 O O . GLY A 1 205 ? 20.686 0.476 -17.299 1.00 95.88 205 GLY A O 1
ATOM 1624 N N . ALA A 1 206 ? 21.776 1.743 -18.813 1.00 97.12 206 ALA A N 1
ATOM 1625 C CA . ALA A 1 206 ? 20.621 2.464 -19.339 1.00 97.12 206 ALA A CA 1
ATOM 1626 C C . ALA A 1 206 ? 20.636 2.446 -20.874 1.00 97.12 206 ALA A C 1
ATOM 1628 O O . ALA A 1 206 ? 21.687 2.662 -21.484 1.00 97.12 206 ALA A O 1
ATOM 1629 N N . VAL A 1 207 ? 19.478 2.240 -21.502 1.00 97.25 207 VAL A N 1
ATOM 1630 C CA . VAL A 1 207 ? 19.312 2.324 -22.963 1.00 97.25 207 VAL A CA 1
ATOM 1631 C C . VAL A 1 207 ? 18.122 3.212 -23.312 1.00 97.25 207 VAL A C 1
ATOM 1633 O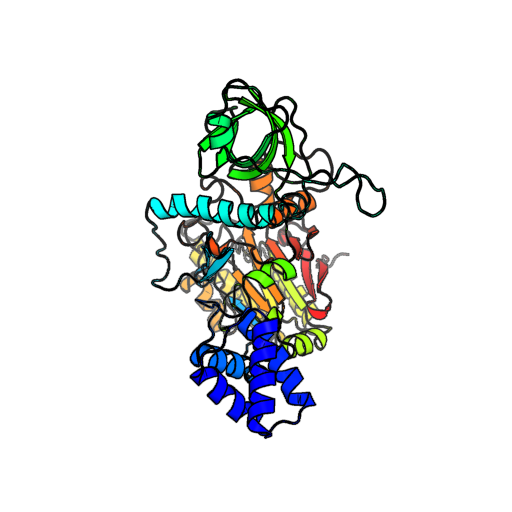 O . VAL A 1 207 ? 17.107 3.195 -22.618 1.00 97.25 207 VAL A O 1
ATOM 1636 N N . GLN A 1 208 ? 18.268 4.029 -24.358 1.00 97.81 208 GLN A N 1
ATOM 1637 C CA . GLN A 1 208 ? 17.210 4.932 -24.804 1.00 97.81 208 GLN A CA 1
ATOM 1638 C C . GLN A 1 208 ? 16.075 4.133 -25.454 1.00 97.81 208 GLN A C 1
ATOM 1640 O O . GLN A 1 208 ? 16.329 3.220 -26.242 1.00 97.81 208 GLN A O 1
ATOM 1645 N N . LEU A 1 209 ? 14.836 4.510 -25.144 1.00 97.94 209 LEU A N 1
ATOM 1646 C CA . LEU A 1 209 ? 13.629 3.958 -25.747 1.00 97.94 209 LEU A CA 1
ATOM 1647 C C . LEU A 1 209 ? 13.123 4.864 -26.872 1.00 97.94 209 LEU A C 1
ATOM 1649 O O . LEU A 1 209 ? 13.094 6.091 -26.727 1.00 97.94 209 LEU A O 1
ATOM 1653 N N . ASP A 1 210 ? 12.666 4.250 -27.957 1.00 97.38 210 ASP A N 1
ATOM 1654 C CA . ASP A 1 210 ? 11.746 4.873 -28.905 1.00 97.38 210 ASP A CA 1
ATOM 1655 C C . ASP A 1 210 ? 10.340 4.309 -28.671 1.00 97.38 210 ASP A C 1
ATOM 1657 O O . ASP A 1 210 ? 10.092 3.120 -28.867 1.00 97.38 210 ASP A O 1
ATOM 1661 N N . LEU A 1 211 ? 9.437 5.179 -28.210 1.00 96.38 211 LEU A N 1
ATOM 1662 C CA . LEU A 1 211 ? 8.060 4.844 -27.842 1.00 96.38 211 LEU A CA 1
ATOM 1663 C C . LEU A 1 211 ? 7.044 5.165 -28.946 1.00 96.38 211 LEU A C 1
ATOM 1665 O O . LEU A 1 211 ? 5.844 5.021 -28.718 1.00 96.38 211 LEU A O 1
ATOM 1669 N N . SER A 1 212 ? 7.494 5.619 -30.120 1.00 95.00 212 SER A N 1
ATOM 1670 C CA . SER A 1 212 ? 6.615 6.169 -31.164 1.00 95.00 212 SER A CA 1
ATOM 1671 C C . SER A 1 212 ? 5.556 5.174 -31.649 1.00 95.00 212 SER A C 1
ATOM 1673 O O . SER A 1 212 ? 4.446 5.582 -31.977 1.00 95.00 212 SER A O 1
ATOM 1675 N N . ASN A 1 213 ? 5.885 3.877 -31.654 1.00 94.81 213 ASN A N 1
ATOM 1676 C CA . ASN A 1 213 ? 5.000 2.788 -32.082 1.00 94.81 213 ASN A CA 1
ATOM 1677 C C . ASN A 1 213 ? 4.638 1.825 -30.937 1.00 94.81 213 ASN A C 1
ATOM 1679 O O . ASN A 1 213 ? 4.149 0.725 -31.192 1.00 94.81 213 ASN A O 1
ATOM 1683 N N . ALA A 1 214 ? 4.891 2.215 -29.685 1.00 96.44 214 ALA A N 1
ATOM 1684 C CA . ALA A 1 214 ? 4.709 1.329 -28.545 1.00 96.44 214 ALA A CA 1
ATOM 1685 C C . ALA A 1 214 ? 3.224 1.046 -28.281 1.00 96.44 214 ALA A C 1
ATOM 1687 O O . ALA A 1 214 ? 2.412 1.963 -28.143 1.00 96.44 214 ALA A O 1
ATOM 1688 N N . SER A 1 215 ? 2.885 -0.233 -28.131 1.00 95.94 215 SER A N 1
ATOM 1689 C CA . SER A 1 215 ? 1.604 -0.662 -27.572 1.00 95.94 215 SER A CA 1
ATOM 1690 C C . SER A 1 215 ? 1.691 -0.777 -26.046 1.00 95.94 215 SER A C 1
ATOM 1692 O O . SER A 1 215 ? 2.710 -1.194 -25.494 1.00 95.94 215 SER A O 1
ATOM 1694 N N . TYR A 1 216 ? 0.624 -0.402 -25.341 1.00 95.81 216 TYR A N 1
ATOM 1695 C CA . TYR A 1 216 ? 0.590 -0.408 -23.877 1.00 95.81 216 TYR A CA 1
ATOM 1696 C C . TYR A 1 216 ? -0.415 -1.437 -23.371 1.00 95.81 216 TYR A C 1
ATOM 1698 O O . TYR A 1 216 ? -1.607 -1.366 -23.667 1.00 95.81 216 TYR A O 1
ATOM 1706 N N . HIS A 1 217 ? 0.057 -2.384 -22.564 1.00 95.00 217 HIS A N 1
ATOM 1707 C CA . HIS A 1 217 ? -0.814 -3.331 -21.874 1.00 95.00 217 HIS A CA 1
ATOM 1708 C C . HIS A 1 217 ? -1.526 -2.674 -20.680 1.00 95.00 217 HIS A C 1
ATOM 1710 O O . HIS A 1 217 ? -1.259 -1.536 -20.300 1.00 95.00 217 HIS A O 1
ATOM 1716 N N . ARG A 1 218 ? -2.455 -3.394 -20.039 1.00 94.31 218 ARG A N 1
ATOM 1717 C CA . ARG A 1 218 ? -3.167 -2.859 -18.871 1.00 94.31 218 ARG A CA 1
ATOM 1718 C C . ARG A 1 218 ? -2.206 -2.542 -17.719 1.00 94.31 218 ARG A C 1
ATOM 1720 O O . ARG A 1 218 ? -1.550 -3.428 -17.179 1.00 94.31 218 ARG A O 1
ATOM 1727 N N . GLY A 1 219 ? -2.213 -1.283 -17.304 1.00 95.69 219 GLY A N 1
ATOM 1728 C CA . GLY A 1 219 ? -1.623 -0.755 -16.075 1.00 95.69 219 GLY A CA 1
ATOM 1729 C C . GLY A 1 219 ? -1.339 0.738 -16.241 1.00 95.69 219 GLY A C 1
ATOM 1730 O O . GLY A 1 219 ? -1.382 1.250 -17.356 1.00 95.69 219 GLY A O 1
ATOM 1731 N N . LEU A 1 220 ? -1.064 1.435 -15.145 1.00 96.88 220 LEU A N 1
ATOM 1732 C CA . LEU A 1 220 ? -0.438 2.758 -15.167 1.00 96.88 220 LEU A CA 1
ATOM 1733 C C . LEU A 1 220 ? 1.087 2.577 -15.240 1.00 96.88 220 LEU A C 1
ATOM 1735 O O . LEU A 1 220 ? 1.680 1.963 -14.348 1.00 96.88 220 LEU A O 1
ATOM 1739 N N . HIS A 1 221 ? 1.712 3.082 -16.303 1.00 96.00 221 HIS A N 1
ATOM 1740 C CA . HIS A 1 221 ? 3.155 3.020 -16.546 1.00 96.00 221 HIS A CA 1
ATOM 1741 C C . HIS A 1 221 ? 3.786 4.343 -16.125 1.00 96.00 221 HIS A C 1
ATOM 1743 O O . HIS A 1 221 ? 3.875 5.295 -16.898 1.00 96.00 221 HIS A O 1
ATOM 1749 N N . THR A 1 222 ? 4.162 4.426 -14.858 1.00 95.06 222 THR A N 1
ATOM 1750 C CA . THR A 1 222 ? 4.709 5.646 -14.271 1.00 95.06 222 THR A CA 1
ATOM 1751 C C . THR A 1 222 ? 6.205 5.788 -14.513 1.00 95.06 222 THR A C 1
ATOM 1753 O O . THR A 1 222 ? 6.921 4.793 -14.641 1.00 95.06 222 THR A O 1
ATOM 1756 N N . ASP A 1 223 ? 6.695 7.029 -14.510 1.00 92.75 223 ASP A N 1
ATOM 1757 C CA . ASP A 1 223 ? 8.126 7.298 -14.328 1.00 92.75 223 ASP A CA 1
ATOM 1758 C C . ASP A 1 223 ? 8.634 6.618 -13.036 1.00 92.75 223 ASP A C 1
ATOM 1760 O O . ASP A 1 223 ? 7.932 6.568 -12.020 1.00 92.75 223 ASP A O 1
ATOM 1764 N N . ASN A 1 224 ? 9.834 6.040 -13.082 1.00 94.44 224 ASN A N 1
ATOM 1765 C CA . ASN A 1 224 ? 10.406 5.109 -12.099 1.00 94.44 224 ASN A CA 1
ATOM 1766 C C . ASN A 1 224 ? 9.608 3.810 -11.837 1.00 94.44 224 ASN A C 1
ATOM 1768 O O . ASN A 1 224 ? 9.939 3.064 -10.907 1.00 94.44 224 ASN A O 1
ATOM 1772 N N . GLY A 1 225 ? 8.580 3.504 -12.631 1.00 96.56 225 GLY A N 1
ATOM 1773 C CA . GLY A 1 225 ? 7.918 2.200 -12.631 1.00 96.56 225 GLY A CA 1
ATOM 1774 C C . GLY A 1 225 ? 8.783 1.141 -13.317 1.00 96.56 225 GLY A C 1
ATOM 1775 O O . GLY A 1 225 ? 9.448 1.416 -14.314 1.00 96.56 225 GLY A O 1
ATOM 1776 N N . ILE A 1 226 ? 8.792 -0.085 -12.798 1.00 98.38 226 ILE A N 1
ATOM 1777 C CA . ILE A 1 226 ? 9.521 -1.201 -13.412 1.00 98.38 226 ILE A CA 1
ATOM 1778 C C . ILE A 1 226 ? 8.613 -1.874 -14.433 1.00 98.38 226 ILE A C 1
ATOM 1780 O O . ILE A 1 226 ? 7.529 -2.333 -14.090 1.00 98.38 226 ILE A O 1
ATOM 1784 N N . VAL A 1 227 ? 9.044 -1.954 -15.683 1.00 98.06 227 VAL A N 1
ATOM 1785 C CA . VAL A 1 227 ? 8.234 -2.427 -16.807 1.00 98.06 227 VAL A CA 1
ATOM 1786 C C . VAL A 1 227 ? 8.952 -3.525 -17.578 1.00 98.06 227 VAL A C 1
ATOM 1788 O O . VAL A 1 227 ? 10.180 -3.635 -17.553 1.00 98.06 227 VAL A O 1
ATOM 1791 N N . LEU A 1 228 ? 8.161 -4.345 -18.262 1.00 97.94 228 LEU A N 1
ATOM 1792 C CA . LEU A 1 228 ? 8.623 -5.229 -19.322 1.00 97.94 228 LEU A CA 1
ATOM 1793 C C . LEU A 1 228 ? 8.478 -4.506 -20.657 1.00 97.94 228 LEU A C 1
ATOM 1795 O O . LEU A 1 228 ? 7.398 -4.012 -20.974 1.00 97.94 228 LEU A O 1
ATOM 1799 N N . VAL A 1 229 ? 9.561 -4.476 -21.424 1.00 97.94 229 VAL A N 1
ATOM 1800 C CA . VAL A 1 229 ? 9.618 -3.888 -22.763 1.00 97.94 229 VAL A CA 1
ATOM 1801 C C . VAL A 1 229 ? 9.989 -4.980 -23.758 1.00 97.94 229 VAL A C 1
ATOM 1803 O O . VAL A 1 229 ? 11.034 -5.614 -23.604 1.00 97.94 229 VAL A O 1
ATOM 1806 N N . GLU A 1 230 ? 9.140 -5.194 -24.761 1.00 97.12 230 GLU A N 1
ATOM 1807 C CA . GLU A 1 230 ? 9.422 -6.008 -25.950 1.00 97.12 230 GLU A CA 1
ATOM 1808 C C . GLU A 1 230 ? 9.673 -5.075 -27.139 1.00 97.12 230 GLU A C 1
ATOM 1810 O O . GLU A 1 230 ? 8.971 -4.074 -27.313 1.00 97.12 230 GLU A O 1
ATOM 1815 N N . GLY A 1 231 ? 10.692 -5.378 -27.938 1.00 97.12 231 GLY A N 1
ATOM 1816 C CA . GLY A 1 231 ? 11.025 -4.566 -29.099 1.00 97.12 231 GLY A CA 1
ATOM 1817 C C . GLY A 1 231 ? 12.268 -5.025 -29.848 1.00 97.12 231 GLY A C 1
ATOM 1818 O O . GLY A 1 231 ? 12.864 -6.060 -29.534 1.00 97.12 231 GLY A O 1
ATOM 1819 N N . SER A 1 232 ? 12.706 -4.206 -30.800 1.00 97.56 232 SER A N 1
ATOM 1820 C CA . SER A 1 232 ? 13.947 -4.416 -31.548 1.00 97.56 232 SER A CA 1
ATOM 1821 C C . SER A 1 232 ? 15.013 -3.395 -31.157 1.00 97.56 232 SER A C 1
ATOM 1823 O O . SER A 1 232 ? 14.714 -2.240 -30.874 1.00 97.56 232 SER A O 1
ATOM 1825 N N . TYR A 1 233 ? 16.275 -3.814 -31.108 1.00 97.75 233 TYR A N 1
ATOM 1826 C CA . TYR A 1 233 ? 17.394 -2.957 -30.718 1.00 97.75 233 TYR A CA 1
ATOM 1827 C C . TYR A 1 233 ? 18.384 -2.789 -31.863 1.00 97.75 233 TYR A C 1
ATOM 1829 O O . TYR A 1 233 ? 18.873 -3.779 -32.417 1.00 97.75 233 TYR A O 1
ATOM 1837 N N . GLU A 1 234 ? 18.695 -1.538 -32.185 1.00 96.19 234 GLU A N 1
ATOM 1838 C CA . GLU A 1 234 ? 19.641 -1.139 -33.226 1.00 96.19 234 GLU A CA 1
ATOM 1839 C C . GLU A 1 234 ? 20.201 0.250 -32.884 1.00 96.19 234 GLU A C 1
ATOM 1841 O O . GLU A 1 234 ? 19.498 1.092 -32.326 1.00 96.19 234 GLU A O 1
ATOM 1846 N N . ASP A 1 235 ? 21.489 0.479 -33.149 1.00 92.50 235 ASP A N 1
ATOM 1847 C CA . ASP A 1 235 ? 22.152 1.779 -32.957 1.00 92.50 235 ASP A CA 1
ATOM 1848 C C . ASP A 1 235 ? 21.952 2.429 -31.573 1.00 92.50 235 ASP A C 1
ATOM 1850 O O . ASP A 1 235 ? 21.802 3.643 -31.438 1.00 92.50 235 ASP A O 1
ATOM 1854 N N . ARG A 1 236 ? 22.009 1.616 -30.508 1.00 93.75 236 ARG A N 1
ATOM 1855 C CA . ARG A 1 236 ? 21.845 2.046 -29.102 1.00 93.75 236 ARG A CA 1
ATOM 1856 C C . ARG A 1 236 ? 20.451 2.556 -28.734 1.00 93.75 236 ARG A C 1
ATOM 1858 O O . ARG A 1 236 ? 20.291 3.126 -27.652 1.00 93.75 236 ARG A O 1
ATOM 1865 N N . ILE A 1 237 ? 19.458 2.298 -29.577 1.00 96.94 237 ILE A N 1
ATOM 1866 C CA . ILE A 1 237 ? 18.052 2.615 -29.337 1.00 96.94 237 ILE A CA 1
ATOM 1867 C C . ILE A 1 237 ? 17.262 1.305 -29.304 1.00 96.94 237 ILE A C 1
ATOM 1869 O O . ILE A 1 237 ? 17.442 0.428 -30.150 1.00 96.94 237 ILE A O 1
ATOM 1873 N N . LEU A 1 238 ? 16.405 1.161 -28.296 1.00 98.12 238 LEU A N 1
ATOM 1874 C CA . LEU A 1 238 ? 15.416 0.091 -28.223 1.00 98.12 238 LEU A CA 1
ATOM 1875 C C . LEU A 1 238 ? 14.087 0.629 -28.769 1.00 98.12 238 LEU A C 1
ATOM 1877 O O . LEU A 1 238 ? 13.431 1.444 -28.119 1.00 98.12 238 LEU A O 1
ATOM 1881 N N . TYR A 1 239 ? 13.718 0.185 -29.967 1.00 98.12 239 TYR A N 1
ATOM 1882 C CA . TYR A 1 239 ? 12.444 0.479 -30.615 1.00 98.12 239 TYR A CA 1
ATOM 1883 C C . TYR A 1 239 ? 11.371 -0.415 -30.014 1.00 98.12 239 TYR A C 1
ATOM 1885 O O . TYR A 1 239 ? 11.435 -1.638 -30.150 1.00 98.12 239 TYR A O 1
ATOM 1893 N N . VAL A 1 240 ? 10.431 0.196 -29.300 1.00 98.06 240 VAL A N 1
ATOM 1894 C CA . VAL A 1 240 ? 9.480 -0.523 -28.458 1.00 98.06 240 VAL A CA 1
ATOM 1895 C C . VAL A 1 240 ? 8.241 -0.918 -29.248 1.00 98.06 240 VAL A C 1
ATOM 1897 O O . VAL A 1 240 ? 7.550 -0.058 -29.790 1.00 98.06 240 VAL A O 1
ATOM 1900 N N . ASP A 1 241 ? 7.930 -2.212 -29.226 1.00 97.62 241 ASP A N 1
ATOM 1901 C CA . ASP A 1 241 ? 6.692 -2.767 -29.773 1.00 97.62 241 ASP A CA 1
ATOM 1902 C C . ASP A 1 241 ? 5.612 -2.864 -28.683 1.00 97.62 241 ASP A C 1
ATOM 1904 O O . ASP A 1 241 ? 4.438 -2.572 -28.924 1.00 97.62 241 ASP A O 1
ATOM 1908 N N . GLY A 1 242 ? 5.999 -3.234 -27.455 1.00 96.88 242 GLY A N 1
ATOM 1909 C CA . GLY A 1 242 ? 5.068 -3.443 -26.346 1.00 96.88 242 GLY A CA 1
ATOM 1910 C C . GLY A 1 242 ? 5.651 -3.113 -24.975 1.00 96.88 242 GLY A C 1
ATOM 1911 O O . GLY A 1 242 ? 6.786 -3.476 -24.662 1.00 96.88 242 GLY A O 1
ATOM 1912 N N . ILE A 1 243 ? 4.847 -2.454 -24.137 1.00 97.44 243 ILE A N 1
ATOM 1913 C CA . ILE A 1 243 ? 5.143 -2.162 -22.729 1.00 97.44 243 ILE A CA 1
ATOM 1914 C C . ILE A 1 243 ? 4.079 -2.793 -21.844 1.00 97.44 243 ILE A C 1
ATOM 1916 O O . ILE A 1 243 ? 2.880 -2.564 -22.024 1.00 97.44 243 ILE A O 1
ATOM 1920 N N . GLY A 1 244 ? 4.520 -3.558 -20.849 1.00 96.44 244 GLY A N 1
ATOM 1921 C CA . GLY A 1 244 ? 3.635 -4.169 -19.870 1.00 96.44 244 GLY A CA 1
ATOM 1922 C C . GLY A 1 244 ? 4.154 -4.109 -18.444 1.00 96.44 244 GLY A C 1
ATOM 1923 O O . GLY A 1 244 ? 5.342 -3.928 -18.172 1.00 96.44 244 GLY A O 1
ATOM 1924 N N . GLN A 1 245 ? 3.229 -4.305 -17.509 1.00 96.69 245 GLN A N 1
ATOM 1925 C CA . GLN A 1 245 ? 3.566 -4.521 -16.110 1.00 96.69 245 GLN A CA 1
ATOM 1926 C C . GLN A 1 245 ? 4.272 -5.879 -15.938 1.00 96.69 245 GLN A C 1
ATOM 1928 O O . GLN A 1 245 ? 3.908 -6.851 -16.607 1.00 96.69 245 GLN A O 1
ATOM 1933 N N . PRO A 1 246 ? 5.252 -5.987 -15.028 1.00 96.69 246 PRO A N 1
ATOM 1934 C CA . PRO A 1 246 ? 5.858 -7.265 -14.688 1.00 96.69 246 PRO A CA 1
ATOM 1935 C C . PRO A 1 246 ? 4.801 -8.198 -14.080 1.00 96.69 246 PRO A C 1
ATOM 1937 O O . PRO A 1 246 ? 3.940 -7.734 -13.328 1.00 96.69 246 PRO A O 1
ATOM 1940 N N . PRO A 1 247 ? 4.859 -9.516 -14.337 1.00 95.12 247 PRO A N 1
ATOM 1941 C CA . PRO A 1 247 ? 3.857 -10.446 -13.840 1.00 95.12 247 PRO A CA 1
ATOM 1942 C C . PRO A 1 247 ? 3.806 -10.410 -12.312 1.00 95.12 247 PRO A C 1
ATOM 1944 O O . PRO A 1 247 ? 4.837 -10.505 -11.634 1.00 95.12 247 PRO A O 1
ATOM 1947 N N . ALA A 1 248 ? 2.599 -10.245 -11.779 1.00 95.06 248 ALA A N 1
ATOM 1948 C CA . ALA A 1 248 ? 2.318 -10.387 -10.361 1.00 95.06 248 ALA A CA 1
ATOM 1949 C C . ALA A 1 248 ? 2.341 -11.867 -9.940 1.00 95.06 248 ALA A C 1
ATOM 1951 O O . ALA A 1 248 ? 2.318 -12.771 -10.773 1.00 95.06 248 ALA A O 1
ATOM 1952 N N . GLU A 1 249 ? 2.389 -12.121 -8.634 1.00 91.56 249 GLU A N 1
ATOM 1953 C CA . GLU A 1 249 ? 2.442 -13.468 -8.063 1.00 91.56 249 GLU A CA 1
ATOM 1954 C C . GLU A 1 249 ? 1.456 -13.572 -6.895 1.00 91.56 249 GLU A C 1
ATOM 1956 O O . GLU A 1 249 ? 1.279 -12.609 -6.148 1.00 91.56 249 GLU A O 1
ATOM 1961 N N . LEU A 1 250 ? 0.805 -14.730 -6.748 1.00 92.62 250 LEU A N 1
ATOM 1962 C CA . LEU A 1 250 ? -0.114 -14.992 -5.638 1.00 92.62 250 LEU A CA 1
ATOM 1963 C C . LEU A 1 250 ? 0.639 -15.028 -4.303 1.00 92.62 250 LEU A C 1
ATOM 1965 O O . LEU A 1 250 ? 1.748 -15.560 -4.216 1.00 92.62 250 LEU A O 1
ATOM 1969 N N . SER A 1 251 ? -0.020 -14.574 -3.233 1.00 91.00 251 SER A N 1
ATOM 1970 C CA . SER A 1 251 ? 0.547 -14.565 -1.874 1.00 91.00 251 SER A CA 1
ATOM 1971 C C . SER A 1 251 ? 1.046 -15.951 -1.436 1.00 91.00 251 SER A C 1
ATOM 1973 O O . SER A 1 251 ? 2.140 -16.075 -0.883 1.00 91.00 251 SER A O 1
ATOM 1975 N N . LYS A 1 252 ? 0.286 -17.012 -1.750 1.00 85.94 252 LYS A N 1
ATOM 1976 C CA . LYS A 1 252 ? 0.649 -18.411 -1.461 1.00 85.94 252 LYS A CA 1
ATOM 1977 C C . LYS A 1 252 ? 1.963 -18.822 -2.135 1.00 85.94 252 LYS A C 1
ATOM 1979 O O . LYS A 1 252 ? 2.794 -19.473 -1.505 1.00 85.94 252 LYS A O 1
ATOM 1984 N N . THR A 1 253 ? 2.161 -18.417 -3.388 1.00 86.81 253 THR A N 1
ATOM 1985 C CA . THR A 1 253 ? 3.370 -18.727 -4.159 1.00 86.81 253 THR A CA 1
ATOM 1986 C C . THR A 1 253 ? 4.578 -17.988 -3.591 1.00 86.81 253 THR A C 1
ATOM 1988 O O . THR A 1 253 ? 5.608 -18.611 -3.341 1.00 86.81 253 THR A O 1
ATOM 1991 N N . SER A 1 254 ? 4.442 -16.693 -3.287 1.00 85.25 254 SER A N 1
ATOM 1992 C CA . SER A 1 254 ? 5.542 -15.898 -2.722 1.00 85.25 254 SER A CA 1
ATOM 1993 C C . SER A 1 254 ? 5.996 -16.424 -1.364 1.00 85.25 254 SER A C 1
ATOM 1995 O O . SER A 1 254 ? 7.197 -16.552 -1.118 1.00 85.25 254 SER A O 1
ATOM 1997 N N . ARG A 1 255 ? 5.049 -16.775 -0.486 1.00 82.44 255 ARG A N 1
ATOM 1998 C CA . ARG A 1 255 ? 5.338 -17.245 0.881 1.00 82.44 255 ARG A CA 1
ATOM 1999 C C . ARG A 1 255 ? 6.109 -18.556 0.924 1.00 82.44 255 ARG A C 1
ATOM 2001 O O . ARG A 1 255 ? 6.932 -18.716 1.820 1.00 82.44 255 ARG A O 1
ATOM 2008 N N . ALA A 1 256 ? 5.954 -19.433 -0.070 1.00 76.25 256 ALA A N 1
ATOM 2009 C CA . ALA A 1 256 ? 6.759 -20.653 -0.172 1.00 76.25 256 ALA A CA 1
ATOM 2010 C C . ALA A 1 256 ? 8.278 -20.368 -0.152 1.00 76.25 256 ALA A C 1
ATOM 2012 O O . ALA A 1 256 ? 9.061 -21.195 0.309 1.00 76.25 256 ALA A O 1
ATOM 2013 N N . TYR A 1 257 ? 8.699 -19.176 -0.589 1.00 73.31 257 TYR A N 1
ATOM 2014 C CA . TYR A 1 257 ? 10.104 -18.758 -0.599 1.00 73.31 257 TYR A CA 1
ATOM 2015 C C . TYR A 1 257 ? 10.568 -18.047 0.676 1.00 73.31 257 TYR A C 1
ATOM 2017 O O . TYR A 1 257 ? 11.776 -17.937 0.898 1.00 73.31 257 TYR A O 1
ATOM 2025 N N . PHE A 1 258 ? 9.633 -17.559 1.492 1.00 73.88 258 PHE A N 1
ATOM 2026 C CA . PHE A 1 258 ? 9.912 -16.973 2.806 1.00 73.88 258 PHE A CA 1
ATOM 2027 C C . PHE A 1 258 ? 9.820 -18.005 3.938 1.00 73.88 258 PHE A C 1
ATOM 2029 O O . PHE A 1 258 ? 10.386 -17.779 5.005 1.00 73.88 258 PHE A O 1
ATOM 2036 N N . GLY A 1 259 ? 9.141 -19.134 3.715 1.00 69.19 259 GLY A N 1
ATOM 2037 C CA . GLY A 1 259 ? 8.867 -20.117 4.761 1.00 69.19 259 GLY A CA 1
ATOM 2038 C C . GLY A 1 259 ? 7.834 -19.586 5.756 1.00 69.19 259 GLY A C 1
ATOM 2039 O O . GLY A 1 259 ? 6.863 -18.945 5.360 1.00 69.19 259 GLY A O 1
ATOM 2040 N N . ASN A 1 260 ? 8.053 -19.831 7.050 1.00 70.62 260 ASN A N 1
ATOM 2041 C CA . ASN A 1 260 ? 7.151 -19.390 8.125 1.00 70.62 260 ASN A CA 1
ATOM 2042 C C . ASN A 1 260 ? 7.524 -18.018 8.720 1.00 70.62 260 ASN A C 1
ATOM 2044 O O . ASN A 1 260 ? 6.948 -17.604 9.725 1.00 70.62 260 ASN A O 1
ATOM 2048 N N . ILE A 1 261 ? 8.486 -17.305 8.126 1.00 80.12 261 ILE A N 1
ATOM 2049 C CA . ILE A 1 261 ? 8.962 -16.021 8.649 1.00 80.12 261 ILE A CA 1
ATOM 2050 C C . ILE A 1 261 ? 7.833 -14.986 8.616 1.00 80.12 261 ILE A C 1
ATOM 2052 O O . ILE A 1 261 ? 7.141 -14.846 7.606 1.00 80.12 261 ILE A O 1
ATOM 2056 N N . ASN A 1 262 ? 7.682 -14.215 9.695 1.00 86.38 262 ASN A N 1
ATOM 2057 C CA . ASN A 1 262 ? 6.768 -13.081 9.708 1.00 86.38 262 ASN A CA 1
ATOM 2058 C C . ASN A 1 262 ? 7.274 -11.954 8.785 1.00 86.38 262 ASN A C 1
ATOM 2060 O O . ASN A 1 262 ? 8.137 -11.154 9.146 1.00 86.38 262 ASN A O 1
ATOM 2064 N N . THR A 1 263 ? 6.728 -11.890 7.571 1.00 89.69 263 THR A N 1
ATOM 2065 C CA . THR A 1 263 ? 7.018 -10.828 6.595 1.00 89.69 263 THR A CA 1
ATOM 2066 C C . THR A 1 263 ? 6.171 -9.573 6.801 1.00 89.69 263 THR A C 1
ATOM 2068 O O . THR A 1 263 ? 6.499 -8.506 6.275 1.00 89.69 263 THR A O 1
ATOM 2071 N N . PHE A 1 264 ? 5.063 -9.694 7.531 1.00 93.50 264 PHE A N 1
ATOM 2072 C CA . PHE A 1 264 ? 4.094 -8.618 7.698 1.00 93.50 264 PHE A CA 1
ATOM 2073 C C . PHE A 1 264 ? 4.461 -7.680 8.854 1.00 93.50 264 PHE A C 1
ATOM 2075 O O . PHE A 1 264 ? 4.251 -6.470 8.748 1.00 93.50 264 PHE A O 1
ATOM 2082 N N . GLY A 1 265 ? 5.110 -8.215 9.889 1.00 90.62 265 GLY A N 1
ATOM 2083 C CA . GLY A 1 265 ? 5.491 -7.503 11.107 1.00 90.62 265 GLY A CA 1
ATOM 2084 C C . GLY A 1 265 ? 4.528 -7.768 12.257 1.00 90.62 265 GLY A C 1
ATOM 2085 O O . GLY A 1 265 ? 3.655 -8.629 12.164 1.00 90.62 265 GLY A O 1
ATOM 2086 N N . GLY A 1 266 ? 4.698 -7.025 13.347 1.00 87.81 266 GLY A N 1
ATOM 2087 C CA . GLY A 1 266 ? 3.930 -7.223 14.573 1.00 87.81 266 GLY A CA 1
ATOM 2088 C C . GLY A 1 266 ? 4.616 -8.152 15.577 1.00 87.81 266 GLY A C 1
ATOM 2089 O O . GLY A 1 266 ? 5.785 -8.497 15.399 1.00 87.81 266 GLY A O 1
ATOM 2090 N N . PRO A 1 267 ? 3.910 -8.508 16.662 1.00 83.12 267 PRO A N 1
ATOM 2091 C CA . PRO A 1 267 ? 4.506 -9.176 17.816 1.00 83.12 267 PRO A CA 1
ATOM 2092 C C . PRO A 1 267 ? 4.866 -10.643 17.558 1.00 83.12 267 PRO A C 1
ATOM 2094 O O . PRO A 1 267 ? 5.766 -11.161 18.215 1.00 83.12 267 PRO A O 1
ATOM 2097 N N . SER A 1 268 ? 4.193 -11.307 16.612 1.00 85.50 268 SER A N 1
ATOM 2098 C CA . SER A 1 268 ? 4.440 -12.723 16.344 1.00 85.50 268 SER A CA 1
ATOM 2099 C C . SER A 1 268 ? 5.791 -12.949 15.666 1.00 85.50 268 SER A C 1
ATOM 2101 O O . SER A 1 268 ? 6.163 -12.259 14.712 1.00 85.50 268 SER A O 1
ATOM 2103 N N . GLU A 1 269 ? 6.509 -13.979 16.112 1.00 76.75 269 GLU A N 1
ATOM 2104 C CA . GLU A 1 269 ? 7.759 -14.426 15.484 1.00 76.75 269 GLU A CA 1
ATOM 2105 C C . GLU A 1 269 ? 7.515 -15.072 14.108 1.00 76.75 269 GLU A C 1
ATOM 2107 O O . GLU A 1 269 ? 8.414 -15.116 13.263 1.00 76.75 269 GLU A O 1
ATOM 2112 N N . THR A 1 270 ? 6.296 -15.569 13.871 1.00 82.56 270 THR A N 1
ATOM 2113 C CA . THR A 1 270 ? 5.942 -16.363 12.687 1.00 82.56 270 THR A CA 1
ATOM 2114 C C . THR A 1 270 ? 4.775 -15.760 11.913 1.00 82.56 270 THR A C 1
ATOM 2116 O O . THR A 1 270 ? 4.048 -14.894 12.392 1.00 82.56 270 THR A O 1
ATOM 2119 N N . CYS A 1 271 ? 4.617 -16.178 10.661 1.00 84.69 271 CYS A N 1
ATOM 2120 C CA . CYS A 1 271 ? 3.519 -15.722 9.822 1.00 84.69 271 CYS A CA 1
ATOM 2121 C C . CYS A 1 271 ? 2.180 -16.324 10.277 1.00 84.69 271 CYS A C 1
ATOM 2123 O O . CYS A 1 271 ? 1.947 -17.526 10.145 1.00 84.69 271 CYS A O 1
ATOM 2125 N N . LEU A 1 272 ? 1.259 -15.464 10.716 1.00 89.44 272 LEU A N 1
ATOM 2126 C CA . LEU A 1 272 ? -0.043 -15.877 11.250 1.00 89.44 272 LEU A CA 1
ATOM 2127 C C . LEU A 1 272 ? -1.062 -16.321 10.190 1.00 89.44 272 LEU A C 1
ATOM 2129 O O . LEU A 1 272 ? -2.078 -16.918 10.537 1.00 89.44 272 LEU A O 1
ATOM 2133 N N . LYS A 1 273 ? -0.766 -16.140 8.895 1.00 86.19 273 LYS A N 1
ATOM 2134 C CA . LYS A 1 273 ? -1.599 -16.631 7.779 1.00 86.19 273 LYS A CA 1
ATOM 2135 C C . LYS A 1 273 ? -1.922 -18.125 7.856 1.00 86.19 273 LYS A C 1
ATOM 2137 O O . LYS A 1 273 ? -2.950 -18.555 7.345 1.00 86.19 273 LYS A O 1
ATOM 2142 N N . ASN A 1 274 ? -1.030 -18.912 8.458 1.00 81.06 274 ASN A N 1
ATOM 2143 C CA . ASN A 1 274 ? -1.159 -20.365 8.548 1.00 81.06 274 ASN A CA 1
ATOM 2144 C C . ASN A 1 274 ? -1.703 -20.844 9.909 1.00 81.06 274 ASN A C 1
ATOM 2146 O O . ASN A 1 274 ? -1.791 -22.054 10.118 1.00 81.06 274 ASN A O 1
ATOM 2150 N N . SER A 1 275 ? -2.067 -19.943 10.833 1.00 86.56 275 SER A N 1
ATOM 2151 C CA . SER A 1 275 ? -2.627 -20.346 12.130 1.00 86.56 275 SER A CA 1
ATOM 2152 C C . SER A 1 275 ? -4.039 -20.911 11.950 1.00 86.56 275 SER A C 1
ATOM 2154 O O . SER A 1 275 ? -4.995 -20.197 11.639 1.00 86.56 275 SER A O 1
ATOM 2156 N N . ALA A 1 276 ? -4.185 -22.217 12.189 1.00 86.75 276 ALA A N 1
ATOM 2157 C CA . ALA A 1 276 ? -5.474 -22.901 12.122 1.00 86.75 276 ALA A CA 1
ATOM 2158 C C . ALA A 1 276 ? -6.465 -22.382 13.180 1.00 86.75 276 ALA A C 1
ATOM 2160 O O . ALA A 1 276 ? -7.674 -22.341 12.936 1.00 86.75 276 ALA A O 1
ATOM 2161 N N . LYS A 1 277 ? -5.964 -21.958 14.348 1.00 87.06 277 LYS A N 1
ATOM 2162 C CA . LYS A 1 277 ? -6.787 -21.401 15.424 1.00 87.06 277 LYS A CA 1
ATOM 2163 C C . LYS A 1 277 ? -7.335 -20.029 15.046 1.00 87.06 277 LYS A C 1
ATOM 2165 O O . LYS A 1 277 ? -8.546 -19.827 15.130 1.00 87.06 277 LYS A O 1
ATOM 2170 N N . LEU A 1 278 ? -6.472 -19.109 14.608 1.00 91.56 278 LEU A N 1
ATOM 2171 C CA . LEU A 1 278 ? -6.907 -17.779 14.177 1.00 91.56 278 LEU A CA 1
ATOM 2172 C C . LEU A 1 278 ? -7.870 -17.880 12.992 1.00 91.56 278 LEU A C 1
ATOM 2174 O O . LEU A 1 278 ? -8.865 -17.163 12.977 1.00 91.56 278 LEU A O 1
ATOM 2178 N N . LEU A 1 279 ? -7.653 -18.833 12.079 1.00 91.88 279 LEU A N 1
ATOM 2179 C CA . LEU A 1 279 ? -8.576 -19.097 10.974 1.00 91.88 279 LEU A CA 1
ATOM 2180 C C . LEU A 1 279 ? -9.959 -19.546 11.467 1.00 91.88 279 LEU A C 1
ATOM 2182 O O . LEU A 1 279 ? -10.978 -19.170 10.891 1.00 91.88 279 LEU A O 1
ATOM 2186 N N . LYS A 1 280 ? -10.018 -20.355 12.531 1.00 92.19 280 LYS A N 1
ATOM 2187 C CA . LYS A 1 280 ? -11.288 -20.774 13.136 1.00 92.19 280 LYS A CA 1
ATOM 2188 C C . LYS A 1 280 ? -12.018 -19.593 13.779 1.00 92.19 280 LYS A C 1
ATOM 2190 O O . LYS A 1 280 ? -13.226 -19.487 13.599 1.00 92.19 280 LYS A O 1
ATOM 2195 N N . ILE A 1 281 ? -11.297 -18.719 14.486 1.00 93.00 281 ILE A N 1
ATOM 2196 C CA . ILE A 1 281 ? -11.861 -17.500 15.094 1.00 93.00 281 ILE A CA 1
ATOM 2197 C C . ILE A 1 281 ? -12.411 -16.576 14.003 1.00 93.00 281 ILE A C 1
ATOM 2199 O O . ILE A 1 281 ? -13.565 -16.161 14.078 1.00 93.00 281 ILE A O 1
ATOM 2203 N N . GLU A 1 282 ? -11.616 -16.335 12.961 1.00 94.25 282 GLU A N 1
ATOM 2204 C CA . GLU A 1 282 ? -11.977 -15.516 11.801 1.00 94.25 282 GLU A CA 1
ATOM 2205 C C . GLU A 1 282 ? -13.264 -16.004 11.132 1.00 94.25 282 GLU A C 1
ATOM 2207 O O . GLU A 1 282 ? -14.176 -15.216 10.900 1.00 94.25 282 GLU A O 1
ATOM 2212 N N . LYS A 1 283 ? -13.374 -17.315 10.886 1.00 93.88 283 LYS A N 1
ATOM 2213 C CA . LYS A 1 283 ? -14.572 -17.917 10.285 1.00 93.88 283 LYS A CA 1
ATOM 2214 C C . LYS A 1 283 ? -15.777 -17.945 11.218 1.00 93.88 283 LYS A C 1
ATOM 2216 O O . LYS A 1 283 ? -16.896 -17.921 10.735 1.00 93.88 283 LYS A O 1
ATOM 2221 N N . SER A 1 284 ? -15.563 -18.032 12.531 1.00 94.38 284 SER A N 1
ATOM 2222 C CA . SER A 1 284 ? -16.661 -18.038 13.506 1.00 94.38 284 SER A CA 1
ATOM 2223 C C . SER A 1 284 ? -17.278 -16.659 13.738 1.00 94.38 284 SER A C 1
ATOM 2225 O O . SER A 1 284 ? -18.398 -16.571 14.229 1.00 94.38 284 SER A O 1
ATOM 2227 N N . ASN A 1 285 ? -16.549 -15.591 13.406 1.00 92.75 285 ASN A N 1
ATOM 2228 C CA . ASN A 1 285 ? -17.003 -14.216 13.557 1.00 92.75 285 ASN A CA 1
ATOM 2229 C C . ASN A 1 285 ? -17.618 -13.709 12.244 1.00 92.75 285 ASN A C 1
ATOM 2231 O O . ASN A 1 285 ? -17.068 -12.816 11.601 1.00 92.75 285 ASN A O 1
ATOM 2235 N N . GLU A 1 286 ? -18.725 -14.328 11.824 1.00 91.75 286 GLU A N 1
ATOM 2236 C CA . GLU A 1 286 ? -19.373 -14.041 10.535 1.00 91.75 286 GLU A CA 1
ATOM 2237 C C . GLU A 1 286 ? -19.825 -12.577 10.425 1.00 91.75 286 GLU A C 1
ATOM 2239 O O . GLU A 1 286 ? -19.581 -11.956 9.395 1.00 91.75 286 GLU A O 1
ATOM 2244 N N . ASP A 1 287 ? -20.341 -12.008 11.519 1.00 90.12 287 ASP A N 1
ATOM 2245 C CA . ASP A 1 287 ? -20.792 -10.609 11.618 1.00 90.12 287 ASP A CA 1
ATOM 2246 C C . ASP A 1 287 ? -19.649 -9.606 11.883 1.00 90.12 287 ASP A C 1
ATOM 2248 O O . ASP A 1 287 ? -19.869 -8.403 12.055 1.00 90.12 287 ASP A O 1
ATOM 2252 N N . GLY A 1 288 ? -18.407 -10.088 11.974 1.00 94.31 288 GLY A N 1
ATOM 2253 C CA . GLY A 1 288 ? -17.244 -9.253 12.229 1.00 94.31 288 GLY A CA 1
ATOM 2254 C C . GLY A 1 288 ? -16.977 -8.302 11.069 1.00 94.31 288 GLY A C 1
ATOM 2255 O O . GLY A 1 288 ? -16.753 -8.745 9.947 1.00 94.31 288 GLY A O 1
ATOM 2256 N N . MET A 1 289 ? -16.919 -6.999 11.342 1.00 96.94 289 MET A N 1
ATOM 2257 C CA . MET A 1 289 ? -16.689 -5.988 10.308 1.00 96.94 289 MET A CA 1
ATOM 2258 C C . MET A 1 289 ? -15.636 -4.949 10.712 1.00 96.94 289 MET A C 1
ATOM 2260 O O . MET A 1 289 ? -15.494 -4.613 11.889 1.00 96.94 289 MET A O 1
ATOM 2264 N N . ILE A 1 290 ? -14.895 -4.425 9.737 1.00 98.62 290 ILE A N 1
ATOM 2265 C CA . ILE A 1 290 ? -13.930 -3.330 9.902 1.00 98.62 290 ILE A CA 1
ATOM 2266 C C . ILE A 1 290 ? -14.362 -2.174 9.003 1.00 98.62 290 ILE A C 1
ATOM 2268 O O . ILE A 1 290 ? -14.538 -2.347 7.799 1.00 98.62 290 ILE A O 1
ATOM 2272 N N . ILE A 1 291 ? -14.512 -0.991 9.588 1.00 98.62 291 ILE A N 1
ATOM 2273 C CA . ILE A 1 291 ? -15.039 0.194 8.910 1.00 98.62 291 ILE A CA 1
ATOM 2274 C C . ILE A 1 291 ? -13.887 1.123 8.534 1.00 98.62 291 ILE A C 1
ATOM 2276 O O . ILE A 1 291 ? -13.047 1.440 9.374 1.00 98.62 291 ILE A O 1
ATOM 2280 N N . PHE A 1 292 ? -13.865 1.599 7.291 1.00 98.81 292 PHE A N 1
ATOM 2281 C CA . PHE A 1 292 ? -12.828 2.480 6.756 1.00 98.81 292 PHE A CA 1
ATOM 2282 C C . PHE A 1 292 ? -13.425 3.791 6.254 1.00 98.81 292 PHE A C 1
ATOM 2284 O O . PHE A 1 292 ? -14.283 3.799 5.370 1.00 98.81 292 PHE A O 1
ATOM 2291 N N . ILE A 1 293 ? -12.938 4.905 6.802 1.00 98.38 293 ILE A N 1
ATOM 2292 C CA . ILE A 1 293 ? -13.455 6.251 6.526 1.00 98.38 293 ILE A CA 1
ATOM 2293 C C . ILE A 1 293 ? -12.261 7.173 6.292 1.00 98.38 293 ILE A C 1
ATOM 2295 O O . ILE A 1 293 ? -11.334 7.183 7.102 1.00 98.38 293 ILE A O 1
ATOM 2299 N N . ALA A 1 294 ? -12.257 7.936 5.199 1.00 97.56 294 ALA A N 1
ATOM 2300 C CA . ALA A 1 294 ? -11.163 8.846 4.858 1.00 97.56 294 ALA A CA 1
ATOM 2301 C C . ALA A 1 294 ? -11.601 10.313 4.820 1.00 97.56 294 ALA A C 1
ATOM 2303 O O . ALA A 1 294 ? -12.774 10.605 4.604 1.00 97.56 294 ALA A O 1
ATOM 2304 N N . ASP A 1 295 ? -10.639 11.228 4.997 1.00 97.00 295 ASP A N 1
ATOM 2305 C CA . ASP A 1 295 ? -10.867 12.678 5.069 1.00 97.00 295 ASP A CA 1
ATOM 2306 C C . ASP A 1 295 ? -11.939 13.045 6.114 1.00 97.00 295 ASP A C 1
ATOM 2308 O O . ASP A 1 295 ? -12.912 13.750 5.840 1.00 97.00 295 ASP A O 1
ATOM 2312 N N . VAL A 1 296 ? -11.768 12.537 7.336 1.00 97.75 296 VAL A N 1
ATOM 2313 C CA . VAL A 1 296 ? -12.692 12.765 8.457 1.00 97.75 296 VAL A CA 1
ATOM 2314 C C . VAL A 1 296 ? -12.535 14.199 8.986 1.00 97.75 296 VAL A C 1
ATOM 2316 O O . VAL A 1 296 ? -11.932 14.423 10.033 1.00 97.75 296 VAL A O 1
ATOM 2319 N N . TRP A 1 297 ? -13.055 15.186 8.253 1.00 97.81 297 TRP A N 1
ATOM 2320 C CA . TRP A 1 297 ? -12.951 16.616 8.574 1.00 97.81 297 TRP A CA 1
ATOM 2321 C C . TRP A 1 297 ? -13.760 16.984 9.822 1.00 97.81 297 TRP A C 1
ATOM 2323 O O . TRP A 1 297 ? -14.931 17.364 9.748 1.00 97.81 297 TRP A O 1
ATOM 2333 N N . LEU A 1 298 ? -13.125 16.890 10.989 1.00 98.19 298 LEU A N 1
ATOM 2334 C CA . LEU A 1 298 ? -13.755 17.102 12.296 1.00 98.19 298 LEU A CA 1
ATOM 2335 C C . LEU A 1 298 ? -14.162 18.567 12.547 1.00 98.19 298 LEU A C 1
ATOM 2337 O O . LEU A 1 298 ? -14.848 18.880 13.522 1.00 98.19 298 LEU A O 1
ATOM 2341 N N . ASP A 1 299 ? -13.712 19.490 11.701 1.00 96.81 299 ASP A N 1
ATOM 2342 C CA . ASP A 1 299 ? -14.124 20.890 11.687 1.00 96.81 299 ASP A CA 1
ATOM 2343 C C . ASP A 1 299 ? -15.452 21.144 10.966 1.00 96.81 299 ASP A C 1
ATOM 2345 O O . ASP A 1 299 ? -16.032 22.216 11.152 1.00 96.81 299 ASP A O 1
ATOM 2349 N N . HIS A 1 300 ? -15.977 20.164 10.230 1.00 96.56 300 HIS A N 1
ATOM 2350 C CA . HIS A 1 300 ? -17.260 20.272 9.550 1.00 96.56 300 HIS A CA 1
ATOM 2351 C C . HIS A 1 300 ? -18.405 19.726 10.420 1.00 96.56 300 HIS A C 1
ATOM 2353 O O . HIS A 1 300 ? -18.389 18.568 10.834 1.00 96.56 300 HIS A O 1
ATOM 2359 N N . LEU A 1 301 ? -19.440 20.539 10.668 1.00 95.56 301 LEU A N 1
ATOM 2360 C CA . LEU A 1 301 ? -20.570 20.150 11.531 1.00 95.56 301 LEU A CA 1
ATOM 2361 C C . LEU A 1 301 ? -21.294 18.902 11.009 1.00 95.56 301 LEU A C 1
ATOM 2363 O O . LEU A 1 301 ? -21.458 17.945 11.761 1.00 95.56 301 LEU A O 1
ATOM 2367 N N . LYS A 1 302 ? -21.587 18.862 9.699 1.00 96.19 302 LYS A N 1
ATOM 2368 C CA . LYS A 1 302 ? -22.211 17.692 9.060 1.00 96.19 302 LYS A CA 1
ATOM 2369 C C . LYS A 1 302 ? -21.411 16.400 9.250 1.00 96.19 302 LYS A C 1
ATOM 2371 O O . LYS A 1 302 ? -21.999 15.346 9.425 1.00 96.19 302 LYS A O 1
ATOM 2376 N N . VAL A 1 303 ? -20.074 16.457 9.257 1.00 97.50 303 VAL A N 1
ATOM 2377 C CA . VAL A 1 303 ? -19.252 15.253 9.484 1.00 97.50 303 VAL A CA 1
ATOM 2378 C C . VAL A 1 303 ? -19.471 14.729 10.902 1.00 97.50 303 VAL A C 1
ATOM 2380 O O . VAL A 1 303 ? -19.663 13.533 11.082 1.00 97.50 303 VAL A O 1
ATOM 2383 N N . MET A 1 304 ? -19.514 15.608 11.906 1.00 97.69 304 MET A N 1
ATOM 2384 C CA . MET A 1 304 ? -19.784 15.213 13.294 1.00 97.69 304 MET A CA 1
ATOM 2385 C C . MET A 1 304 ? -21.203 14.658 13.492 1.00 97.69 304 MET A C 1
ATOM 2387 O O . MET A 1 304 ? -21.380 13.711 14.257 1.00 97.69 304 MET A O 1
ATOM 2391 N N . GLU A 1 305 ? -22.201 15.215 12.804 1.00 97.06 305 GLU A N 1
ATOM 2392 C CA . GLU A 1 305 ? -23.579 14.695 12.785 1.00 97.06 305 GLU A CA 1
ATOM 2393 C C . GLU A 1 305 ? -23.636 13.300 12.151 1.00 97.06 305 GLU A C 1
ATOM 2395 O O . GLU A 1 305 ? -24.203 12.374 12.724 1.00 97.06 305 GLU A O 1
ATOM 2400 N N . LYS A 1 306 ? -22.960 13.104 11.018 1.00 97.75 306 LYS A N 1
ATOM 2401 C CA . LYS A 1 306 ? -22.926 11.814 10.319 1.00 97.75 306 LYS A CA 1
ATOM 2402 C C . LYS A 1 306 ? -22.139 10.753 11.081 1.00 97.75 306 LYS A C 1
ATOM 2404 O O . LYS A 1 306 ? -22.537 9.596 11.086 1.00 97.75 306 LYS A O 1
ATOM 2409 N N . LEU A 1 307 ? -21.078 11.132 11.794 1.00 98.06 307 LEU A N 1
ATOM 2410 C CA . LEU A 1 307 ? -20.392 10.229 12.723 1.00 98.06 307 LEU A CA 1
ATOM 2411 C C . LEU A 1 307 ? -21.307 9.797 13.877 1.00 98.06 307 LEU A C 1
ATOM 2413 O O . LEU A 1 307 ? -21.277 8.634 14.262 1.00 98.06 307 LEU A O 1
ATOM 2417 N N . ARG A 1 308 ? -22.149 10.697 14.403 1.00 97.94 308 ARG A N 1
ATOM 2418 C CA . ARG A 1 308 ? -23.162 10.343 15.411 1.00 97.94 308 ARG A CA 1
ATOM 2419 C C . ARG A 1 308 ? -24.144 9.303 14.861 1.00 97.94 308 ARG A C 1
ATOM 2421 O O . ARG A 1 308 ? -24.296 8.251 15.474 1.00 97.94 308 ARG A O 1
ATOM 2428 N N . ALA A 1 309 ? -24.725 9.563 13.688 1.00 97.19 309 ALA A N 1
ATOM 2429 C CA . ALA A 1 309 ? -25.642 8.633 13.025 1.00 97.19 309 ALA A CA 1
ATOM 2430 C C . ALA A 1 309 ? -24.980 7.271 12.736 1.00 97.19 309 ALA A C 1
ATOM 2432 O O . ALA A 1 309 ? -25.583 6.222 12.951 1.00 97.19 309 ALA A O 1
ATOM 2433 N N . MET A 1 310 ? -23.707 7.277 12.324 1.00 97.44 310 MET A N 1
ATOM 2434 C CA . MET A 1 310 ? -22.909 6.062 12.144 1.00 97.44 310 MET A CA 1
ATOM 2435 C C . MET A 1 310 ? -22.806 5.256 13.441 1.00 97.44 310 MET A C 1
ATOM 2437 O O . MET A 1 310 ? -23.067 4.055 13.447 1.00 97.44 310 MET A O 1
ATOM 2441 N N . PHE A 1 311 ? -22.419 5.902 14.544 1.00 97.62 311 PHE A N 1
ATOM 2442 C CA . PHE A 1 311 ? -22.276 5.227 15.832 1.00 97.62 311 PHE A CA 1
ATOM 2443 C C . PHE A 1 311 ? -23.608 4.659 16.319 1.00 97.62 311 PHE A C 1
ATOM 2445 O O . PHE A 1 311 ? -23.636 3.527 16.793 1.00 97.62 311 PHE A O 1
ATOM 2452 N N . GLU A 1 312 ? -24.709 5.387 16.135 1.00 96.50 312 GLU A N 1
ATOM 2453 C CA . GLU A 1 312 ? -26.058 4.903 16.443 1.00 96.50 312 GLU A CA 1
ATOM 2454 C C . GLU A 1 312 ? -26.431 3.668 15.616 1.00 96.50 312 GLU A C 1
ATOM 2456 O O . GLU A 1 312 ? -26.893 2.677 16.185 1.00 96.50 312 GLU A O 1
ATOM 2461 N N . GLY A 1 313 ? -26.154 3.683 14.308 1.00 95.25 313 GLY A N 1
ATOM 2462 C CA . GLY A 1 313 ? -26.410 2.550 13.415 1.00 95.25 313 GLY A CA 1
ATOM 2463 C C . GLY A 1 313 ? -25.644 1.280 13.802 1.00 95.25 313 GLY A C 1
ATOM 2464 O O . GLY A 1 313 ? -26.187 0.181 13.710 1.00 95.25 313 GLY A O 1
ATOM 2465 N N . PHE A 1 314 ? -24.416 1.420 14.311 1.00 96.31 314 PHE A N 1
ATOM 2466 C CA . PHE A 1 314 ? -23.574 0.285 14.709 1.00 96.31 314 PHE A CA 1
ATOM 2467 C C . PHE A 1 314 ? -23.732 -0.154 16.172 1.00 96.31 314 PHE A C 1
ATOM 2469 O O . PHE A 1 314 ? -23.068 -1.098 16.597 1.00 96.31 314 PHE A O 1
ATOM 2476 N N . LEU A 1 315 ? -24.621 0.459 16.962 1.00 94.31 315 LEU A N 1
ATOM 2477 C CA . LEU A 1 315 ? -24.857 0.018 18.345 1.00 94.31 315 LEU A CA 1
ATOM 2478 C C . LEU A 1 315 ? -25.368 -1.428 18.430 1.00 94.31 315 LEU A C 1
ATOM 2480 O O . LEU A 1 315 ? -25.007 -2.148 19.362 1.00 94.31 315 LEU A O 1
ATOM 2484 N N . GLY A 1 316 ? -26.201 -1.848 17.472 1.00 92.56 316 GLY A N 1
ATOM 2485 C CA . GLY A 1 316 ? -26.749 -3.208 17.419 1.00 92.56 316 GLY A CA 1
ATOM 2486 C C . GLY A 1 316 ? -25.726 -4.265 16.995 1.00 92.56 316 GLY A C 1
ATOM 2487 O O . GLY A 1 316 ? -25.800 -5.406 17.446 1.00 92.56 316 GLY A O 1
ATOM 2488 N N . CYS A 1 317 ? -24.745 -3.875 16.181 1.00 93.88 317 CYS A N 1
ATOM 2489 C CA . CYS A 1 317 ? -23.694 -4.737 15.645 1.00 93.88 317 CYS A CA 1
ATOM 2490 C C . CYS A 1 317 ? -22.321 -4.035 15.714 1.00 93.88 317 CYS A C 1
ATOM 2492 O O . CYS A 1 317 ? -21.795 -3.594 14.691 1.00 93.88 317 CYS A O 1
ATOM 2494 N N . PRO A 1 318 ? -21.722 -3.903 16.917 1.00 96.25 318 PRO A N 1
ATOM 2495 C CA . PRO A 1 318 ? -20.455 -3.199 17.080 1.00 96.25 318 PRO A CA 1
ATOM 2496 C C . PRO A 1 318 ? -19.345 -3.805 16.205 1.00 96.25 318 PRO A C 1
ATOM 2498 O O . PRO A 1 318 ? -19.086 -5.008 16.308 1.00 96.25 318 PRO A O 1
ATOM 2501 N N . PRO A 1 319 ? -18.659 -3.005 15.371 1.00 97.38 319 PRO A N 1
ATOM 2502 C CA . PRO A 1 319 ? -17.596 -3.489 14.499 1.00 97.38 319 PRO A CA 1
ATOM 2503 C C . PRO A 1 319 ? -16.351 -3.901 15.291 1.00 97.38 319 PRO A C 1
ATOM 2505 O O . PRO A 1 319 ? -16.122 -3.459 16.416 1.00 97.38 319 PRO A O 1
ATOM 2508 N N . ILE A 1 320 ? -15.476 -4.678 14.656 1.00 97.62 320 ILE A N 1
ATOM 2509 C CA . ILE A 1 320 ? -14.142 -5.001 15.179 1.00 97.62 320 ILE A CA 1
ATOM 2510 C C . ILE A 1 320 ? -13.329 -3.711 15.348 1.00 97.62 320 ILE A C 1
ATOM 2512 O O . ILE A 1 320 ? -12.687 -3.496 16.378 1.00 97.62 320 ILE A O 1
ATOM 2516 N N . ALA A 1 321 ? -13.342 -2.842 14.332 1.00 98.38 321 ALA A N 1
ATOM 2517 C CA . ALA A 1 321 ? -12.612 -1.584 14.368 1.00 98.38 321 ALA A CA 1
ATOM 2518 C C . ALA A 1 321 ? -13.214 -0.507 13.457 1.00 98.38 321 ALA A C 1
ATOM 2520 O O . ALA A 1 321 ? -13.705 -0.800 12.367 1.00 98.38 321 ALA A O 1
ATOM 2521 N N . PHE A 1 322 ? -13.074 0.748 13.882 1.00 98.69 322 PHE A N 1
ATOM 2522 C CA . PHE A 1 322 ? -13.197 1.936 13.045 1.00 98.69 322 PHE A CA 1
ATOM 2523 C C . PHE A 1 322 ? -11.797 2.435 12.682 1.00 98.69 322 PHE A C 1
ATOM 2525 O O . PHE A 1 322 ? -10.995 2.754 13.562 1.00 98.69 322 PHE A O 1
ATOM 2532 N N . VAL A 1 323 ? -11.504 2.525 11.389 1.00 98.88 323 VAL A N 1
ATOM 2533 C CA . VAL A 1 323 ? -10.253 3.054 10.842 1.00 98.88 323 VAL A CA 1
ATOM 2534 C C . VAL A 1 323 ? -10.532 4.430 10.247 1.00 98.88 323 VAL A C 1
ATOM 2536 O O . VAL A 1 323 ? -10.974 4.563 9.104 1.00 98.88 323 VAL A O 1
ATOM 2539 N N . PHE A 1 324 ? -10.269 5.463 11.044 1.00 98.75 324 PHE A N 1
ATOM 2540 C CA . PHE A 1 324 ? -10.367 6.855 10.632 1.00 98.75 324 PHE A CA 1
ATOM 2541 C C . PHE A 1 324 ? -9.051 7.303 10.003 1.00 98.75 324 PHE A C 1
ATOM 2543 O O . PHE A 1 324 ? -8.007 7.371 10.657 1.00 98.75 324 PHE A O 1
ATOM 2550 N N . MET A 1 325 ? -9.100 7.631 8.723 1.00 98.50 325 MET A N 1
ATOM 2551 C CA . MET A 1 325 ? -7.970 8.146 7.967 1.00 98.50 325 MET A CA 1
ATOM 2552 C C . MET A 1 325 ? -8.147 9.648 7.768 1.00 98.50 325 MET A C 1
ATOM 2554 O O . MET A 1 325 ? -9.235 10.118 7.430 1.00 98.50 325 MET A O 1
ATOM 2558 N N . GLY A 1 326 ? -7.065 10.398 7.974 1.00 96.31 326 GLY A N 1
ATOM 2559 C CA . GLY A 1 326 ? -7.033 11.835 7.736 1.00 96.31 326 GLY A CA 1
ATOM 2560 C C . GLY A 1 326 ? -7.298 12.199 6.267 1.00 96.31 326 GLY A C 1
ATOM 2561 O O . GLY A 1 326 ? -7.531 11.337 5.429 1.00 96.31 326 GLY A O 1
ATOM 2562 N N . ASP A 1 327 ? -7.268 13.467 5.885 1.00 96.75 327 ASP A N 1
ATOM 2563 C CA . ASP A 1 327 ? -6.956 14.605 6.758 1.00 96.75 327 ASP A CA 1
ATOM 2564 C C . ASP A 1 327 ? -8.078 14.849 7.783 1.00 96.75 327 ASP A C 1
ATOM 2566 O O . ASP A 1 327 ? -9.253 14.672 7.467 1.00 96.75 327 ASP A O 1
ATOM 2570 N N . PHE A 1 328 ? -7.731 15.227 9.019 1.00 98.06 328 PHE A N 1
ATOM 2571 C CA . PHE A 1 328 ? -8.721 15.409 10.098 1.00 98.06 328 PHE A CA 1
ATOM 2572 C C . PHE A 1 328 ? -9.286 16.832 10.197 1.00 98.06 328 PHE A C 1
ATOM 2574 O O . PHE A 1 328 ? -10.229 17.082 10.949 1.00 98.06 328 PHE A O 1
ATOM 2581 N N . LEU A 1 329 ? -8.715 17.768 9.439 1.00 97.31 329 LEU A N 1
ATOM 2582 C CA . LEU A 1 329 ? -9.260 19.103 9.203 1.00 97.31 329 LEU A CA 1
ATOM 2583 C C . LEU A 1 329 ? -9.439 19.310 7.700 1.00 97.31 329 LEU A C 1
ATOM 2585 O O . LEU A 1 329 ? -8.619 18.849 6.906 1.00 97.31 329 LEU A O 1
ATOM 2589 N N . SER A 1 330 ? -10.465 20.067 7.317 1.00 95.31 330 SER A N 1
ATOM 2590 C CA . SER A 1 330 ? -10.761 20.381 5.914 1.00 95.31 330 SER A CA 1
ATOM 2591 C C . SER A 1 330 ? -9.670 21.207 5.218 1.00 95.31 330 SER A C 1
ATOM 2593 O O . SER A 1 330 ? -9.572 21.208 3.988 1.00 95.31 330 SER A O 1
ATOM 2595 N N . GLY A 1 331 ? -8.820 21.894 5.990 1.00 92.56 331 GLY A N 1
ATOM 2596 C CA . GLY A 1 331 ? -7.765 22.755 5.471 1.00 92.56 331 GLY A CA 1
ATOM 2597 C C . GLY A 1 331 ? -6.586 22.960 6.422 1.00 92.56 331 GLY A C 1
ATOM 2598 O O . GLY A 1 331 ? -6.621 22.655 7.616 1.00 92.56 331 GLY A O 1
ATOM 2599 N N . GLN A 1 332 ? -5.504 23.515 5.872 1.00 88.75 332 GLN A N 1
ATOM 2600 C CA . GLN A 1 332 ? -4.314 23.877 6.641 1.00 88.75 332 GLN A CA 1
ATOM 2601 C C . GLN A 1 332 ? -4.503 25.248 7.295 1.00 88.75 332 GLN A C 1
ATOM 2603 O O . GLN A 1 332 ? -4.820 26.222 6.621 1.00 88.75 332 GLN A O 1
ATOM 2608 N N . LEU A 1 333 ? -4.259 25.332 8.605 1.00 90.44 333 LEU A N 1
ATOM 2609 C CA . LEU A 1 333 ? -4.477 26.550 9.403 1.00 90.44 333 LEU A CA 1
ATOM 2610 C C . LEU A 1 333 ? -3.157 27.196 9.865 1.00 90.44 333 LEU A C 1
ATOM 2612 O O . LEU A 1 333 ? -3.131 28.014 10.782 1.00 90.44 333 LEU A O 1
ATOM 2616 N N . GLY A 1 334 ? -2.029 26.804 9.267 1.00 89.50 334 GLY A N 1
ATOM 2617 C CA . GLY A 1 334 ? -0.707 27.287 9.665 1.00 89.50 334 GLY A CA 1
ATOM 2618 C C . GLY A 1 334 ? -0.423 27.032 11.150 1.00 89.50 334 GLY A C 1
ATOM 2619 O O . GLY A 1 334 ? -0.571 25.910 11.634 1.00 89.50 334 GLY A O 1
ATOM 2620 N N . ALA A 1 335 ? -0.030 28.077 11.882 1.00 89.38 335 ALA A N 1
ATOM 2621 C CA . ALA A 1 335 ? 0.387 27.978 13.283 1.00 89.38 335 ALA A CA 1
ATOM 2622 C C . ALA A 1 335 ? -0.716 27.492 14.245 1.00 89.38 335 ALA A C 1
ATOM 2624 O O . ALA A 1 335 ? -0.401 26.901 15.277 1.00 89.38 335 ALA A O 1
ATOM 2625 N N . SER A 1 336 ? -1.999 27.707 13.929 1.00 93.50 336 SER A N 1
ATOM 2626 C CA . SER A 1 336 ? -3.114 27.278 14.787 1.00 93.50 336 SER A CA 1
ATOM 2627 C C . SER A 1 336 ? -3.582 25.847 14.516 1.00 93.50 336 SER A C 1
ATOM 2629 O O . SER A 1 336 ? -4.399 25.329 15.277 1.00 93.50 336 SER A O 1
ATOM 2631 N N . HIS A 1 337 ? -3.051 25.179 13.485 1.00 94.25 337 HIS A N 1
ATOM 2632 C CA . HIS A 1 337 ? -3.551 23.881 13.022 1.00 94.25 337 HIS A CA 1
ATOM 2633 C C . HIS A 1 337 ? -3.529 22.804 14.117 1.00 94.25 337 HIS A C 1
ATOM 2635 O O . HIS A 1 337 ? -4.540 22.145 14.345 1.00 94.25 337 HIS A O 1
ATOM 2641 N N . CYS A 1 338 ? -2.429 22.672 14.867 1.00 95.12 338 CYS A N 1
ATOM 2642 C CA . CYS A 1 338 ? -2.344 21.710 15.972 1.00 95.12 338 CYS A CA 1
ATOM 2643 C C . CYS A 1 338 ? -3.334 22.016 17.107 1.00 95.12 338 CYS A C 1
ATOM 2645 O O . CYS A 1 338 ? -3.913 21.096 17.681 1.00 95.12 338 CYS A O 1
ATOM 2647 N N . SER A 1 339 ? -3.522 23.296 17.441 1.00 95.75 339 SER A N 1
ATOM 2648 C CA . SER A 1 339 ? -4.426 23.723 18.516 1.00 95.75 339 SER A CA 1
ATOM 2649 C C . SER A 1 339 ? -5.891 23.488 18.150 1.00 95.75 339 SER A C 1
ATOM 2651 O O . SER A 1 339 ? -6.651 22.991 18.981 1.00 95.75 339 SER A O 1
ATOM 2653 N N . GLU A 1 340 ? -6.274 23.787 16.906 1.00 97.00 340 GLU A N 1
ATOM 2654 C CA . GLU A 1 340 ? -7.633 23.543 16.416 1.00 97.00 340 GLU A CA 1
ATOM 2655 C C . GLU A 1 340 ? -7.916 22.042 16.321 1.00 97.00 340 GLU A C 1
ATOM 2657 O O . GLU A 1 340 ? -8.935 21.575 16.827 1.00 97.00 340 GLU A O 1
ATOM 2662 N N . LEU A 1 341 ? -6.984 21.262 15.764 1.00 97.56 341 LEU A N 1
ATOM 2663 C CA . LEU A 1 341 ? -7.135 19.812 15.667 1.00 97.56 341 LEU A CA 1
ATOM 2664 C C . LEU A 1 341 ? -7.262 19.164 17.054 1.00 97.56 341 LEU A C 1
ATOM 2666 O O . LEU A 1 341 ? -8.120 18.306 17.250 1.00 97.56 341 LEU A O 1
ATOM 2670 N N . ARG A 1 342 ? -6.496 19.629 18.053 1.00 97.81 342 ARG A N 1
ATOM 2671 C CA . ARG A 1 342 ? -6.645 19.188 19.452 1.00 97.81 342 ARG A CA 1
ATOM 2672 C C . ARG A 1 342 ? -8.056 19.446 19.986 1.00 97.81 342 ARG A C 1
ATOM 2674 O O . ARG A 1 342 ? -8.636 18.579 20.640 1.00 97.81 342 ARG A O 1
ATOM 2681 N N . LEU A 1 343 ? -8.631 20.618 19.700 1.00 97.94 343 LEU A N 1
ATOM 2682 C CA . LEU A 1 343 ? -10.004 20.947 20.091 1.00 97.94 343 LEU A CA 1
ATOM 2683 C C . LEU A 1 343 ? -11.027 20.041 19.391 1.00 97.94 343 LEU A C 1
ATOM 2685 O O . LEU A 1 343 ? -11.993 19.613 20.025 1.00 97.94 343 LEU A O 1
ATOM 2689 N N . LYS A 1 344 ? -10.827 19.723 18.108 1.00 98.19 344 LYS A N 1
ATOM 2690 C CA . LYS A 1 344 ? -11.722 18.813 17.382 1.00 98.19 344 LYS A CA 1
ATOM 2691 C C . LYS A 1 344 ? -11.629 17.374 17.879 1.00 98.19 344 LYS A C 1
ATOM 2693 O O . LYS A 1 344 ? -12.662 16.751 18.099 1.00 98.19 344 LYS A O 1
ATOM 2698 N N . PHE A 1 345 ? -10.429 16.880 18.174 1.00 98.44 345 PHE A N 1
ATOM 2699 C CA . PHE A 1 345 ? -10.247 15.567 18.795 1.00 98.44 345 PHE A CA 1
ATOM 2700 C C . PHE A 1 345 ?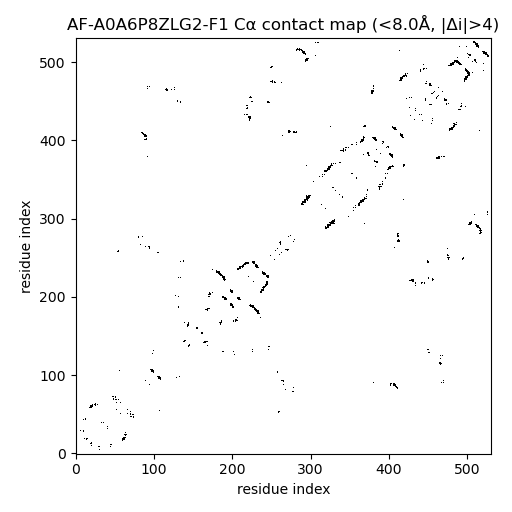 -10.879 15.473 20.183 1.00 98.44 345 PHE A C 1
ATOM 2702 O O . PHE A 1 345 ? -11.465 14.444 20.515 1.00 98.44 345 PHE A O 1
ATOM 2709 N N . LYS A 1 346 ? -10.833 16.554 20.975 1.00 98.44 346 LYS A N 1
ATOM 2710 C CA . LYS A 1 346 ? -11.578 16.636 22.238 1.00 98.44 346 LYS A CA 1
ATOM 2711 C C . LYS A 1 346 ? -13.080 16.422 22.009 1.00 98.44 346 LYS A C 1
ATOM 2713 O O . LYS A 1 346 ? -13.673 15.596 22.696 1.00 98.44 346 LYS A O 1
ATOM 2718 N N . ARG A 1 347 ? -13.675 17.116 21.027 1.00 98.31 347 ARG A N 1
ATOM 2719 C CA . ARG A 1 347 ? -15.104 16.975 20.679 1.00 98.31 347 ARG A CA 1
ATOM 2720 C C . ARG A 1 347 ? -15.449 15.573 20.178 1.00 98.31 347 ARG A C 1
ATOM 2722 O O . ARG A 1 347 ? -16.481 15.037 20.562 1.00 98.31 347 ARG A O 1
ATOM 2729 N N . LEU A 1 348 ? -14.585 14.964 19.364 1.00 98.50 348 LEU A N 1
ATOM 2730 C CA . LEU A 1 348 ? -14.757 13.577 18.927 1.00 98.50 348 LEU A CA 1
ATOM 2731 C C . LEU A 1 348 ? -14.734 12.606 20.116 1.00 98.50 348 LEU A C 1
ATOM 2733 O O . LEU A 1 348 ? -15.586 11.730 20.205 1.00 98.50 348 LEU A O 1
ATOM 2737 N N . GLY A 1 349 ? -13.809 12.794 21.061 1.00 98.06 349 GLY A N 1
ATOM 2738 C CA . GLY A 1 349 ? -13.780 12.005 22.292 1.00 98.06 349 GLY A CA 1
ATOM 2739 C C . GLY A 1 349 ? -15.046 12.177 23.137 1.00 98.06 349 GLY A C 1
ATOM 2740 O O . GLY A 1 349 ? -15.554 11.202 23.677 1.00 98.06 349 GLY A O 1
ATOM 2741 N N . GLU A 1 350 ? -15.585 13.397 23.233 1.00 98.19 350 GLU A N 1
ATOM 2742 C CA . GLU A 1 350 ? -16.856 13.675 23.926 1.00 98.19 350 GLU A CA 1
ATOM 2743 C C . GLU A 1 350 ? -18.062 13.020 23.238 1.00 98.19 350 GLU A C 1
ATOM 2745 O O . GLU A 1 350 ? -19.012 12.637 23.920 1.00 98.19 350 GLU A O 1
ATOM 2750 N N . LEU A 1 351 ? -18.024 12.862 21.912 1.00 98.12 351 LEU A N 1
ATOM 2751 C CA . LEU A 1 351 ? -19.028 12.109 21.162 1.00 98.12 351 LEU A CA 1
ATOM 2752 C C . LEU A 1 351 ? -18.908 10.602 21.424 1.00 98.12 351 LEU A C 1
ATOM 2754 O O . LEU A 1 351 ? -19.897 9.972 21.775 1.00 98.12 351 LEU A O 1
ATOM 2758 N N . LEU A 1 352 ? -17.707 10.030 21.315 1.00 97.31 352 LEU A N 1
ATOM 2759 C CA . LEU A 1 352 ? -17.482 8.588 21.478 1.00 97.31 352 LEU A CA 1
ATOM 2760 C C . LEU A 1 352 ? -17.866 8.072 22.872 1.00 97.31 352 LEU A C 1
ATOM 2762 O O . LEU A 1 352 ? -18.448 6.997 22.984 1.00 97.31 352 LEU A O 1
ATOM 2766 N N . VAL A 1 353 ? -17.615 8.852 23.928 1.00 96.62 353 VAL A N 1
ATOM 2767 C CA . VAL A 1 353 ? -17.986 8.485 25.311 1.00 96.62 353 VAL A CA 1
ATOM 2768 C C . VAL A 1 353 ? -19.507 8.350 25.502 1.00 96.62 353 VAL A C 1
ATOM 2770 O O . VAL A 1 353 ? -19.943 7.668 26.427 1.00 96.62 353 VAL A O 1
ATOM 2773 N N . GLN A 1 354 ? -20.328 8.934 24.622 1.00 97.44 354 GLN A N 1
ATOM 2774 C CA . GLN A 1 354 ? -21.787 8.740 24.647 1.00 97.44 354 GLN A CA 1
ATOM 2775 C C . GLN A 1 354 ? -22.199 7.319 24.219 1.00 97.44 354 GLN A C 1
ATOM 2777 O O . GLN A 1 354 ? -23.323 6.909 24.498 1.00 97.44 354 GLN A O 1
ATOM 2782 N N . TYR A 1 355 ? -21.290 6.550 23.608 1.00 97.25 355 TYR A N 1
ATOM 2783 C CA . TYR A 1 355 ? -21.522 5.194 23.104 1.00 97.25 355 TYR A CA 1
ATOM 2784 C C . TYR A 1 355 ? -20.600 4.175 23.807 1.00 97.25 355 TYR A C 1
ATOM 2786 O O . TYR A 1 355 ? -19.704 3.607 23.174 1.00 97.25 355 TYR A O 1
ATOM 2794 N N . PRO A 1 356 ? -20.804 3.899 25.113 1.00 95.69 356 PRO A N 1
ATOM 2795 C CA . PRO A 1 356 ? -19.892 3.080 25.916 1.00 95.69 356 PRO A CA 1
ATOM 2796 C C . PRO A 1 356 ? -19.678 1.670 25.346 1.00 95.69 356 PRO A C 1
ATOM 2798 O O . PRO A 1 356 ? -18.557 1.165 25.365 1.00 95.69 356 PRO A O 1
ATOM 2801 N N . LEU A 1 357 ? -20.723 1.072 24.761 1.00 95.94 357 LEU A N 1
ATOM 2802 C CA . LEU A 1 357 ? -20.656 -0.248 24.129 1.00 95.94 357 LEU A CA 1
ATOM 2803 C C . LEU A 1 357 ? -19.639 -0.294 22.977 1.00 95.94 357 LEU A C 1
ATOM 2805 O O . LEU A 1 357 ? -18.904 -1.272 22.849 1.00 95.94 357 LEU A O 1
ATOM 2809 N N . LEU A 1 358 ? -19.571 0.766 22.163 1.00 96.44 358 LEU A N 1
ATOM 2810 C CA . LEU A 1 358 ? -18.597 0.864 21.076 1.00 96.44 358 LEU A CA 1
ATOM 2811 C C . LEU A 1 358 ? -17.191 1.092 21.633 1.00 96.44 358 LEU A C 1
ATOM 2813 O O . LEU A 1 358 ? -16.243 0.466 21.176 1.00 96.44 358 LEU A O 1
ATOM 2817 N N . THR A 1 359 ? -17.044 1.942 22.654 1.00 94.94 359 THR A N 1
ATOM 2818 C CA . THR A 1 359 ? -15.736 2.165 23.294 1.00 94.94 359 THR A CA 1
ATOM 2819 C C . THR A 1 359 ? -15.181 0.929 23.992 1.00 94.94 359 THR A C 1
ATOM 2821 O O . THR A 1 359 ? -13.967 0.802 24.093 1.00 94.94 359 THR A O 1
ATOM 2824 N N . GLU A 1 360 ? -16.037 0.012 24.442 1.00 93.94 360 GLU A N 1
ATOM 2825 C CA . GLU A 1 360 ? -15.621 -1.247 25.062 1.00 93.94 360 GLU A CA 1
ATOM 2826 C C . GLU A 1 360 ? -15.272 -2.323 24.023 1.00 93.94 360 GLU A C 1
ATOM 2828 O O . GLU A 1 360 ? -14.273 -3.024 24.180 1.00 93.94 360 GLU A O 1
ATOM 2833 N N . LYS A 1 361 ? -16.083 -2.458 22.965 1.00 94.00 361 LYS A N 1
ATOM 2834 C CA . LYS A 1 361 ? -15.981 -3.578 22.014 1.00 94.00 361 LYS A CA 1
ATOM 2835 C C . LYS A 1 361 ? -15.177 -3.279 20.750 1.00 94.00 361 LYS A C 1
ATOM 2837 O O . LYS A 1 361 ? -14.654 -4.213 20.149 1.00 94.00 361 LYS A O 1
ATOM 2842 N N . CYS A 1 362 ? -15.091 -2.018 20.334 1.00 96.44 362 CYS A N 1
ATOM 2843 C CA . CYS A 1 362 ? -14.467 -1.626 19.073 1.00 96.44 362 CYS A CA 1
ATOM 2844 C C . CYS A 1 362 ? -13.066 -1.050 19.298 1.00 96.44 362 CYS A C 1
ATOM 2846 O O . CYS A 1 362 ? -12.804 -0.344 20.274 1.00 96.44 362 CYS A O 1
ATOM 2848 N N . HIS A 1 363 ? -12.179 -1.260 18.328 1.00 97.31 363 HIS A N 1
ATOM 2849 C CA . HIS A 1 363 ? -10.923 -0.519 18.239 1.00 97.31 363 HIS A CA 1
ATOM 2850 C C . HIS A 1 363 ? -11.093 0.756 17.406 1.00 97.31 363 HIS A C 1
ATOM 2852 O O . HIS A 1 363 ? -11.678 0.725 16.327 1.00 97.31 363 HIS A O 1
ATOM 2858 N N . PHE A 1 364 ? -10.533 1.877 17.862 1.00 98.50 364 PHE A N 1
ATOM 2859 C CA . PHE A 1 364 ? -10.541 3.140 17.115 1.00 98.50 364 PHE A CA 1
ATOM 2860 C C . PHE A 1 364 ? -9.132 3.467 16.634 1.00 98.50 364 PHE A C 1
ATOM 2862 O O . PHE A 1 364 ? -8.266 3.818 17.433 1.00 98.50 364 PHE A O 1
ATOM 2869 N N . ILE A 1 365 ? -8.889 3.329 15.335 1.00 98.88 365 ILE A N 1
ATOM 2870 C CA . ILE A 1 365 ? -7.568 3.455 14.717 1.00 98.88 365 ILE A CA 1
ATOM 2871 C C . ILE A 1 365 ? -7.530 4.749 13.913 1.00 98.88 365 ILE A C 1
ATOM 2873 O O . ILE A 1 365 ? -8.377 4.975 13.054 1.00 98.88 365 ILE A O 1
ATOM 2877 N N . PHE A 1 366 ? -6.528 5.584 14.170 1.00 98.81 366 PHE A N 1
ATOM 2878 C CA . PHE A 1 366 ? -6.373 6.885 13.527 1.00 98.81 366 PHE A CA 1
ATOM 2879 C C . PHE A 1 366 ? -5.092 6.914 12.698 1.00 98.81 366 PHE A C 1
ATOM 2881 O O . PHE A 1 366 ? -3.992 6.793 13.241 1.00 98.81 366 PHE A O 1
ATOM 2888 N N . VAL A 1 367 ? -5.238 7.082 11.385 1.00 98.75 367 VAL A N 1
ATOM 2889 C CA . VAL A 1 367 ? -4.138 7.121 10.413 1.00 98.75 367 VAL A CA 1
ATOM 2890 C C . VAL A 1 367 ? -3.987 8.556 9.896 1.00 98.75 367 VAL A C 1
ATOM 2892 O O . VAL A 1 367 ? -4.935 9.083 9.313 1.00 98.75 367 VAL A O 1
ATOM 2895 N N . PRO A 1 368 ? -2.830 9.217 10.073 1.00 98.12 368 PRO A N 1
ATOM 2896 C CA . PRO A 1 368 ? -2.658 10.607 9.657 1.00 98.12 368 PRO A CA 1
ATOM 2897 C C . PRO A 1 368 ? -2.626 10.756 8.131 1.00 98.12 368 PRO A C 1
ATOM 2899 O O . PRO A 1 368 ? -1.902 10.033 7.441 1.00 98.12 368 PRO A O 1
ATOM 2902 N N . GLY A 1 369 ? -3.348 11.741 7.603 1.00 96.12 369 GLY A N 1
ATOM 2903 C CA . GLY A 1 369 ? -3.325 12.118 6.191 1.00 96.12 369 GLY A CA 1
ATOM 2904 C C . GLY A 1 369 ? -2.224 13.125 5.835 1.00 96.12 369 GLY A C 1
ATOM 2905 O O . GLY A 1 369 ? -1.530 13.619 6.726 1.00 96.12 369 GLY A O 1
ATOM 2906 N N . PRO A 1 370 ? -1.995 13.416 4.536 1.00 93.62 370 PRO A N 1
ATOM 2907 C CA . PRO A 1 370 ? -0.938 14.306 4.026 1.00 93.62 370 PRO A CA 1
ATOM 2908 C C . PRO A 1 370 ? -0.975 15.750 4.575 1.00 93.62 370 PRO A C 1
ATOM 2910 O O . PRO A 1 370 ? 0.069 16.410 4.647 1.00 93.62 370 PRO A O 1
ATOM 2913 N N . GLY A 1 371 ? -2.148 16.254 4.951 1.00 92.88 371 GLY A N 1
ATOM 2914 C CA . GLY A 1 371 ? -2.376 17.585 5.513 1.00 92.88 371 GLY A CA 1
ATOM 2915 C C . GLY A 1 371 ? -2.173 17.682 7.025 1.00 92.88 371 GLY A C 1
ATOM 2916 O O . GLY A 1 371 ? -1.925 18.785 7.510 1.00 92.88 371 GLY A O 1
ATOM 2917 N N . ASP A 1 372 ? -2.202 16.554 7.738 1.00 95.81 372 ASP A N 1
ATOM 2918 C CA . ASP A 1 372 ? -2.119 16.500 9.200 1.00 95.81 372 ASP A CA 1
ATOM 2919 C C . ASP A 1 372 ? -0.704 16.783 9.757 1.00 95.81 372 ASP A C 1
ATOM 2921 O O . ASP A 1 372 ? 0.308 16.529 9.079 1.00 95.81 372 ASP A O 1
ATOM 2925 N N . PRO A 1 373 ? -0.584 17.227 11.030 1.00 92.06 373 PRO A N 1
ATOM 2926 C CA . PRO A 1 373 ? 0.680 17.628 11.652 1.00 92.06 373 PRO A CA 1
ATOM 2927 C C . PRO A 1 373 ? 1.516 16.437 12.157 1.00 92.06 373 PRO A C 1
ATOM 2929 O O . PRO A 1 373 ? 2.140 16.511 13.212 1.00 92.06 373 PRO A O 1
ATOM 2932 N N . ALA A 1 374 ? 1.536 15.324 11.424 1.00 80.56 374 ALA A N 1
ATOM 2933 C CA . ALA A 1 374 ? 2.280 14.124 11.809 1.00 80.56 374 ALA A CA 1
ATOM 2934 C C . ALA A 1 374 ? 3.797 14.262 11.567 1.00 80.56 374 ALA A C 1
ATOM 2936 O O . ALA A 1 374 ? 4.605 13.626 12.223 1.00 80.56 374 ALA A O 1
ATOM 2937 N N . GLY A 1 375 ? 4.220 15.120 10.639 1.00 83.06 375 GLY A N 1
ATOM 2938 C CA . GLY A 1 375 ? 5.629 15.282 10.268 1.00 83.06 375 GLY A CA 1
ATOM 2939 C C . GLY A 1 375 ? 5.779 15.894 8.877 1.00 83.06 375 GLY A C 1
ATOM 2940 O O . GLY A 1 375 ? 4.790 16.390 8.330 1.00 83.06 375 GLY A O 1
ATOM 2941 N N . PRO A 1 376 ? 6.972 15.858 8.260 1.00 87.50 376 PRO A N 1
ATOM 2942 C CA . PRO A 1 376 ? 7.121 16.267 6.866 1.00 87.50 376 PRO A CA 1
ATOM 2943 C C . PRO A 1 376 ? 6.276 15.375 5.937 1.00 87.50 376 PRO A C 1
ATOM 2945 O O . PRO A 1 376 ? 5.864 14.273 6.307 1.00 87.50 376 PRO A O 1
ATOM 2948 N N . LYS A 1 377 ? 6.005 15.852 4.716 1.00 91.94 377 LYS A N 1
ATOM 2949 C CA . LYS A 1 377 ? 5.270 15.109 3.672 1.00 91.94 377 LYS A CA 1
ATOM 2950 C C . LYS A 1 377 ? 6.168 14.042 3.016 1.00 91.94 377 LYS A C 1
ATOM 2952 O O . LYS A 1 377 ? 6.434 14.098 1.820 1.00 91.94 377 LYS A O 1
ATOM 2957 N N . ILE A 1 378 ? 6.699 13.133 3.833 1.00 96.50 378 ILE A N 1
ATOM 2958 C CA . ILE A 1 378 ? 7.625 12.054 3.464 1.00 96.50 378 ILE A CA 1
ATOM 2959 C C . ILE A 1 378 ? 7.098 10.762 4.089 1.00 96.50 378 ILE A C 1
ATOM 2961 O O . ILE A 1 378 ? 6.743 10.763 5.265 1.00 96.50 378 ILE A O 1
ATOM 2965 N N . LEU A 1 379 ? 7.037 9.675 3.321 1.00 96.94 379 LEU A N 1
ATOM 2966 C CA . LEU A 1 379 ? 6.594 8.370 3.814 1.00 96.94 379 LEU A CA 1
ATOM 2967 C C . LEU A 1 379 ? 7.775 7.518 4.327 1.00 96.94 379 LEU A C 1
ATOM 2969 O O . LEU A 1 379 ? 8.875 7.602 3.779 1.00 96.94 379 LEU A O 1
ATOM 2973 N N . PRO A 1 380 ? 7.561 6.641 5.322 1.00 97.06 380 PRO A N 1
ATOM 2974 C CA . PRO A 1 380 ? 6.388 6.589 6.194 1.00 97.06 380 PRO A CA 1
ATOM 2975 C C . PRO A 1 380 ? 6.276 7.815 7.105 1.00 97.06 380 PRO A C 1
ATOM 2977 O O . PRO A 1 380 ? 7.283 8.382 7.526 1.00 97.06 380 PRO A O 1
ATOM 2980 N N . ARG A 1 381 ? 5.048 8.202 7.447 1.00 96.94 381 ARG A N 1
ATOM 2981 C CA . ARG A 1 381 ? 4.759 9.260 8.419 1.00 96.94 381 ARG A CA 1
ATOM 2982 C C . ARG A 1 381 ? 4.502 8.653 9.798 1.00 96.94 381 ARG A C 1
ATOM 2984 O O . ARG A 1 381 ? 3.818 7.627 9.886 1.00 96.94 381 ARG A O 1
ATOM 2991 N N . PRO A 1 382 ? 5.027 9.264 10.873 1.00 97.06 382 PRO A N 1
ATOM 2992 C CA . PRO A 1 382 ? 4.751 8.814 12.229 1.00 97.06 382 PRO A CA 1
ATOM 2993 C C . PRO A 1 382 ? 3.300 9.133 12.614 1.00 97.06 382 PRO A C 1
ATOM 2995 O O . PRO A 1 382 ? 2.607 9.830 11.869 1.00 97.06 382 PRO A O 1
ATOM 2998 N N . PRO A 1 383 ? 2.826 8.626 13.762 1.00 97.81 383 PRO A N 1
ATOM 2999 C CA . PRO A 1 383 ? 1.500 8.956 14.260 1.00 97.81 383 PRO A CA 1
ATOM 3000 C C . PRO A 1 383 ? 1.345 10.446 14.572 1.00 97.81 383 PRO A C 1
ATOM 3002 O O . PRO A 1 383 ? 2.326 11.186 14.695 1.00 97.81 383 PRO A O 1
ATOM 3005 N N . LEU A 1 384 ? 0.098 10.882 14.754 1.00 97.25 384 LEU A N 1
ATOM 3006 C CA . LEU A 1 384 ? -0.191 12.243 15.199 1.00 97.25 384 LEU A CA 1
ATOM 3007 C C . LEU A 1 384 ? 0.520 12.560 16.532 1.00 97.25 384 LEU A C 1
ATOM 3009 O O . LEU A 1 384 ? 0.586 11.697 17.415 1.00 97.25 384 LEU A O 1
ATOM 3013 N N . PRO A 1 385 ? 1.029 13.794 16.723 1.00 96.19 385 PRO A N 1
ATOM 3014 C CA . PRO A 1 385 ? 1.735 14.159 17.944 1.00 96.19 385 PRO A CA 1
ATOM 3015 C C . PRO A 1 385 ? 0.856 14.009 19.185 1.00 96.19 385 PRO A C 1
ATOM 3017 O O . PRO A 1 385 ? -0.300 14.434 19.187 1.00 96.19 385 PRO A O 1
ATOM 3020 N N . LYS A 1 386 ? 1.447 13.524 20.286 1.00 95.75 386 LYS A N 1
ATOM 3021 C CA . LYS A 1 386 ? 0.743 13.328 21.567 1.00 95.75 386 LYS A CA 1
ATOM 3022 C C . LYS A 1 386 ? -0.014 14.571 22.033 1.00 95.75 386 LYS A C 1
ATOM 3024 O O . LYS A 1 386 ? -1.114 14.446 22.543 1.00 95.75 386 LYS A O 1
ATOM 3029 N N . PHE A 1 387 ? 0.540 15.767 21.821 1.00 95.94 387 PHE A N 1
ATOM 3030 C CA . PHE A 1 387 ? -0.121 17.032 22.165 1.00 95.94 387 PHE A CA 1
ATOM 3031 C C . PHE A 1 387 ? -1.506 17.187 21.512 1.00 95.94 387 PHE A C 1
ATOM 3033 O O . PHE A 1 387 ? -2.439 17.681 22.142 1.00 95.94 387 PHE A O 1
ATOM 3040 N N . VAL A 1 388 ? -1.639 16.762 20.255 1.00 96.75 388 VAL A N 1
ATOM 3041 C CA . VAL A 1 388 ? -2.881 16.867 19.481 1.00 96.75 388 VAL A CA 1
ATOM 3042 C C . VAL A 1 388 ? -3.900 15.824 19.945 1.00 96.75 388 VAL A C 1
ATOM 3044 O O . VAL A 1 388 ? -5.089 16.119 20.029 1.00 96.75 388 VAL A O 1
ATOM 3047 N N . THR A 1 389 ? -3.436 14.620 20.277 1.00 97.38 389 THR A N 1
ATOM 3048 C CA . THR A 1 389 ? -4.296 13.457 20.549 1.00 97.38 389 THR A CA 1
ATOM 3049 C C . THR A 1 389 ? -4.603 13.250 22.033 1.00 97.38 389 THR A C 1
ATOM 3051 O O . THR A 1 389 ? -5.482 12.463 22.371 1.00 97.38 389 THR A O 1
ATOM 3054 N N . GLU A 1 390 ? -3.919 13.965 22.930 1.00 96.88 390 GLU A N 1
ATOM 3055 C CA . GLU A 1 390 ? -4.013 13.806 24.386 1.00 96.88 390 GLU A CA 1
ATOM 3056 C C . GLU A 1 390 ? -5.460 13.850 24.902 1.00 96.88 390 GLU A C 1
ATOM 3058 O O . GLU A 1 390 ? -5.864 13.017 25.710 1.00 96.88 390 GLU A O 1
ATOM 3063 N N . GLU A 1 391 ? -6.258 14.808 24.425 1.00 97.12 391 GLU A N 1
ATOM 3064 C CA . GLU A 1 391 ? -7.637 14.997 24.889 1.00 97.12 391 GLU A CA 1
ATOM 3065 C C . GLU A 1 391 ? -8.592 13.894 24.422 1.00 97.12 391 GLU A C 1
ATOM 3067 O O . GLU A 1 391 ? -9.548 13.584 25.140 1.00 97.12 391 GLU A O 1
ATOM 3072 N N . LEU A 1 392 ? -8.320 13.291 23.258 1.00 97.75 392 LEU A N 1
ATOM 3073 C CA . LEU A 1 392 ? -9.025 12.102 22.783 1.00 97.75 392 LEU A CA 1
ATOM 3074 C C . LEU A 1 392 ? -8.639 10.896 23.641 1.00 97.75 392 LEU A C 1
ATOM 3076 O O . LEU A 1 392 ? -9.517 10.226 24.169 1.00 97.75 392 LEU A O 1
ATOM 3080 N N . LEU A 1 393 ? -7.338 10.659 23.837 1.00 97.62 393 LEU A N 1
ATOM 3081 C CA . LEU A 1 393 ? -6.825 9.495 24.570 1.00 97.62 393 LEU A CA 1
ATOM 3082 C C . LEU A 1 393 ? -7.229 9.490 26.052 1.00 97.62 393 LEU A C 1
ATOM 3084 O O . LEU A 1 393 ? -7.434 8.427 26.626 1.00 97.62 393 LEU A O 1
ATOM 3088 N N . LYS A 1 394 ? -7.408 10.665 26.671 1.00 96.88 394 LYS A N 1
ATOM 3089 C CA . LYS A 1 394 ? -7.985 10.777 28.025 1.00 96.88 394 LYS A CA 1
ATOM 3090 C C . LYS A 1 394 ? -9.418 10.239 28.114 1.00 96.88 394 LYS A C 1
ATOM 3092 O O . LYS A 1 394 ? -9.831 9.811 29.185 1.00 96.88 394 LYS A O 1
ATOM 3097 N N . ARG A 1 395 ? -10.182 10.319 27.022 1.00 96.56 395 ARG A N 1
ATOM 3098 C CA . ARG A 1 395 ? -11.605 9.942 26.953 1.00 96.56 395 ARG A CA 1
ATOM 3099 C C . ARG A 1 395 ? -11.808 8.544 26.375 1.00 96.56 395 ARG A C 1
ATOM 3101 O O . ARG A 1 395 ? -12.685 7.825 26.828 1.00 96.56 395 ARG A O 1
ATOM 3108 N N . VAL A 1 396 ? -10.986 8.175 25.397 1.00 96.38 396 VAL A N 1
ATOM 3109 C CA . VAL A 1 396 ? -11.028 6.905 24.667 1.00 96.38 396 VAL A CA 1
ATOM 3110 C C . VAL A 1 396 ? -9.634 6.268 24.757 1.00 96.38 396 VAL A C 1
ATOM 3112 O O . VAL A 1 396 ? -8.825 6.404 23.836 1.00 96.38 396 VAL A O 1
ATOM 3115 N N . PRO A 1 397 ? -9.296 5.634 25.896 1.00 93.56 397 PRO A N 1
ATOM 3116 C CA . PRO A 1 397 ? -7.938 5.159 26.174 1.00 93.56 397 PRO A CA 1
ATOM 3117 C C . PRO A 1 397 ? -7.495 3.993 25.281 1.00 93.56 397 PRO A C 1
ATOM 3119 O O . PRO A 1 397 ? -6.299 3.746 25.151 1.00 93.56 397 PRO A O 1
ATOM 3122 N N . ASN A 1 398 ? -8.435 3.291 24.648 1.00 90.94 398 ASN A N 1
ATOM 3123 C CA . ASN A 1 398 ? -8.182 2.214 23.691 1.00 90.94 398 ASN A CA 1
ATOM 3124 C C . ASN A 1 398 ? -8.000 2.702 22.239 1.00 90.94 398 ASN A C 1
ATOM 3126 O O . ASN A 1 398 ? -7.834 1.872 21.344 1.00 90.94 398 ASN A O 1
ATOM 3130 N N . ALA A 1 399 ? -8.034 4.015 21.979 1.00 97.25 399 ALA A N 1
ATOM 3131 C CA . ALA A 1 399 ? -7.753 4.554 20.651 1.00 97.25 399 ALA A CA 1
ATOM 3132 C C . ALA A 1 399 ? -6.265 4.403 20.284 1.00 97.25 399 ALA A C 1
ATOM 3134 O O . ALA A 1 399 ? -5.367 4.669 21.083 1.00 97.25 399 ALA A O 1
ATOM 3135 N N . ILE A 1 400 ? -6.002 4.016 19.038 1.00 98.19 400 ILE A N 1
ATOM 3136 C CA . ILE A 1 400 ? -4.672 3.698 18.518 1.00 98.19 400 ILE A CA 1
ATOM 3137 C C . ILE A 1 400 ? -4.273 4.757 17.491 1.00 98.19 400 ILE A C 1
ATOM 3139 O O . ILE A 1 400 ? -4.910 4.906 16.449 1.00 98.19 400 ILE A O 1
ATOM 3143 N N . MET A 1 401 ? -3.193 5.487 17.770 1.00 98.25 401 MET A N 1
ATOM 3144 C CA . MET A 1 401 ? -2.595 6.422 16.813 1.00 98.25 401 MET A CA 1
ATOM 3145 C C . MET A 1 401 ? -1.590 5.662 15.943 1.00 98.25 401 MET A C 1
ATOM 3147 O O . MET A 1 401 ? -0.503 5.317 16.409 1.00 98.25 401 MET A O 1
ATOM 3151 N N . ALA A 1 402 ? -1.958 5.382 14.696 1.00 98.31 402 ALA A N 1
ATOM 3152 C CA . ALA A 1 402 ? -1.158 4.599 13.760 1.00 98.31 402 ALA A CA 1
ATOM 3153 C C . ALA A 1 402 ? -0.245 5.482 12.891 1.00 98.31 402 ALA A C 1
ATOM 3155 O O . ALA A 1 402 ? -0.392 6.702 12.823 1.00 98.31 402 ALA A O 1
ATOM 3156 N N . THR A 1 403 ? 0.715 4.856 12.212 1.00 98.31 403 THR A N 1
ATOM 3157 C CA . THR A 1 403 ? 1.541 5.490 11.172 1.00 98.31 403 THR A CA 1
ATOM 3158 C C . THR A 1 403 ? 0.786 5.590 9.847 1.00 98.31 403 THR A C 1
ATOM 3160 O O . THR A 1 403 ? -0.276 4.996 9.691 1.00 98.31 403 THR A O 1
ATOM 3163 N N . ASN A 1 404 ? 1.353 6.289 8.864 1.00 98.31 404 ASN A N 1
ATOM 3164 C CA . ASN A 1 404 ? 0.870 6.250 7.482 1.00 98.31 404 ASN A CA 1
ATOM 3165 C C . ASN A 1 404 ? 2.028 5.918 6.509 1.00 98.31 404 ASN A C 1
ATOM 3167 O O . ASN A 1 404 ? 2.954 6.724 6.393 1.00 98.31 404 ASN A O 1
ATOM 3171 N N . PRO A 1 405 ? 2.024 4.761 5.820 1.00 98.44 405 PRO A N 1
ATOM 3172 C CA . PRO A 1 405 ? 1.027 3.693 5.929 1.00 98.44 405 PRO A CA 1
ATOM 3173 C C . PRO A 1 405 ? 1.058 3.002 7.302 1.00 98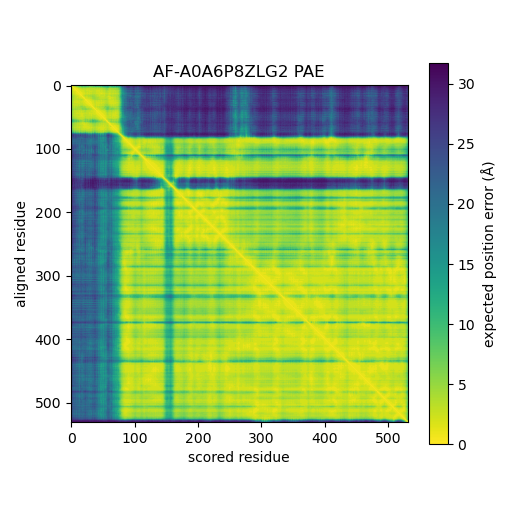.44 405 PRO A C 1
ATOM 3175 O O . PRO A 1 405 ? 1.971 3.219 8.102 1.00 98.44 405 PRO A O 1
ATOM 3178 N N . CYS A 1 406 ? 0.083 2.141 7.567 1.00 98.50 406 CYS A N 1
ATOM 3179 C CA . CYS A 1 406 ? 0.132 1.154 8.644 1.00 98.50 406 CYS A CA 1
ATOM 3180 C C . CYS A 1 406 ? -0.343 -0.211 8.137 1.00 98.50 406 CYS A C 1
ATOM 3182 O O . CYS A 1 406 ? -0.885 -0.345 7.036 1.00 98.50 406 CYS A O 1
ATOM 3184 N N . ARG A 1 407 ? -0.096 -1.242 8.940 1.00 98.56 407 ARG A N 1
ATOM 3185 C CA . ARG A 1 407 ? -0.494 -2.618 8.653 1.00 98.56 407 ARG A CA 1
ATOM 3186 C C . ARG A 1 407 ? -1.426 -3.098 9.757 1.00 98.56 407 ARG A C 1
ATOM 3188 O O . ARG A 1 407 ? -1.092 -2.967 10.929 1.00 98.56 407 ARG A O 1
ATOM 3195 N N . LEU A 1 408 ? -2.588 -3.627 9.397 1.00 98.38 408 LEU A N 1
ATOM 3196 C CA . LEU A 1 408 ? -3.520 -4.254 10.326 1.00 98.38 408 LEU A CA 1
ATOM 3197 C C . LEU A 1 408 ? -3.452 -5.760 10.108 1.00 98.38 408 LEU A C 1
ATOM 3199 O O . LEU A 1 408 ? -3.652 -6.245 8.995 1.00 98.38 408 LEU A O 1
ATOM 3203 N N . GLN A 1 409 ? -3.140 -6.492 11.165 1.00 97.44 409 GLN A N 1
ATOM 3204 C CA . GLN A 1 409 ? -3.204 -7.945 11.175 1.00 97.44 409 GLN A CA 1
ATOM 3205 C C . GLN A 1 409 ? -4.451 -8.337 11.959 1.00 97.44 409 GLN A C 1
ATOM 3207 O O . GLN A 1 409 ? -4.508 -8.097 13.164 1.00 97.44 409 GLN A O 1
ATOM 3212 N N . TYR A 1 410 ? -5.434 -8.919 11.277 1.00 96.94 410 TYR A N 1
ATOM 3213 C CA . TYR A 1 410 ? -6.644 -9.449 11.898 1.00 96.94 410 TYR A CA 1
ATOM 3214 C C . TYR A 1 410 ? -6.705 -10.954 11.663 1.00 96.94 410 TYR A C 1
ATOM 3216 O O . TYR A 1 410 ? -6.832 -11.389 10.521 1.00 96.94 410 TYR A O 1
ATOM 3224 N N . CYS A 1 411 ? -6.603 -11.748 12.729 1.00 95.25 411 CYS A N 1
ATOM 3225 C CA . CYS A 1 411 ? -6.501 -13.202 12.638 1.00 95.25 411 CYS A CA 1
ATOM 3226 C C . CYS A 1 411 ? -5.430 -13.627 11.613 1.00 95.25 411 CYS A C 1
ATOM 3228 O O . CYS A 1 411 ? -4.248 -13.332 11.801 1.00 95.25 411 CYS A O 1
ATOM 3230 N N . THR A 1 412 ? -5.832 -14.306 10.534 1.00 94.56 412 THR A N 1
ATOM 3231 C CA . THR A 1 412 ? -4.921 -14.782 9.481 1.00 94.56 412 THR A CA 1
ATOM 3232 C C . THR A 1 412 ? -4.766 -13.797 8.323 1.00 94.56 412 THR A C 1
ATOM 3234 O O . THR A 1 412 ? -4.039 -14.075 7.363 1.00 94.56 412 THR A O 1
ATOM 3237 N N . GLN A 1 413 ? -5.429 -12.643 8.404 1.00 96.81 413 GLN A N 1
ATOM 3238 C CA . GLN A 1 413 ? -5.482 -11.654 7.341 1.00 96.81 413 GLN A CA 1
ATOM 3239 C C . GLN A 1 413 ? -4.531 -10.489 7.560 1.00 96.81 413 GLN A C 1
ATOM 3241 O O . GLN A 1 413 ? -4.338 -9.975 8.664 1.00 96.81 413 GLN A O 1
ATOM 3246 N N . GLU A 1 414 ? -3.974 -10.052 6.444 1.00 97.62 414 GLU A N 1
ATOM 3247 C CA . GLU A 1 414 ? -3.031 -8.957 6.335 1.00 97.62 414 GLU A CA 1
ATOM 3248 C C . GLU A 1 414 ? -3.686 -7.819 5.551 1.00 97.62 414 GLU A C 1
ATOM 3250 O O . GLU A 1 414 ? -4.036 -7.984 4.380 1.00 97.62 414 GLU A O 1
ATOM 3255 N N . ILE A 1 415 ? -3.842 -6.660 6.189 1.00 98.75 415 ILE A N 1
ATOM 3256 C CA . ILE A 1 415 ? -4.489 -5.478 5.616 1.00 98.75 415 ILE A CA 1
ATOM 3257 C C . ILE A 1 415 ? -3.494 -4.317 5.627 1.00 98.75 415 ILE A C 1
ATOM 3259 O O . ILE A 1 415 ? -2.978 -3.934 6.677 1.00 98.75 415 ILE A O 1
ATOM 3263 N N . VAL A 1 416 ? -3.212 -3.727 4.471 1.00 98.81 416 VAL A N 1
ATOM 3264 C CA . VAL A 1 416 ? -2.325 -2.559 4.355 1.00 98.81 416 VAL A CA 1
ATOM 3265 C C . VAL A 1 416 ? -3.173 -1.312 4.169 1.00 98.81 416 VAL A C 1
ATOM 3267 O O . VAL A 1 416 ? -3.988 -1.260 3.255 1.00 98.81 416 VAL A O 1
ATOM 3270 N N . VAL A 1 417 ? -2.966 -0.297 5.005 1.00 98.88 417 VAL A N 1
ATOM 3271 C CA . VAL A 1 417 ? -3.726 0.958 4.963 1.00 98.88 417 VAL A CA 1
ATOM 3272 C C . VAL A 1 417 ? -2.782 2.111 4.657 1.00 98.88 417 VAL A C 1
ATOM 3274 O O . VAL A 1 417 ? -1.760 2.287 5.323 1.00 98.88 417 VAL A O 1
ATOM 3277 N N . ILE A 1 418 ? -3.126 2.918 3.659 1.00 98.56 418 ILE A N 1
ATOM 3278 C CA . ILE A 1 418 ? -2.392 4.131 3.304 1.00 98.56 418 ILE A CA 1
ATOM 3279 C C . ILE A 1 418 ? -3.362 5.276 3.029 1.00 98.56 418 ILE A C 1
ATOM 3281 O O . ILE A 1 418 ? -4.344 5.114 2.307 1.00 98.56 418 ILE A O 1
ATOM 3285 N N . ARG A 1 419 ? -3.051 6.456 3.573 1.00 97.44 419 ARG A N 1
ATOM 3286 C CA . ARG A 1 419 ? -3.744 7.707 3.256 1.00 97.44 419 ARG A CA 1
ATOM 3287 C C . ARG A 1 419 ? -2.839 8.602 2.425 1.00 97.44 419 ARG A C 1
ATOM 3289 O O . ARG A 1 419 ? -1.985 9.304 2.963 1.00 97.44 419 ARG A O 1
ATOM 3296 N N . GLU A 1 420 ? -3.010 8.572 1.112 1.00 96.50 420 GLU A N 1
ATOM 3297 C CA . GLU A 1 420 ? -2.224 9.368 0.170 1.00 96.50 420 GLU A CA 1
ATOM 3298 C C . GLU A 1 420 ? -2.952 9.451 -1.179 1.00 96.50 420 GLU A C 1
ATOM 3300 O O . GLU A 1 420 ? -3.640 8.512 -1.569 1.00 96.50 420 GLU A O 1
ATOM 3305 N N . ASP A 1 421 ? -2.787 10.559 -1.905 1.00 95.06 421 ASP A N 1
ATOM 3306 C CA . ASP A 1 421 ? -3.464 10.806 -3.188 1.00 95.06 421 ASP A CA 1
ATOM 3307 C C . ASP A 1 421 ? -2.718 10.093 -4.354 1.00 95.06 421 ASP A C 1
ATOM 3309 O O . ASP A 1 421 ? -2.249 10.720 -5.314 1.00 95.06 421 ASP A O 1
ATOM 3313 N N . LEU A 1 422 ? -2.512 8.776 -4.215 1.00 96.19 422 LEU A N 1
ATOM 3314 C CA . LEU A 1 422 ? -1.701 7.921 -5.092 1.00 96.19 422 LEU A CA 1
ATOM 3315 C C . LEU A 1 422 ? -2.269 7.739 -6.501 1.00 96.19 422 LEU A C 1
ATOM 3317 O O . LEU A 1 422 ? -1.499 7.830 -7.456 1.00 96.19 422 LEU A O 1
ATOM 3321 N N . VAL A 1 423 ? -3.573 7.511 -6.657 1.00 95.81 423 VAL A N 1
ATOM 3322 C CA . VAL A 1 423 ? -4.238 7.338 -7.959 1.00 95.81 423 VAL A CA 1
ATOM 3323 C C . VAL A 1 423 ? -3.992 8.575 -8.812 1.00 95.81 423 VAL A C 1
ATOM 3325 O O . VAL A 1 423 ? -3.501 8.486 -9.940 1.00 95.81 423 VAL A O 1
ATOM 3328 N N . THR A 1 4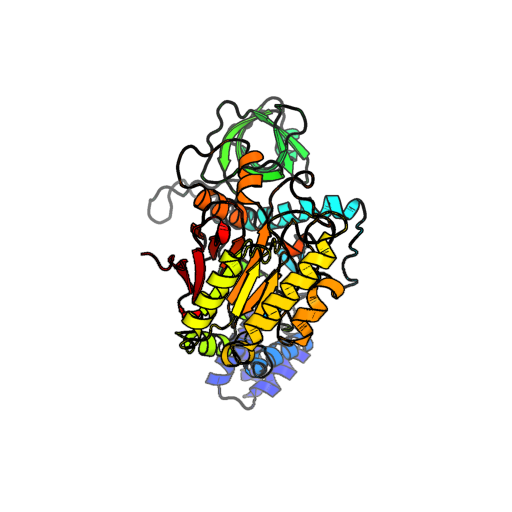24 ? -4.236 9.753 -8.233 1.00 92.69 424 THR A N 1
ATOM 3329 C CA . THR A 1 424 ? -4.027 11.034 -8.917 1.00 92.69 424 THR A CA 1
ATOM 3330 C C . THR A 1 424 ? -2.548 11.258 -9.244 1.00 92.69 424 THR A C 1
ATOM 3332 O O . THR A 1 424 ? -2.217 11.687 -10.354 1.00 92.69 424 THR A O 1
ATOM 3335 N N . LYS A 1 425 ? -1.633 10.952 -8.311 1.00 95.94 425 LYS A N 1
ATOM 3336 C CA . LYS A 1 425 ? -0.182 11.055 -8.545 1.00 95.94 425 LYS A CA 1
ATOM 3337 C C . LYS A 1 425 ? 0.287 10.123 -9.664 1.00 95.94 425 LYS A C 1
ATOM 3339 O O . LYS A 1 425 ? 1.071 10.564 -10.502 1.00 95.94 425 LYS A O 1
ATOM 3344 N N . MET A 1 426 ? -0.201 8.885 -9.717 1.00 96.69 426 MET A N 1
ATOM 3345 C CA . MET A 1 426 ? 0.135 7.937 -10.783 1.00 96.69 426 MET A CA 1
ATOM 3346 C C . MET A 1 426 ? -0.417 8.382 -12.127 1.00 96.69 426 MET A C 1
ATOM 3348 O O . MET A 1 426 ? 0.338 8.401 -13.089 1.00 96.69 426 MET A O 1
ATOM 3352 N N . CYS A 1 427 ? -1.670 8.838 -12.194 1.00 94.88 427 CYS A N 1
ATOM 3353 C CA . CYS A 1 427 ? -2.247 9.346 -13.440 1.00 94.88 427 CYS A CA 1
ATOM 3354 C C . CYS A 1 427 ? -1.442 10.521 -14.018 1.00 94.88 427 CYS A C 1
ATOM 3356 O O . CYS A 1 427 ? -1.225 10.576 -15.223 1.00 94.88 427 CYS A O 1
ATOM 3358 N N . ARG A 1 428 ? -0.944 11.430 -13.165 1.00 94.00 428 ARG A N 1
ATOM 3359 C CA . ARG A 1 428 ? -0.118 12.579 -13.589 1.00 94.00 428 ARG A CA 1
ATOM 3360 C C . ARG A 1 428 ? 1.292 12.210 -14.048 1.00 94.00 428 ARG A C 1
ATOM 3362 O O . ARG A 1 428 ? 1.895 12.990 -14.770 1.00 94.00 428 ARG A O 1
ATOM 3369 N N . ASN A 1 429 ? 1.824 11.077 -13.592 1.00 94.31 429 ASN A N 1
ATOM 3370 C CA . ASN A 1 429 ? 3.185 10.622 -13.904 1.00 94.31 429 ASN A CA 1
ATOM 3371 C C . ASN A 1 429 ? 3.199 9.420 -14.850 1.00 94.31 429 ASN A C 1
ATOM 3373 O O . ASN A 1 429 ? 4.240 8.797 -15.040 1.00 94.31 429 ASN A O 1
ATOM 3377 N N . ASN A 1 430 ? 2.040 9.066 -15.398 1.00 94.38 430 ASN A N 1
ATOM 3378 C CA . ASN A 1 430 ? 1.890 7.985 -16.347 1.00 94.38 430 ASN A CA 1
ATOM 3379 C C . ASN A 1 430 ? 2.353 8.451 -17.732 1.00 94.38 430 ASN A C 1
ATOM 3381 O O . ASN A 1 430 ? 1.942 9.517 -18.187 1.00 94.38 430 ASN A O 1
ATOM 3385 N N . ILE A 1 431 ? 3.177 7.654 -18.410 1.00 92.88 431 ILE A N 1
ATOM 3386 C CA . ILE A 1 431 ? 3.719 8.021 -19.727 1.00 92.88 431 ILE A CA 1
ATOM 3387 C C . ILE A 1 431 ? 2.697 7.885 -20.860 1.00 92.88 431 ILE A C 1
ATOM 3389 O O . ILE A 1 431 ? 2.850 8.514 -21.903 1.00 92.88 431 ILE A O 1
ATOM 3393 N N . HIS A 1 432 ? 1.650 7.082 -20.652 1.00 91.75 432 HIS A N 1
ATOM 3394 C CA . HIS A 1 432 ? 0.583 6.870 -21.623 1.00 91.75 432 HIS A CA 1
ATOM 3395 C C . HIS A 1 432 ? -0.734 6.563 -20.911 1.00 91.75 432 HIS A C 1
ATOM 3397 O O . HIS A 1 432 ? -0.853 5.542 -20.226 1.00 91.75 432 HIS A O 1
ATOM 3403 N N . PHE A 1 433 ? -1.735 7.430 -21.071 1.00 92.12 433 PHE A N 1
ATOM 3404 C CA . PHE A 1 433 ? -3.038 7.235 -20.438 1.00 92.12 433 PHE A CA 1
ATOM 3405 C C . PHE A 1 433 ? -3.748 6.000 -21.024 1.00 92.12 433 PHE A C 1
ATOM 3407 O O . PHE A 1 433 ? -3.772 5.863 -22.246 1.00 92.12 433 PHE A O 1
ATOM 3414 N N . PRO A 1 434 ? -4.291 5.079 -20.203 1.00 90.38 434 PRO A N 1
ATOM 3415 C CA . PRO A 1 434 ? -4.962 3.889 -20.721 1.00 90.38 434 PRO A CA 1
ATOM 3416 C C . PRO A 1 434 ? -6.134 4.252 -21.640 1.00 90.38 434 PRO A C 1
ATOM 3418 O O . PRO A 1 434 ? -6.901 5.159 -21.321 1.00 90.38 434 PRO A O 1
ATOM 3421 N N . SER A 1 435 ? -6.267 3.546 -22.766 1.00 86.81 435 SER A N 1
ATOM 3422 C CA . SER A 1 435 ? -7.375 3.726 -23.715 1.00 86.81 435 SER A CA 1
ATOM 3423 C C . SER A 1 435 ? -8.657 3.023 -23.276 1.00 86.81 435 SER A C 1
ATOM 3425 O O . SER A 1 435 ? -9.744 3.486 -23.598 1.00 86.81 435 SER A O 1
ATOM 3427 N N . ASP A 1 436 ? -8.523 1.916 -22.542 1.00 89.25 436 ASP A N 1
ATOM 3428 C CA . ASP A 1 436 ? -9.613 1.005 -22.202 1.00 89.25 436 ASP A CA 1
ATOM 3429 C C . ASP A 1 436 ? -9.481 0.526 -20.761 1.00 89.25 436 ASP A C 1
ATOM 3431 O O . ASP A 1 436 ? -8.376 0.207 -20.327 1.00 89.25 436 ASP A O 1
ATOM 3435 N N . GLY A 1 437 ? -10.613 0.353 -20.077 1.00 90.38 437 GLY A N 1
ATOM 3436 C CA . GLY A 1 437 ? -10.675 -0.128 -18.698 1.00 90.38 437 GLY A CA 1
ATOM 3437 C C . GLY A 1 437 ? -10.765 0.994 -17.665 1.00 90.38 437 GLY A C 1
ATOM 3438 O O . GLY A 1 437 ? -10.413 2.144 -17.915 1.00 90.38 437 GLY A O 1
ATOM 3439 N N . GLU A 1 438 ? -11.253 0.640 -16.480 1.00 95.12 438 GLU A N 1
ATOM 3440 C CA . GLU A 1 438 ? -11.451 1.588 -15.389 1.00 95.12 438 GLU A CA 1
ATOM 3441 C C . GLU A 1 438 ? -10.123 1.902 -14.688 1.00 95.12 438 GLU A C 1
ATOM 3443 O O . GLU A 1 438 ? -9.327 1.010 -14.383 1.00 95.12 438 GLU A O 1
ATOM 3448 N N . ILE A 1 439 ? -9.877 3.181 -14.385 1.00 96.75 439 ILE A N 1
ATOM 3449 C CA . ILE A 1 439 ? -8.640 3.632 -13.722 1.00 96.75 439 ILE A CA 1
ATOM 3450 C C . ILE A 1 439 ? -8.333 2.863 -12.421 1.00 96.75 439 ILE A C 1
ATOM 3452 O O . ILE A 1 439 ? -7.168 2.495 -12.237 1.00 96.75 439 ILE A O 1
ATOM 3456 N N . PRO A 1 440 ? -9.314 2.547 -11.549 1.00 97.19 440 PRO A N 1
ATOM 3457 C CA . PRO A 1 440 ? -9.102 1.672 -10.395 1.00 97.19 440 PRO A CA 1
ATOM 3458 C C . PRO A 1 440 ? -8.466 0.313 -10.720 1.00 97.19 440 PRO A C 1
ATOM 3460 O O . PRO A 1 440 ? -7.555 -0.117 -10.011 1.00 97.19 440 PRO A O 1
ATOM 3463 N N . ASP A 1 441 ? -8.869 -0.339 -11.814 1.00 97.19 441 ASP A N 1
ATOM 3464 C CA . ASP A 1 441 ? -8.322 -1.642 -12.214 1.00 97.19 441 ASP A CA 1
ATOM 3465 C C . ASP A 1 441 ? -6.873 -1.518 -12.696 1.00 97.19 441 ASP A C 1
ATOM 3467 O O . ASP A 1 441 ? -6.021 -2.361 -12.386 1.00 97.19 441 ASP A O 1
ATOM 3471 N N . HIS A 1 442 ? -6.570 -0.447 -13.437 1.00 97.81 442 HIS A N 1
ATOM 3472 C CA . HIS A 1 442 ? -5.200 -0.123 -13.835 1.00 97.81 442 HIS A CA 1
ATOM 3473 C C . HIS A 1 442 ? -4.321 0.173 -12.622 1.00 97.81 442 HIS A C 1
ATOM 3475 O O . HIS A 1 442 ? -3.190 -0.311 -12.555 1.00 97.81 442 HIS A O 1
ATOM 3481 N N . PHE A 1 443 ? -4.846 0.926 -11.658 1.00 98.06 443 PHE A N 1
ATOM 3482 C CA . PHE A 1 443 ? -4.158 1.278 -10.423 1.00 98.06 443 PHE A CA 1
ATOM 3483 C C . PHE A 1 443 ? -3.846 0.044 -9.567 1.00 98.06 443 PHE A C 1
ATOM 3485 O O . PHE A 1 443 ? -2.681 -0.176 -9.224 1.00 98.06 443 PHE A O 1
ATOM 3492 N N . ALA A 1 444 ? -4.849 -0.795 -9.285 1.00 97.94 444 ALA A N 1
ATOM 3493 C CA . ALA A 1 444 ? -4.682 -2.021 -8.506 1.00 97.94 444 ALA A CA 1
ATOM 3494 C C . ALA A 1 444 ? -3.660 -2.960 -9.158 1.00 97.94 444 ALA A C 1
ATOM 3496 O O . ALA A 1 444 ? -2.729 -3.436 -8.502 1.00 97.94 444 ALA A O 1
ATOM 3497 N N . ARG A 1 445 ? -3.764 -3.156 -10.479 1.00 97.69 445 ARG A N 1
ATOM 3498 C CA . ARG A 1 445 ? -2.790 -3.943 -11.241 1.00 97.69 445 ARG A CA 1
ATOM 3499 C C . ARG A 1 445 ? -1.383 -3.368 -11.132 1.00 97.69 445 ARG A C 1
ATOM 3501 O O . ARG A 1 445 ? -0.450 -4.146 -10.940 1.00 97.69 445 ARG A O 1
ATOM 3508 N N . THR A 1 446 ? -1.219 -2.049 -11.225 1.00 98.12 446 THR A N 1
ATOM 3509 C CA . THR A 1 446 ? 0.091 -1.402 -11.096 1.00 98.12 446 THR A CA 1
ATOM 3510 C C . THR A 1 446 ? 0.686 -1.620 -9.713 1.00 98.12 446 THR A C 1
ATOM 3512 O O . THR A 1 446 ? 1.772 -2.176 -9.640 1.00 98.12 446 THR A O 1
ATOM 3515 N N . ILE A 1 447 ? 0.019 -1.275 -8.608 1.00 98.25 447 ILE A N 1
ATOM 3516 C CA . ILE A 1 447 ? 0.646 -1.399 -7.272 1.00 98.25 447 ILE A CA 1
ATOM 3517 C C . ILE A 1 447 ? 0.993 -2.852 -6.908 1.00 98.25 447 ILE A C 1
ATOM 3519 O O . ILE A 1 447 ? 2.043 -3.115 -6.316 1.00 98.25 447 ILE A O 1
ATOM 3523 N N . ILE A 1 448 ? 0.169 -3.811 -7.342 1.00 98.38 448 ILE A N 1
ATOM 3524 C CA . ILE A 1 448 ? 0.389 -5.249 -7.130 1.00 98.38 448 ILE A CA 1
ATOM 3525 C C . ILE A 1 448 ? 1.552 -5.758 -7.995 1.00 98.38 448 ILE A C 1
ATOM 3527 O O . ILE A 1 448 ? 2.456 -6.453 -7.514 1.00 98.38 448 ILE A O 1
ATOM 3531 N N . SER A 1 449 ? 1.594 -5.358 -9.266 1.00 98.00 449 SER A N 1
ATOM 3532 C CA . SER A 1 449 ? 2.696 -5.700 -10.173 1.00 98.00 449 SER A CA 1
ATOM 3533 C C . SER A 1 449 ? 3.997 -5.007 -9.768 1.00 98.00 449 SER A C 1
ATOM 3535 O O . SER A 1 449 ? 5.067 -5.590 -9.871 1.00 98.00 449 SER A O 1
ATOM 3537 N N . GLN A 1 450 ? 3.945 -3.809 -9.206 1.00 97.94 450 GLN A N 1
ATOM 3538 C CA . GLN A 1 450 ? 5.131 -3.128 -8.691 1.00 97.94 450 GLN A CA 1
ATOM 3539 C C . GLN A 1 450 ? 5.548 -3.629 -7.303 1.00 97.94 450 GLN A C 1
ATOM 3541 O O . GLN A 1 450 ? 6.616 -3.265 -6.815 1.00 97.94 450 GLN A O 1
ATOM 3546 N N . ALA A 1 451 ? 4.723 -4.468 -6.664 1.00 97.44 451 ALA A N 1
ATOM 3547 C CA . ALA A 1 451 ? 4.943 -4.969 -5.310 1.00 97.44 451 ALA A CA 1
ATOM 3548 C C . ALA A 1 451 ? 5.206 -3.841 -4.290 1.00 97.44 451 ALA A C 1
ATOM 3550 O O . ALA A 1 451 ? 5.975 -4.004 -3.339 1.00 97.44 451 ALA A O 1
ATOM 3551 N N . HIS A 1 452 ? 4.601 -2.671 -4.515 1.00 98.12 452 HIS A N 1
ATOM 3552 C CA . HIS A 1 452 ? 4.920 -1.438 -3.805 1.00 98.12 452 HIS A CA 1
ATOM 3553 C C . HIS A 1 452 ? 3.738 -0.459 -3.867 1.00 98.12 452 HIS A C 1
ATOM 3555 O O . HIS A 1 452 ? 3.125 -0.302 -4.921 1.00 98.12 452 HIS A O 1
ATOM 3561 N N . LEU A 1 453 ? 3.438 0.232 -2.762 1.00 97.88 453 LEU A N 1
ATOM 3562 C CA . LEU A 1 453 ? 2.316 1.182 -2.673 1.00 97.88 453 LEU A CA 1
ATOM 3563 C C . LEU A 1 453 ? 2.502 2.412 -3.577 1.00 97.88 453 LEU A C 1
ATOM 3565 O O . LEU A 1 453 ? 1.552 2.892 -4.184 1.00 97.88 453 LEU A O 1
ATOM 3569 N N . ALA A 1 454 ? 3.731 2.927 -3.670 1.00 96.19 454 ALA A N 1
ATOM 3570 C CA . ALA A 1 454 ? 4.053 4.152 -4.410 1.00 96.19 454 ALA A CA 1
ATOM 3571 C C . ALA A 1 4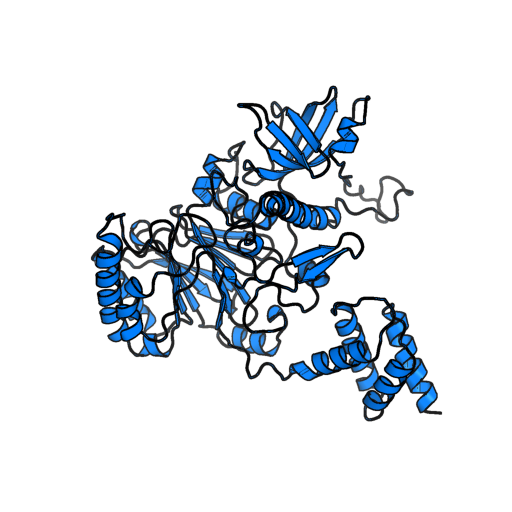54 ? 5.216 3.959 -5.412 1.00 96.19 454 ALA A C 1
ATOM 3573 O O . ALA A 1 454 ? 6.331 4.424 -5.152 1.00 96.19 454 ALA A O 1
ATOM 3574 N N . PRO A 1 455 ? 5.015 3.232 -6.530 1.00 95.94 455 PRO A N 1
ATOM 3575 C CA . PRO A 1 455 ? 5.959 3.125 -7.651 1.00 95.94 455 PRO A CA 1
ATOM 3576 C C . PRO A 1 455 ? 6.068 4.445 -8.430 1.00 95.94 455 PRO A C 1
ATOM 3578 O O . PRO A 1 455 ? 5.666 4.565 -9.583 1.00 95.94 455 PRO A O 1
ATOM 3581 N N . LEU A 1 456 ? 6.562 5.471 -7.748 1.00 96.25 456 LEU A N 1
ATOM 3582 C CA . LEU A 1 456 ? 6.685 6.832 -8.244 1.00 96.25 456 LEU A CA 1
ATOM 3583 C C . LEU A 1 456 ? 8.097 7.363 -7.978 1.00 96.25 456 LEU A C 1
ATOM 3585 O O . LEU A 1 456 ? 8.794 6.854 -7.085 1.00 96.25 456 LEU A O 1
ATOM 3589 N N . PRO A 1 457 ? 8.515 8.423 -8.687 1.00 95.38 457 PRO A N 1
ATOM 3590 C CA . PRO A 1 457 ? 9.762 9.107 -8.397 1.00 95.38 457 PRO A CA 1
ATOM 3591 C C . PRO A 1 457 ? 9.753 9.732 -6.999 1.00 95.38 457 PRO A C 1
ATOM 3593 O O . PRO A 1 457 ? 8.727 10.219 -6.520 1.00 95.38 457 PRO A O 1
ATOM 3596 N N . LEU A 1 458 ? 10.925 9.795 -6.359 1.00 96.06 458 LEU A N 1
ATOM 3597 C CA . LEU A 1 458 ? 11.077 10.396 -5.025 1.00 96.06 458 LEU A CA 1
ATOM 3598 C C . LEU A 1 458 ? 10.752 11.902 -5.001 1.00 96.06 458 LEU A C 1
ATOM 3600 O O . LEU A 1 458 ? 10.467 12.443 -3.938 1.00 96.06 458 LEU A O 1
ATOM 3604 N N . SER A 1 459 ? 10.792 12.579 -6.153 1.00 94.75 459 SER A N 1
ATOM 3605 C CA . SER A 1 459 ? 10.354 13.973 -6.313 1.00 94.75 459 SER A CA 1
ATOM 3606 C C . SER A 1 459 ? 8.831 14.133 -6.234 1.00 94.75 459 SER A C 1
ATOM 3608 O O . SER A 1 459 ? 8.350 15.192 -5.843 1.00 94.75 459 SER A O 1
ATOM 3610 N N . VAL A 1 460 ? 8.078 13.088 -6.583 1.00 95.75 460 VAL A N 1
ATOM 3611 C CA . VAL A 1 460 ? 6.607 13.060 -6.578 1.00 95.75 460 VAL A CA 1
ATOM 3612 C C . VAL A 1 460 ? 6.084 12.496 -5.261 1.00 95.75 460 VAL A C 1
ATOM 3614 O O . VAL A 1 460 ? 5.135 13.023 -4.676 1.00 95.75 460 VAL A O 1
ATOM 3617 N N . CYS A 1 461 ? 6.701 11.409 -4.796 1.00 96.56 461 CYS A N 1
ATOM 3618 C CA . CYS A 1 461 ? 6.367 10.738 -3.550 1.00 96.56 461 CYS A CA 1
ATOM 3619 C C . CYS A 1 461 ? 7.648 10.520 -2.730 1.00 96.56 461 CYS A C 1
ATOM 3621 O O . CYS A 1 461 ? 8.309 9.490 -2.886 1.00 96.56 461 CYS A O 1
ATOM 3623 N N . PRO A 1 462 ? 8.031 11.486 -1.876 1.00 96.94 462 PRO A N 1
ATOM 3624 C CA . PRO A 1 462 ? 9.218 11.363 -1.041 1.00 96.94 462 PRO A CA 1
ATOM 3625 C C . PRO A 1 462 ? 9.110 10.194 -0.059 1.00 96.94 462 PRO A C 1
ATOM 3627 O O . PRO A 1 462 ? 8.099 10.036 0.627 1.00 96.94 462 PRO A O 1
ATOM 3630 N N . VAL A 1 463 ? 10.181 9.406 0.041 1.00 97.12 463 VAL A N 1
ATOM 3631 C CA . VAL A 1 463 ? 10.290 8.261 0.953 1.00 97.12 463 VAL A CA 1
ATOM 3632 C C . VAL A 1 463 ? 11.612 8.338 1.713 1.00 97.12 463 VAL A C 1
ATOM 3634 O O . VAL A 1 463 ? 12.650 8.646 1.117 1.00 97.12 463 VAL A O 1
ATOM 3637 N N . TYR A 1 464 ? 11.596 8.036 3.011 1.00 96.75 464 TYR A N 1
ATOM 3638 C CA . TYR A 1 464 ? 12.813 7.817 3.791 1.00 96.75 464 TYR A CA 1
ATOM 3639 C C . TYR A 1 464 ? 13.539 6.580 3.261 1.00 96.75 464 TYR A C 1
ATOM 3641 O O . TYR A 1 464 ? 13.039 5.463 3.385 1.00 96.75 464 TYR A O 1
ATOM 3649 N N . TRP A 1 465 ? 14.717 6.762 2.655 1.00 95.94 465 TRP A N 1
ATOM 3650 C CA . TRP A 1 465 ? 15.359 5.696 1.876 1.00 95.94 465 TRP A CA 1
ATOM 3651 C C . TRP A 1 465 ? 15.583 4.390 2.653 1.00 95.94 465 TRP A C 1
ATOM 3653 O O . TRP A 1 465 ? 15.295 3.323 2.107 1.00 95.94 465 TRP A O 1
ATOM 3663 N N . PRO A 1 466 ? 16.027 4.426 3.927 1.00 94.06 466 PRO A N 1
ATOM 3664 C CA . PRO A 1 466 ? 16.212 3.208 4.720 1.00 94.06 466 PRO A CA 1
ATOM 3665 C C . PRO A 1 466 ? 14.909 2.484 5.100 1.00 94.06 466 PRO A C 1
ATOM 3667 O O . PRO A 1 466 ? 14.974 1.356 5.592 1.00 94.06 466 PRO A O 1
ATOM 3670 N N . MET A 1 467 ? 13.751 3.117 4.882 1.00 94.75 467 MET A N 1
ATOM 3671 C CA . MET A 1 467 ? 12.421 2.665 5.310 1.00 94.75 467 MET A CA 1
ATOM 3672 C C . MET A 1 467 ? 11.480 2.349 4.136 1.00 94.75 467 MET A C 1
ATOM 3674 O O . MET A 1 467 ? 10.287 2.149 4.344 1.00 94.75 467 MET A O 1
ATOM 3678 N N . ASP A 1 468 ? 12.001 2.246 2.908 1.00 95.75 468 ASP A N 1
ATOM 3679 C CA . ASP A 1 468 ? 11.211 1.902 1.711 1.00 95.75 468 ASP A CA 1
ATOM 3680 C C . ASP A 1 468 ? 10.440 0.579 1.850 1.00 95.75 468 ASP A C 1
ATOM 3682 O O . ASP A 1 468 ? 9.340 0.424 1.328 1.00 95.75 468 ASP A O 1
ATOM 3686 N N . SER A 1 469 ? 10.980 -0.366 2.625 1.00 93.12 469 SER A N 1
ATOM 3687 C CA . SER A 1 469 ? 10.347 -1.659 2.906 1.00 93.12 469 SER A CA 1
ATOM 3688 C C . SER A 1 469 ? 8.963 -1.548 3.542 1.00 93.12 469 SER A C 1
ATOM 3690 O O . SER A 1 469 ? 8.138 -2.440 3.369 1.00 93.12 469 SER A O 1
ATOM 3692 N N . ALA A 1 470 ? 8.685 -0.458 4.256 1.00 95.56 470 ALA A N 1
ATOM 3693 C CA . ALA A 1 470 ? 7.381 -0.225 4.863 1.00 95.56 470 ALA A CA 1
ATOM 3694 C C . ALA A 1 470 ? 6.266 -0.019 3.823 1.00 95.56 470 ALA A C 1
ATOM 3696 O O . ALA A 1 470 ? 5.094 -0.233 4.126 1.00 95.56 470 ALA A O 1
ATOM 3697 N N . LEU A 1 471 ? 6.625 0.371 2.595 1.00 97.69 471 LEU A N 1
ATOM 3698 C CA . LEU A 1 471 ? 5.697 0.569 1.482 1.00 97.69 471 LEU A CA 1
ATOM 3699 C C . LEU A 1 471 ? 5.610 -0.662 0.561 1.00 97.69 471 LEU A C 1
ATOM 3701 O O . LEU A 1 471 ? 4.876 -0.635 -0.429 1.00 97.69 471 LEU A O 1
ATOM 3705 N N . GLN A 1 472 ? 6.347 -1.737 0.858 1.00 96.50 472 GLN A N 1
ATOM 3706 C CA . GLN A 1 472 ? 6.344 -2.955 0.049 1.00 96.50 472 GLN A CA 1
ATOM 3707 C C . GLN A 1 472 ? 5.066 -3.775 0.252 1.00 96.50 472 GLN A C 1
ATOM 3709 O O . GLN A 1 472 ? 4.561 -3.914 1.369 1.00 96.50 472 GLN A O 1
ATOM 3714 N N . LEU A 1 473 ? 4.606 -4.372 -0.848 1.00 97.12 473 LEU A N 1
ATOM 3715 C CA . LEU A 1 473 ? 3.450 -5.268 -0.951 1.00 97.12 473 LEU A CA 1
ATOM 3716 C C . LEU A 1 473 ? 3.899 -6.689 -1.336 1.00 97.12 473 LEU A C 1
ATOM 3718 O O . LEU A 1 473 ? 3.316 -7.326 -2.214 1.00 97.12 473 LEU A O 1
ATOM 3722 N N . TYR A 1 474 ? 5.000 -7.156 -0.742 1.00 94.00 474 TYR A N 1
ATOM 3723 C CA . TYR A 1 474 ? 5.578 -8.467 -1.026 1.00 94.00 474 TYR A CA 1
ATOM 3724 C C . TYR A 1 474 ? 5.991 -9.191 0.266 1.00 94.00 474 TYR A C 1
ATOM 3726 O O . TYR A 1 474 ? 6.905 -8.717 0.944 1.00 94.00 474 TYR A O 1
ATOM 3734 N N . PRO A 1 475 ? 5.382 -10.345 0.599 1.00 94.06 475 PRO A N 1
ATOM 3735 C CA . PRO A 1 475 ? 4.251 -10.992 -0.077 1.00 94.06 475 PRO A CA 1
ATOM 3736 C C . PRO A 1 475 ? 2.989 -10.121 -0.152 1.00 94.06 475 PRO A C 1
ATOM 3738 O O . PRO A 1 475 ? 2.841 -9.158 0.596 1.00 94.06 475 PRO A O 1
ATOM 3741 N N . LEU A 1 476 ? 2.078 -10.479 -1.058 1.00 96.62 476 LEU A N 1
ATOM 3742 C CA . LEU A 1 476 ? 0.844 -9.724 -1.262 1.00 96.62 476 LEU A CA 1
ATOM 3743 C C . LEU A 1 476 ? -0.114 -9.875 -0.053 1.00 96.62 476 LEU A C 1
ATOM 3745 O O . LEU A 1 476 ? -0.289 -11.013 0.415 1.00 96.62 476 LEU A O 1
ATOM 3749 N N . PRO A 1 477 ? -0.715 -8.778 0.459 1.00 97.50 477 PRO A N 1
ATOM 3750 C CA . PRO A 1 477 ? -1.705 -8.818 1.541 1.00 97.50 477 PRO A CA 1
ATOM 3751 C C . PRO A 1 477 ? -3.077 -9.309 1.040 1.00 97.50 477 PRO A C 1
ATOM 3753 O O . PRO A 1 477 ? -3.266 -9.506 -0.160 1.00 97.50 477 PRO A O 1
ATOM 3756 N N . ASP A 1 478 ? -4.042 -9.513 1.942 1.00 98.12 478 ASP A N 1
ATOM 3757 C CA . ASP A 1 478 ? -5.432 -9.830 1.560 1.00 98.12 478 ASP A CA 1
ATOM 3758 C C . ASP A 1 478 ? -6.181 -8.581 1.082 1.00 98.12 478 ASP A C 1
ATOM 3760 O O . ASP A 1 478 ? -6.955 -8.655 0.129 1.00 98.12 478 ASP A O 1
ATOM 3764 N N . LEU A 1 479 ? -5.922 -7.433 1.718 1.00 98.75 479 LEU A N 1
ATOM 3765 C CA . LEU A 1 479 ? -6.600 -6.170 1.438 1.00 98.75 479 LEU A CA 1
ATOM 3766 C C . LEU A 1 479 ? -5.613 -4.996 1.444 1.00 98.75 479 LEU A C 1
ATOM 3768 O O . LEU A 1 479 ? -4.780 -4.861 2.342 1.00 98.75 479 LEU A O 1
ATOM 3772 N N . ILE A 1 480 ? -5.744 -4.117 0.456 1.00 98.81 480 ILE A N 1
ATOM 3773 C CA . ILE A 1 480 ? -5.060 -2.827 0.384 1.00 98.81 480 ILE A CA 1
ATOM 3774 C C . ILE A 1 480 ? -6.122 -1.729 0.408 1.00 98.81 480 ILE A C 1
ATOM 3776 O O . ILE A 1 480 ? -6.962 -1.636 -0.486 1.00 98.81 480 ILE A O 1
ATOM 3780 N N . VAL A 1 481 ? -6.057 -0.871 1.420 1.00 98.69 481 VAL A N 1
ATOM 3781 C CA . VAL A 1 481 ? -6.926 0.296 1.566 1.00 98.69 481 VAL A CA 1
ATOM 3782 C C . VAL A 1 481 ? -6.133 1.536 1.195 1.00 98.69 481 VAL A C 1
ATOM 3784 O O . VAL A 1 481 ? -5.242 1.965 1.930 1.00 98.69 481 VAL A O 1
ATOM 3787 N N . THR A 1 482 ? -6.451 2.104 0.038 1.00 96.75 482 THR A N 1
ATOM 3788 C CA . THR A 1 482 ? -5.841 3.332 -0.469 1.00 96.75 482 THR A CA 1
ATOM 3789 C C . THR A 1 482 ? -6.828 4.472 -0.301 1.00 96.75 482 THR A C 1
ATOM 3791 O O . THR A 1 482 ? -7.637 4.725 -1.188 1.00 96.75 482 THR A O 1
ATOM 3794 N N . ALA A 1 483 ? -6.779 5.147 0.845 1.00 95.38 483 ALA A N 1
ATOM 3795 C CA . ALA A 1 483 ? -7.560 6.352 1.065 1.00 95.38 483 ALA A CA 1
ATOM 3796 C C . ALA A 1 483 ? -6.999 7.493 0.203 1.00 95.38 483 ALA A C 1
ATOM 3798 O O . ALA A 1 483 ? -5.984 8.124 0.523 1.00 95.38 483 ALA A O 1
ATOM 3799 N N . ASP A 1 484 ? -7.676 7.726 -0.911 1.00 91.50 484 ASP A N 1
ATOM 3800 C CA . ASP A 1 484 ? -7.368 8.730 -1.919 1.00 91.50 484 ASP A CA 1
ATOM 3801 C C . ASP A 1 484 ? -8.557 9.696 -2.033 1.00 91.50 484 ASP A C 1
ATOM 3803 O O . ASP A 1 484 ? -9.698 9.356 -1.721 1.00 91.50 484 ASP A O 1
ATOM 3807 N N . LYS A 1 485 ? -8.304 10.911 -2.517 1.00 89.69 485 LYS A N 1
ATOM 3808 C CA . LYS A 1 485 ? -9.356 11.864 -2.897 1.00 89.69 485 LYS A CA 1
ATOM 3809 C C . LYS A 1 485 ? -10.089 11.475 -4.183 1.00 89.69 485 LYS A C 1
ATOM 3811 O O . LYS A 1 485 ? -11.053 12.149 -4.541 1.00 89.69 485 LYS A O 1
ATOM 3816 N N . PHE A 1 486 ? -9.615 10.457 -4.899 1.00 93.44 486 PHE A N 1
ATOM 3817 C CA . PHE A 1 486 ? -10.329 9.855 -6.020 1.00 93.44 486 PHE A CA 1
ATOM 3818 C C . PHE A 1 486 ? -11.701 9.308 -5.585 1.00 93.44 486 PHE A C 1
ATOM 3820 O O . PHE A 1 486 ? -11.964 9.123 -4.394 1.00 93.44 486 PHE A O 1
ATOM 3827 N N . ASN A 1 487 ? -12.571 9.030 -6.558 1.00 94.00 487 ASN A N 1
ATOM 3828 C CA . ASN A 1 487 ? -13.873 8.420 -6.298 1.00 94.00 487 ASN A CA 1
ATOM 3829 C C . ASN A 1 487 ? -13.718 7.075 -5.573 1.00 94.00 487 ASN A C 1
ATOM 3831 O O . ASN A 1 487 ? -12.709 6.379 -5.731 1.00 94.00 487 ASN A O 1
ATOM 3835 N N . SER A 1 488 ? -14.724 6.723 -4.773 1.00 95.81 488 SER A N 1
ATOM 3836 C CA . SER A 1 488 ? -14.776 5.435 -4.086 1.00 95.81 488 SER A CA 1
ATOM 3837 C C . SER A 1 488 ? -14.760 4.285 -5.098 1.00 95.81 488 SER A C 1
ATOM 3839 O O . SER A 1 488 ? -15.385 4.375 -6.156 1.00 95.81 488 SER A O 1
ATOM 3841 N N . PHE A 1 489 ? -14.025 3.216 -4.797 1.00 97.31 489 PHE A N 1
ATOM 3842 C CA . PHE A 1 489 ? -13.985 2.010 -5.625 1.00 97.31 489 PHE A CA 1
ATOM 3843 C C . PHE A 1 489 ? -13.604 0.780 -4.801 1.00 97.31 489 PHE A C 1
ATOM 3845 O O . PHE A 1 489 ? -12.962 0.890 -3.755 1.00 97.31 489 PHE A O 1
ATOM 3852 N N . SER A 1 490 ? -13.954 -0.391 -5.327 1.00 97.56 490 SER A N 1
ATOM 3853 C CA . SER A 1 490 ? -13.462 -1.697 -4.885 1.00 97.56 490 SER A CA 1
ATOM 3854 C C . SER A 1 490 ? -13.120 -2.522 -6.120 1.00 97.56 490 SER A C 1
ATOM 3856 O O . SER A 1 490 ? -13.928 -2.624 -7.037 1.00 97.56 490 SER A O 1
ATOM 3858 N N . THR A 1 491 ? -11.928 -3.100 -6.158 1.00 97.31 491 THR A N 1
ATOM 3859 C CA . THR A 1 491 ? -11.487 -4.012 -7.218 1.00 97.31 491 THR A CA 1
ATOM 3860 C C . THR A 1 491 ? -10.611 -5.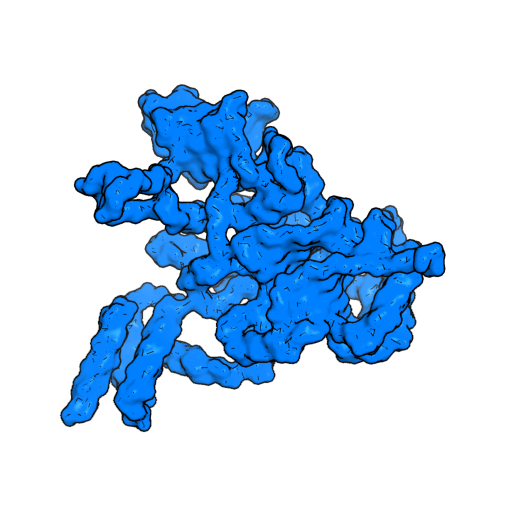105 -6.615 1.00 97.31 491 THR A C 1
ATOM 3862 O O . THR A 1 491 ? -10.224 -5.036 -5.448 1.00 97.31 491 THR A O 1
ATOM 3865 N N . ALA A 1 492 ? -10.286 -6.129 -7.395 1.00 96.38 492 ALA A N 1
ATOM 3866 C CA . ALA A 1 492 ? -9.441 -7.223 -6.952 1.00 96.38 49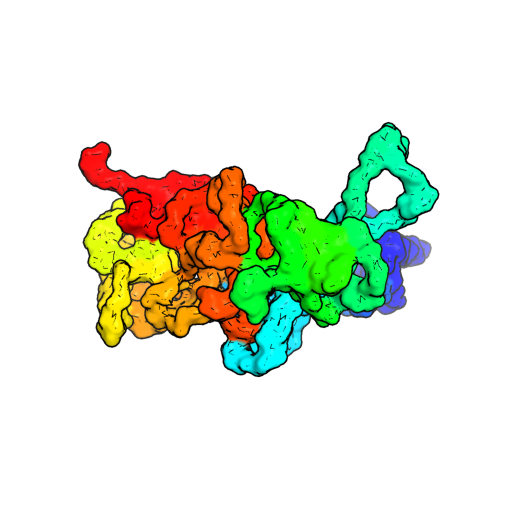2 ALA A CA 1
ATOM 3867 C C . ALA A 1 492 ? -8.463 -7.642 -8.045 1.00 96.38 492 ALA A C 1
ATOM 3869 O O . ALA A 1 492 ? -8.792 -7.704 -9.232 1.00 96.38 492 ALA A O 1
ATOM 3870 N N . HIS A 1 493 ? -7.250 -7.996 -7.637 1.00 96.38 493 HIS A N 1
ATOM 3871 C CA . HIS A 1 493 ? -6.265 -8.586 -8.531 1.00 96.38 493 HIS A CA 1
ATOM 3872 C C . HIS A 1 493 ? -5.364 -9.544 -7.750 1.00 96.38 493 HIS A C 1
ATOM 3874 O O . HIS A 1 493 ? -4.925 -9.231 -6.650 1.00 96.38 493 HIS A O 1
ATOM 3880 N N . MET A 1 494 ? -5.085 -10.726 -8.312 1.00 95.25 494 MET A N 1
ATOM 3881 C CA . MET A 1 494 ? -4.246 -11.755 -7.672 1.00 95.25 494 MET A CA 1
ATOM 3882 C C . MET A 1 494 ? -4.703 -12.133 -6.250 1.00 95.25 494 MET A C 1
ATOM 3884 O O . MET A 1 494 ? -3.878 -12.245 -5.347 1.00 95.25 494 MET A O 1
ATOM 3888 N N . GLU A 1 495 ? -6.017 -12.310 -6.059 1.00 95.50 495 GLU A N 1
ATOM 3889 C CA . GLU A 1 495 ? -6.653 -12.617 -4.759 1.00 95.50 495 GLU A CA 1
ATOM 3890 C C . GLU A 1 495 ? -6.444 -11.545 -3.669 1.00 95.50 495 GLU A C 1
ATOM 3892 O O . GLU A 1 495 ? -6.740 -11.784 -2.501 1.00 95.50 495 GLU A O 1
ATOM 3897 N N . CYS A 1 496 ? -5.968 -10.356 -4.043 1.00 97.69 496 CYS A N 1
ATOM 3898 C CA . CYS A 1 496 ? -5.857 -9.196 -3.169 1.00 97.69 496 CYS A CA 1
ATOM 3899 C C . CYS A 1 496 ? -6.948 -8.184 -3.519 1.00 97.69 496 CYS A C 1
ATOM 3901 O O . CYS A 1 496 ? -7.064 -7.765 -4.677 1.00 97.69 496 CYS A O 1
ATOM 3903 N N . GLN A 1 497 ? -7.741 -7.804 -2.522 1.00 98.25 497 GLN A N 1
ATOM 3904 C CA . GLN A 1 497 ? -8.729 -6.736 -2.637 1.00 98.25 497 GLN A CA 1
ATOM 3905 C C . GLN A 1 497 ? -8.020 -5.382 -2.559 1.00 98.25 497 GLN A C 1
ATOM 3907 O O . GLN A 1 497 ? -7.126 -5.180 -1.736 1.00 98.25 497 GLN A O 1
ATOM 3912 N N . VAL A 1 498 ? -8.425 -4.436 -3.396 1.00 98.50 498 VAL A N 1
ATOM 3913 C CA . VAL A 1 498 ? -7.943 -3.054 -3.371 1.00 98.50 498 VAL A CA 1
ATOM 3914 C C . VAL A 1 498 ? -9.153 -2.141 -3.344 1.00 98.50 498 VAL A C 1
ATOM 3916 O O . VAL A 1 498 ? -10.003 -2.203 -4.232 1.00 98.50 498 VAL A O 1
ATOM 3919 N N . MET A 1 499 ? -9.230 -1.279 -2.338 1.00 98.12 499 MET A N 1
ATOM 3920 C CA . MET A 1 499 ? -10.346 -0.354 -2.202 1.00 98.12 499 MET A CA 1
ATOM 3921 C C . MET A 1 499 ? -9.896 1.054 -1.850 1.00 98.12 499 MET A C 1
ATOM 3923 O O . MET A 1 499 ? -8.879 1.264 -1.186 1.00 98.12 499 MET A O 1
ATOM 3927 N N . ASN A 1 500 ? -10.719 2.011 -2.248 1.00 97.94 500 ASN A N 1
ATOM 3928 C CA . ASN A 1 500 ? -10.674 3.386 -1.794 1.00 97.94 500 ASN A CA 1
ATOM 3929 C C . ASN A 1 500 ? -12.047 3.727 -1.206 1.00 97.94 500 ASN A C 1
ATOM 3931 O O . ASN A 1 500 ? -13.028 3.620 -1.942 1.00 97.94 500 ASN A O 1
ATOM 3935 N N . PRO A 1 501 ? -12.150 4.148 0.067 1.00 97.38 501 PRO A N 1
ATOM 3936 C CA . PRO A 1 501 ? -13.421 4.613 0.616 1.00 97.38 501 PRO A CA 1
ATOM 3937 C C . PRO A 1 501 ? -13.903 5.932 0.003 1.00 97.38 501 PRO A C 1
ATOM 3939 O O . PRO A 1 501 ? -15.086 6.242 0.092 1.00 97.38 501 PRO A O 1
ATOM 3942 N N . GLY A 1 502 ? -13.013 6.699 -0.633 1.00 95.56 502 GLY A N 1
ATOM 3943 C CA . GLY A 1 502 ? -13.309 8.062 -1.052 1.00 95.56 502 GLY A CA 1
ATOM 3944 C C . GLY A 1 502 ? -13.314 9.038 0.127 1.00 95.56 502 GLY A C 1
ATOM 3945 O O . GLY A 1 502 ? -13.210 8.664 1.296 1.00 95.56 502 GLY A O 1
ATOM 3946 N N . SER A 1 503 ? -13.379 10.325 -0.195 1.00 96.38 503 SER A N 1
ATOM 3947 C CA . SER A 1 503 ? -13.380 11.400 0.798 1.00 96.38 503 SER A CA 1
ATOM 3948 C C . SER A 1 503 ? -14.769 11.523 1.424 1.00 96.38 503 SER A C 1
ATOM 3950 O O . SER A 1 503 ? -15.676 12.022 0.763 1.00 96.38 503 SER A O 1
ATOM 3952 N N . PHE A 1 504 ? -14.929 11.125 2.690 1.00 96.81 504 PHE A N 1
ATOM 3953 C CA . PHE A 1 504 ? -16.218 11.055 3.395 1.00 96.81 504 PHE A CA 1
ATOM 3954 C C . PHE A 1 504 ? -17.122 12.287 3.173 1.00 96.81 504 PHE A C 1
ATOM 3956 O O . PHE A 1 504 ? -18.246 12.120 2.702 1.00 96.81 504 PHE A O 1
ATOM 3963 N N . PRO A 1 505 ? -16.668 13.539 3.390 1.00 95.38 505 PRO A N 1
ATOM 3964 C CA . PRO A 1 505 ? -17.506 14.721 3.158 1.00 95.38 505 PRO A CA 1
ATOM 3965 C C . PRO A 1 505 ? -17.773 15.048 1.679 1.00 95.38 505 PRO A C 1
ATOM 3967 O O . PRO A 1 505 ? -18.638 15.875 1.399 1.00 95.38 505 PRO A O 1
ATOM 3970 N N . ARG A 1 506 ? -17.030 14.468 0.727 1.00 93.69 506 ARG A N 1
ATOM 3971 C CA . ARG A 1 506 ? -17.180 14.730 -0.720 1.00 93.69 506 ARG A CA 1
ATOM 3972 C C . ARG A 1 506 ? -17.899 13.614 -1.468 1.00 93.69 506 ARG A C 1
ATOM 3974 O O . ARG A 1 506 ? -18.358 13.849 -2.578 1.00 93.69 506 ARG A O 1
ATOM 3981 N N . SER A 1 507 ? -17.972 12.422 -0.889 1.00 91.38 507 SER A N 1
ATOM 3982 C CA . SER A 1 507 ? -18.660 11.257 -1.440 1.00 91.38 507 SER A CA 1
ATOM 3983 C C . SER A 1 507 ? -19.963 10.996 -0.693 1.00 91.38 507 SER A C 1
ATOM 3985 O O . SER A 1 507 ? -20.230 9.860 -0.320 1.00 91.38 507 SER A O 1
ATOM 3987 N N . GLU A 1 508 ? -20.727 12.055 -0.404 1.00 92.06 508 GLU A N 1
ATOM 3988 C CA . GLU A 1 508 ? -22.048 11.963 0.238 1.00 92.06 508 GLU A CA 1
ATOM 3989 C C . GLU A 1 508 ? -22.048 11.108 1.522 1.00 92.06 508 GLU A C 1
ATOM 3991 O O . GLU A 1 508 ? -22.961 10.327 1.773 1.00 92.06 508 GLU A O 1
ATOM 3996 N N . PHE A 1 509 ? -20.986 11.225 2.329 1.00 95.81 509 PHE A N 1
ATOM 3997 C CA . PHE A 1 509 ? -20.786 10.453 3.562 1.00 95.81 509 PHE A CA 1
ATOM 3998 C C . PHE A 1 509 ? -20.725 8.932 3.347 1.00 95.81 509 PHE A C 1
ATOM 4000 O O . PHE A 1 509 ? -21.122 8.150 4.213 1.00 95.81 509 PHE A O 1
ATOM 4007 N N . SER A 1 510 ? -20.189 8.516 2.197 1.00 95.25 510 SER A N 1
ATOM 4008 C CA . SER A 1 510 ? -19.866 7.119 1.899 1.00 95.25 510 SER A CA 1
ATOM 4009 C C . SER A 1 510 ? -18.618 6.643 2.640 1.00 95.25 510 SER A C 1
ATOM 4011 O O . SER A 1 510 ? -17.645 7.382 2.799 1.00 95.25 510 SER A O 1
ATOM 4013 N N . PHE A 1 511 ? -18.631 5.383 3.052 1.00 97.38 511 PHE A N 1
ATOM 4014 C CA . PHE A 1 511 ? -17.532 4.679 3.702 1.00 97.38 511 PHE A CA 1
ATOM 4015 C C . PHE A 1 511 ? -17.503 3.216 3.238 1.00 97.38 511 PHE A C 1
ATOM 4017 O O . PHE A 1 511 ? -18.432 2.738 2.585 1.00 97.38 511 PHE A O 1
ATOM 4024 N N . LYS A 1 512 ? -16.423 2.496 3.556 1.00 98.19 512 LYS A N 1
ATOM 4025 C CA . LYS A 1 512 ? -16.283 1.077 3.193 1.00 98.19 512 LYS A CA 1
ATOM 4026 C C . LYS A 1 512 ? -16.344 0.199 4.426 1.00 98.19 512 LYS A C 1
ATOM 4028 O O . LYS A 1 512 ? -15.745 0.524 5.454 1.00 98.19 512 LYS A O 1
ATOM 4033 N N . VAL A 1 513 ? -17.009 -0.937 4.282 1.00 98.31 513 VAL A N 1
ATOM 4034 C CA . VAL A 1 513 ? -17.056 -1.995 5.287 1.00 98.31 513 VAL A CA 1
ATOM 4035 C C . VAL A 1 513 ? -16.328 -3.207 4.728 1.00 98.31 513 VAL A C 1
ATOM 4037 O O . VAL A 1 513 ? -16.563 -3.619 3.597 1.00 98.31 513 VAL A O 1
ATOM 4040 N N . TYR A 1 514 ? -15.406 -3.764 5.502 1.00 98.56 514 TYR A N 1
ATOM 4041 C CA . TYR A 1 514 ? -14.744 -5.018 5.176 1.00 98.56 514 TYR A CA 1
ATOM 4042 C C . TYR A 1 514 ? -15.197 -6.099 6.146 1.00 98.56 514 TYR A C 1
ATOM 4044 O O . TYR A 1 514 ? -15.059 -5.922 7.357 1.00 98.56 514 TYR A O 1
ATOM 4052 N N . VAL A 1 515 ? -15.689 -7.214 5.614 1.00 97.88 515 VAL A N 1
ATOM 4053 C CA . VAL A 1 515 ? -16.117 -8.383 6.386 1.00 97.88 515 VAL A CA 1
ATOM 4054 C C . VAL A 1 515 ? -15.037 -9.460 6.242 1.00 97.88 515 VAL A C 1
ATOM 4056 O O . VAL A 1 515 ? -14.929 -10.083 5.181 1.00 97.88 515 VAL A O 1
ATOM 4059 N N . PRO A 1 516 ? -14.176 -9.683 7.258 1.00 96.75 516 PRO A N 1
ATOM 4060 C CA . PRO A 1 516 ? -13.039 -10.583 7.109 1.00 96.75 516 PRO A CA 1
ATOM 4061 C C . PRO A 1 516 ? -13.452 -12.036 6.854 1.00 96.75 516 PRO A C 1
ATOM 4063 O O . PRO A 1 516 ? -12.831 -12.693 6.025 1.00 96.75 516 PRO A O 1
ATOM 4066 N N . SER A 1 517 ? -14.508 -12.535 7.502 1.00 95.88 517 SER A N 1
ATOM 4067 C CA . SER A 1 517 ? -14.956 -13.937 7.404 1.00 95.88 517 SER A CA 1
ATOM 4068 C C . SER A 1 517 ? -15.199 -14.394 5.953 1.00 95.88 517 SER A C 1
ATOM 4070 O O . SER A 1 517 ? -14.798 -15.494 5.563 1.00 95.88 517 SER A O 1
ATOM 4072 N N . SER A 1 518 ? -15.794 -13.520 5.139 1.00 95.12 518 SER A N 1
ATOM 4073 C CA . SER A 1 518 ? -16.112 -13.711 3.718 1.00 95.12 518 SER A CA 1
ATOM 4074 C C . SER A 1 518 ? -15.106 -13.049 2.766 1.00 95.12 518 SER A C 1
ATOM 4076 O O . SER A 1 518 ? -15.150 -13.300 1.560 1.00 95.12 518 SER A O 1
ATOM 4078 N N . LYS A 1 519 ? -14.205 -12.207 3.289 1.00 96.00 519 LYS A N 1
ATOM 4079 C CA . LYS A 1 519 ? -13.309 -11.317 2.530 1.00 96.00 519 LYS A CA 1
ATOM 4080 C C . LYS A 1 519 ? -14.056 -10.386 1.566 1.00 96.00 519 LYS A C 1
ATOM 4082 O O . LYS A 1 519 ? -13.549 -10.076 0.484 1.00 96.00 519 LYS A O 1
ATOM 4087 N N . THR A 1 520 ? -15.259 -9.950 1.941 1.00 95.81 520 THR A N 1
ATOM 4088 C CA . THR A 1 520 ? -16.082 -9.051 1.122 1.00 95.81 520 THR A CA 1
ATOM 4089 C C . THR A 1 520 ? -15.876 -7.596 1.514 1.00 95.81 520 THR A C 1
ATOM 4091 O O . THR A 1 520 ? -15.685 -7.262 2.683 1.00 95.81 520 THR A O 1
ATOM 4094 N N . VAL A 1 521 ? -15.899 -6.725 0.506 1.00 97.44 521 VAL A N 1
ATOM 4095 C CA . VAL A 1 521 ? -15.928 -5.274 0.681 1.00 97.44 521 VAL A CA 1
ATOM 4096 C C . VAL A 1 521 ? -17.319 -4.791 0.301 1.00 97.44 521 VAL A C 1
ATOM 4098 O O . VAL A 1 521 ? -17.778 -5.060 -0.808 1.00 97.44 521 VAL A O 1
ATOM 4101 N N . GLU A 1 522 ? -17.954 -4.059 1.202 1.00 96.69 522 GLU A N 1
ATOM 4102 C CA . GLU A 1 522 ? -19.280 -3.483 1.027 1.00 96.69 522 GLU A CA 1
ATOM 4103 C C . GLU A 1 522 ? -19.200 -1.957 0.995 1.00 96.69 522 GLU A C 1
ATOM 4105 O O . GLU A 1 522 ? -18.406 -1.322 1.702 1.00 96.69 522 GLU A O 1
ATOM 4110 N N . ASP A 1 523 ? -20.031 -1.378 0.136 1.00 95.75 523 ASP A N 1
ATOM 4111 C CA . ASP A 1 523 ? -20.271 0.053 0.057 1.00 95.75 523 ASP A CA 1
ATOM 4112 C C . ASP A 1 523 ? -21.358 0.446 1.049 1.00 95.75 523 ASP A C 1
ATOM 4114 O O . ASP A 1 523 ? -22.397 -0.206 1.150 1.00 95.75 523 ASP A O 1
ATOM 4118 N N . SER A 1 524 ? -21.121 1.513 1.801 1.00 95.12 524 SER A N 1
ATOM 4119 C CA . SER A 1 524 ? -22.095 2.039 2.750 1.00 95.12 524 SER A CA 1
ATOM 4120 C C . SER A 1 524 ? -22.123 3.553 2.687 1.00 95.12 524 SER A C 1
ATOM 4122 O O . SER A 1 524 ? -21.108 4.199 2.439 1.00 95.12 524 SER A O 1
ATOM 4124 N N . GLN A 1 525 ? -23.297 4.118 2.924 1.00 94.31 525 GLN A N 1
ATOM 4125 C CA . GLN A 1 525 ? -23.548 5.547 2.847 1.00 94.31 525 GLN A CA 1
ATOM 4126 C C . GLN A 1 525 ? -24.528 5.942 3.944 1.00 94.31 525 GLN A C 1
ATOM 4128 O O . GLN A 1 525 ? -25.426 5.171 4.283 1.00 94.31 525 GLN A O 1
ATOM 4133 N N . ILE A 1 526 ? -24.346 7.134 4.511 1.00 93.69 526 ILE A N 1
ATOM 4134 C CA . ILE A 1 526 ? -25.258 7.677 5.519 1.00 93.69 526 ILE A CA 1
ATOM 4135 C C . ILE A 1 526 ? -26.177 8.698 4.836 1.00 93.69 526 ILE A C 1
ATOM 4137 O O . ILE A 1 526 ? -25.717 9.820 4.582 1.00 93.69 526 ILE A O 1
ATOM 4141 N N . PRO A 1 527 ? -27.446 8.344 4.555 1.00 86.31 527 PRO A N 1
ATOM 4142 C CA . PRO A 1 527 ? -28.379 9.221 3.848 1.00 86.31 527 PRO A CA 1
ATOM 4143 C C . PRO A 1 527 ? -28.625 10.506 4.639 1.00 86.31 527 PRO A C 1
ATOM 4145 O O . PRO A 1 527 ? -28.474 10.538 5.867 1.00 86.31 527 PRO A O 1
ATOM 4148 N N . ASP A 1 528 ? -28.926 11.599 3.941 1.00 81.44 528 ASP A N 1
ATOM 4149 C CA . ASP A 1 528 ? -29.428 12.814 4.585 1.00 81.44 528 ASP A CA 1
ATOM 4150 C C . ASP A 1 528 ? -30.837 12.541 5.141 1.00 81.44 528 ASP A C 1
ATOM 4152 O O . ASP A 1 528 ? -31.581 11.743 4.587 1.00 81.44 528 ASP A O 1
ATOM 4156 N N . GLU A 1 529 ? -31.204 13.161 6.269 1.00 67.19 529 GLU A N 1
ATOM 4157 C CA . GLU A 1 529 ? -32.495 12.922 6.952 1.00 67.19 529 GLU A CA 1
ATOM 4158 C C . GLU A 1 529 ? -33.731 13.349 6.119 1.00 67.19 529 GLU A C 1
ATOM 4160 O O . GLU A 1 529 ? -34.859 13.235 6.593 1.00 67.19 529 GLU A O 1
ATOM 4165 N N . GLU A 1 530 ? -33.529 13.845 4.893 1.00 52.91 530 GLU A N 1
ATOM 4166 C CA . GLU A 1 530 ? -34.572 14.311 3.971 1.00 52.91 530 GLU A CA 1
ATOM 4167 C C . GLU A 1 530 ? -34.894 13.331 2.818 1.00 52.91 530 GLU A C 1
ATOM 4169 O O . GLU A 1 530 ? -35.726 13.683 1.980 1.00 52.91 530 GLU A O 1
ATOM 4174 N N . ASP A 1 531 ? -34.312 12.122 2.790 1.00 41.03 531 ASP A N 1
ATOM 4175 C CA . ASP A 1 531 ? -34.617 11.075 1.786 1.00 41.03 531 ASP A CA 1
ATOM 4176 C C . ASP A 1 531 ? -35.550 9.955 2.288 1.00 41.03 531 ASP A C 1
ATOM 4178 O O . ASP A 1 531 ? -35.301 9.385 3.381 1.00 41.03 531 ASP A O 1
#

InterPro domains:
  IPR007185 DNA polymerase alpha/delta/epsilon, subunit B [PF04042] (290-490)
  IPR016266 DNA polymerase epsilon, subunit B [PIRSF000799] (2-525)
  IPR016266 DNA polymerase epsilon, subunit B [PTHR12708] (5-526)
  IPR024639 DNA polymerase epsilon subunit B, N-terminal [PF12213] (5-74)

pLDDT: mean 89.86, std 11.24, range [41.03, 98.88]

Organism: Thrips palmi (NCBI:txid161013)

Radius of gyration: 26.28 Å; Cα contacts (8 Å, |Δi|>4): 1026; chains: 1; bounding box: 62×83×63 Å

Sequence (531 aa):
MADLKLRRLVSSAFKLSGFTLRSEACSFLMVQLEPLSDGERKEWLDNLTDNIQRQPLNSATIEKEQVERAIQECCRSGADDSEPILSVISAFETPRFTYNVDRKKFTLITGQPPEILGCAADKARLFRNRFQIIHQRTARHPLFAPSLSETLGDLDENGEPRVKKYKLSPVEKLLCTSSRIANAVVLGMLTQLKEGKFYIEDPTGAVQLDLSNASYHRGLHTDNGIVLVEGSYEDRILYVDGIGQPPAELSKTSRAYFGNINTFGGPSETCLKNSAKLLKIEKSNEDGMIIFIADVWLDHLKVMEKLRAMFEGFLGCPPIAFVFMGDFLSGQLGASHCSELRLKFKRLGELLVQYPLLTEKCHFIFVPGPGDPAGPKILPRPPLPKFVTEELLKRVPNAIMATNPCRLQYCTQEIVVIREDLVTKMCRNNIHFPSDGEIPDHFARTIISQAHLAPLPLSVCPVYWPMDSALQLYPLPDLIVTADKFNSFSTAHMECQVMNPGSFPRSEFSFKVYVPSSKTVEDSQIPDEED

Secondary structure (DSSP, 8-state):
-HHHHHHHHHHHHHHHTT-EE-HHHHHHHHHHHTTS-HHHHHHHHHHHHHHHHHS--SSSEEPHHHHHHHHHHHHGGG-TTSS-SEEEEEGGG---EEEETTTTEEEE--SSPPPSS--HHHHHHHHHHHHHHHHHHHHHSTTTSPPS-TTS-SB-TTSPBPP----B--HHHHHH--S-EEEEEEEEEEEEEETTEEEEEETTEEEEEE-TT-EE-SS--BTT-EEEEEEEEETTEEEEEEEEPPPP--HHHHHTTTTTB-SS-SS-SB-GGG-HHHHHHHHH-TT--EEEEE---TT-HHHHHHHHHHHHHTTSS--SEEEEES--SSS--GGGHHHHHHHHHHHHHHHHTT-HHHHHH-EEEEE--TTSTTSSS-BSBPPPPHHHHHHHHTT-TTEEE--BSEEEEETTEEEEEEES-HHHHHHHTBSS--SSS-HHHHHHHHHHHTTBS--S-TTTS-B-GGGGGGGB--SPPSEEEEE-SSPPEEEEETTEEEEE--BTTTTTTEEEEEETTTTEEEEEE---TT-

Mean predicted aligned error: 9.69 Å

Foldseek 3Di:
DVLVVLLCVLQVLLVVLVAGEDPVLSVVVSVVCVVDDPVVSNVLSNQLSLQLLLDPDPDSYDYNVSSVVSVVVVVCLVVCPPDDQKDWFALQQFWDWDQDPVVRFIDTDDDDRDDLADDPVLQVVLLQRLLVVLVSVLCPPPLNDDDPPPPDDQADPVRDGDDHHDHEDELVNLVPDQDKDFKHKYWFFWADPDVPWIWGDDPNGIATEDCPQEDEDFAFRFHRATWIFIAMGHPRYGYTHYIYFRDFDFLVVLSSRNRQACNQGDDDRGQLLPNPVLLVVLQVPQLAKEWEAEAQALVDPVSVVLVLVVLVVCLVPQHQEYEYEDPNHPDAPPPCQLVVLLVSLLVVLVSVLVRVSNLVRYEYEYEYACRAPQDHQAPFGAFHDCSSNVSNCVRRVRYHGHTAFIWMDRRSFIETEHHDQQLVLSCVRGPDDDPDDDSVVNHQSRCSSSQFQHSHDCVSHPYSSSSRSSRGCVVHGQEYEYAHQDDWDWDDDSNHIYTYQHHCVVNQNKIWMARSSVRDIDIDHDHDPPD

Nearest PDB structures (foldseek):
  5vbn-assembly2_E  TM=9.743E-01  e=2.517E-62  Homo sapiens
  7pfo-assembly1_A  TM=8.104E-01  e=7.784E-68  Homo sapiens
  6hv8-assembly1_B  TM=8.956E-01  e=7.375E-34  Saccharomyces cerevisiae
  6hv9-assembly1_B  TM=8.120E-01  e=3.715E-34  Saccharomyces cerevisiae
  8g9f-assembly1_B  TM=7.029E-01  e=5.977E-18  Xenopus laevis